Protein AF-0000000078828893 (afdb_homodimer)

Organism: Myxococcus xanthus (strain DK1622) (NCBI:txid246197)

Structure (mmCIF, N/CA/C/O backbone):
data_AF-0000000078828893-model_v1
#
loop_
_entity.id
_entity.type
_entity.pdbx_description
1 polymer 'Oxidoreductase, zinc-binding dehydrogenase family'
#
loop_
_atom_site.group_PDB
_atom_site.id
_atom_site.type_symbol
_atom_site.label_atom_id
_atom_site.label_alt_id
_atom_site.label_comp_id
_atom_site.label_asym_id
_atom_site.label_entity_id
_atom_site.label_seq_id
_atom_site.pdbx_PDB_ins_code
_atom_site.Cartn_x
_atom_site.Cartn_y
_atom_site.Cartn_z
_atom_site.occupancy
_atom_site.B_iso_or_equiv
_atom_site.auth_seq_id
_atom_site.auth_comp_id
_atom_site.auth_asym_id
_atom_site.auth_atom_id
_atom_site.pdbx_PDB_model_num
ATOM 1 N N . MET A 1 1 ? -23.047 34.406 22.422 1 61.34 1 MET A N 1
ATOM 2 C CA . MET A 1 1 ? -21.703 34.875 22.734 1 61.34 1 MET A CA 1
ATOM 3 C C . MET A 1 1 ? -20.938 35.219 21.469 1 61.34 1 MET A C 1
ATOM 5 O O . MET A 1 1 ? -21.203 34.656 20.391 1 61.34 1 MET A O 1
ATOM 9 N N . ARG A 1 2 ? -20.094 36.25 21.438 1 82.31 2 ARG A N 1
ATOM 10 C CA . ARG A 1 2 ? -19.391 36.75 20.234 1 82.31 2 ARG A CA 1
ATOM 11 C C . ARG A 1 2 ? -18.125 35.938 19.984 1 82.31 2 ARG A C 1
ATOM 13 O O . ARG A 1 2 ? -17.359 35.688 20.922 1 82.31 2 ARG A O 1
ATOM 20 N N . ALA A 1 3 ? -18.031 35.25 18.875 1 93.06 3 ALA A N 1
ATOM 21 C CA . ALA A 1 3 ? -16.875 34.5 18.438 1 93.06 3 ALA A CA 1
ATOM 22 C C . ALA A 1 3 ? -16.266 35.094 17.172 1 93.06 3 ALA A C 1
ATOM 24 O O . ALA A 1 3 ? -16.844 36 16.562 1 93.06 3 ALA A O 1
ATOM 25 N N . ARG A 1 4 ? -15.031 34.812 16.938 1 97.12 4 ARG A N 1
ATOM 26 C CA . ARG A 1 4 ? -14.352 35.25 15.719 1 97.12 4 ARG A CA 1
ATOM 27 C C . ARG A 1 4 ? -13.797 34.062 14.953 1 97.12 4 ARG A C 1
ATOM 29 O O . ARG A 1 4 ? -13.453 33.031 15.547 1 97.12 4 ARG A O 1
ATOM 36 N N . LYS A 1 5 ? -13.805 34.188 13.727 1 97.31 5 LYS A N 1
ATOM 37 C CA . LYS A 1 5 ? -13.172 33.188 12.891 1 97.31 5 LYS A CA 1
ATOM 38 C C . LYS A 1 5 ? -12.578 33.812 11.625 1 97.31 5 LYS A C 1
ATOM 40 O O . LYS A 1 5 ? -12.945 34.938 11.25 1 97.31 5 LYS A O 1
ATOM 45 N N . VAL A 1 6 ? -11.633 33.188 11.031 1 98 6 VAL A N 1
ATOM 46 C CA . VAL A 1 6 ? -11.078 33.594 9.734 1 98 6 VAL A CA 1
ATOM 47 C C . VAL A 1 6 ? -11.984 33.094 8.609 1 98 6 VAL A C 1
ATOM 49 O O . VAL A 1 6 ? -12.375 31.922 8.594 1 98 6 VAL A O 1
ATOM 52 N N . VAL A 1 7 ? -12.32 33.906 7.691 1 97.25 7 VAL A N 1
ATOM 53 C CA . VAL A 1 7 ? -13.188 33.562 6.57 1 97.25 7 VAL A CA 1
ATOM 54 C C . VAL A 1 7 ? -12.492 33.906 5.254 1 97.25 7 VAL A C 1
ATOM 56 O O . VAL A 1 7 ? -11.938 35 5.109 1 97.25 7 VAL A O 1
ATOM 59 N N . ILE A 1 8 ? -12.438 32.938 4.434 1 96.56 8 ILE A N 1
ATOM 60 C CA . ILE A 1 8 ? -12 33.156 3.057 1 96.56 8 ILE A CA 1
ATOM 61 C C . ILE A 1 8 ? -13.211 33.156 2.125 1 96.56 8 ILE A C 1
ATOM 63 O O . ILE A 1 8 ? -13.883 32.125 1.959 1 96.56 8 ILE A O 1
ATOM 67 N N . ARG A 1 9 ? -13.43 34.188 1.435 1 95.5 9 ARG A N 1
ATOM 68 C CA . ARG A 1 9 ? -14.648 34.312 0.638 1 95.5 9 ARG A CA 1
ATOM 69 C C . ARG A 1 9 ? -14.414 33.875 -0.802 1 95.5 9 ARG A C 1
ATOM 71 O O . ARG A 1 9 ? -15.352 33.5 -1.506 1 95.5 9 ARG A O 1
ATOM 78 N N . LYS A 1 10 ? -13.242 33.969 -1.252 1 93.81 10 LYS A N 1
ATOM 79 C CA . LYS A 1 10 ? -12.82 33.5 -2.568 1 93.81 10 LYS A CA 1
ATOM 80 C C . LYS A 1 10 ? -11.328 33.188 -2.594 1 93.81 10 LYS A C 1
ATOM 82 O O . LYS A 1 10 ? -10.57 33.719 -1.784 1 93.81 10 LYS A O 1
ATOM 87 N N . ALA A 1 11 ? -11.023 32.406 -3.516 1 92.81 11 ALA A N 1
ATOM 88 C CA . ALA A 1 11 ? -9.609 32.031 -3.635 1 92.81 11 ALA A CA 1
ATOM 89 C C . ALA A 1 11 ? -8.742 33.281 -3.871 1 92.81 11 ALA A C 1
ATOM 91 O O . ALA A 1 11 ? -9.172 34.219 -4.543 1 92.81 11 ALA A O 1
ATOM 92 N N . GLY A 1 12 ? -7.504 33.25 -3.338 1 92.5 12 GLY A N 1
ATOM 93 C CA . GLY A 1 12 ? -6.602 34.375 -3.559 1 92.5 12 GLY A CA 1
ATOM 94 C C . GLY A 1 12 ? -5.398 34.344 -2.635 1 92.5 12 GLY A C 1
ATOM 95 O O . GLY A 1 12 ? -4.977 33.281 -2.172 1 92.5 12 GLY A O 1
ATOM 96 N N . GLY A 1 13 ? -4.758 35.531 -2.521 1 94.44 13 GLY A N 1
ATOM 97 C CA . GLY A 1 13 ? -3.561 35.656 -1.707 1 94.44 13 GLY A CA 1
ATOM 98 C C . GLY A 1 13 ? -3.861 35.875 -0.234 1 94.44 13 GLY A C 1
ATOM 99 O O . GLY A 1 13 ? -4.918 35.469 0.252 1 94.44 13 GLY A O 1
ATOM 100 N N . TYR A 1 14 ? -2.928 36.469 0.456 1 95.94 14 TYR A N 1
ATOM 101 C CA . TYR A 1 14 ? -3.01 36.625 1.903 1 95.94 14 TYR A CA 1
ATOM 102 C C . TYR A 1 14 ? -4.152 37.562 2.283 1 95.94 14 TYR A C 1
ATOM 104 O O . TYR A 1 14 ? -4.691 37.469 3.389 1 95.94 14 TYR A O 1
ATOM 112 N N . GLU A 1 15 ? -4.516 38.406 1.386 1 94.56 15 GLU A N 1
ATOM 113 C CA . GLU A 1 15 ? -5.551 39.406 1.623 1 94.56 15 GLU A CA 1
ATOM 114 C C . GLU A 1 15 ? -6.926 38.781 1.766 1 94.56 15 GLU A C 1
ATOM 116 O O . GLU A 1 15 ? -7.871 39.406 2.236 1 94.56 15 GLU A O 1
ATOM 121 N N . GLN A 1 16 ? -7.043 37.531 1.411 1 95.56 16 GLN A N 1
ATOM 122 C CA . GLN A 1 16 ? -8.328 36.844 1.458 1 95.56 16 GLN A CA 1
ATOM 123 C C . GLN A 1 16 ? -8.617 36.312 2.859 1 95.56 16 GLN A C 1
ATOM 125 O O . GLN A 1 16 ? -9.727 35.875 3.137 1 95.56 16 GLN A O 1
ATOM 130 N N . LEU A 1 17 ? -7.648 36.406 3.725 1 97.5 17 LEU A N 1
ATOM 131 C CA . LEU A 1 17 ? -7.832 35.938 5.102 1 97.5 17 LEU A CA 1
ATOM 132 C C . LEU A 1 17 ? -8.453 37.062 5.953 1 97.5 17 LEU A C 1
ATOM 134 O O . LEU A 1 17 ? -7.75 37.938 6.418 1 97.5 17 LEU A O 1
ATOM 138 N N . HIS A 1 18 ? -9.734 36.906 6.195 1 97.06 18 HIS A N 1
ATOM 139 C CA . HIS A 1 18 ? -10.461 37.938 6.934 1 97.06 18 HIS A CA 1
ATOM 140 C C . HIS A 1 18 ? -10.93 37.406 8.289 1 97.06 18 HIS A C 1
ATOM 142 O O . HIS A 1 18 ? -11.5 36.312 8.375 1 97.06 18 HIS A O 1
ATOM 148 N N . LEU A 1 19 ? -10.648 38.188 9.266 1 96.81 19 LEU A N 1
ATOM 149 C CA . LEU A 1 19 ? -11.219 37.875 10.578 1 96.81 19 LEU A CA 1
ATOM 150 C C . LEU A 1 19 ? -12.602 38.531 10.727 1 96.81 19 LEU A C 1
ATOM 152 O O . LEU A 1 19 ? -12.758 39.719 10.57 1 96.81 19 LEU A O 1
ATOM 156 N N . GLU A 1 20 ? -13.539 37.719 11.055 1 96 20 GLU A N 1
ATOM 157 C CA . GLU A 1 20 ? -14.914 38.188 11.164 1 96 20 GLU A CA 1
ATOM 158 C C . GLU A 1 20 ? -15.547 37.75 12.484 1 96 20 GLU A C 1
ATOM 160 O O . GLU A 1 20 ? -15.203 36.688 13.023 1 96 20 GLU A O 1
ATOM 165 N N . GLU A 1 21 ? -16.469 38.625 12.898 1 95.69 21 GLU A N 1
ATOM 166 C CA . GLU A 1 21 ? -17.281 38.281 14.055 1 95.69 21 GLU A CA 1
ATOM 167 C C . GLU A 1 21 ? -18.484 37.438 13.641 1 95.69 21 GLU A C 1
ATOM 169 O O . GLU A 1 21 ? -19.125 37.719 12.617 1 95.69 21 GLU A O 1
ATOM 174 N N . VAL A 1 22 ? -18.703 36.406 14.492 1 93 22 VAL A N 1
ATOM 175 C CA . VAL A 1 22 ? -19.828 35.531 14.164 1 93 22 VAL A CA 1
ATOM 176 C C . VAL A 1 22 ? -20.594 35.188 15.438 1 93 22 VAL A C 1
ATOM 178 O O . VAL A 1 22 ? -20.047 35.219 16.531 1 93 22 VAL A O 1
ATOM 181 N N . ASN A 1 23 ? -21.875 34.844 15.227 1 89.75 23 ASN A N 1
ATOM 182 C CA . ASN A 1 23 ? -22.688 34.312 16.312 1 89.75 23 ASN A CA 1
ATOM 183 C C . ASN A 1 23 ? -22.438 32.812 16.516 1 89.75 23 ASN A C 1
ATOM 185 O O . ASN A 1 23 ? -22.297 32.094 15.539 1 89.75 23 ASN A O 1
ATOM 189 N N . GLN A 1 24 ? -22.344 32.438 17.703 1 86.88 24 GLN A N 1
ATOM 190 C CA . GLN A 1 24 ? -22.094 31.031 18 1 86.88 24 GLN A CA 1
ATOM 191 C C . GLN A 1 24 ? -23.375 30.312 18.422 1 86.88 24 GLN A C 1
ATOM 193 O O . GLN A 1 24 ? -24.078 30.781 19.312 1 86.88 24 GLN A O 1
ATOM 198 N N . ASP A 1 25 ? -23.547 29.25 17.781 1 85.44 25 ASP A N 1
ATOM 199 C CA . ASP A 1 25 ? -24.688 28.422 18.141 1 85.44 25 ASP A CA 1
ATOM 200 C C . ASP A 1 25 ? -24.281 27.391 19.203 1 85.44 25 ASP A C 1
ATOM 202 O O . ASP A 1 25 ? -23.109 27.125 19.406 1 85.44 25 ASP A O 1
ATOM 206 N N . SER A 1 26 ? -25.359 26.938 19.906 1 92.44 26 SER A N 1
ATOM 207 C CA . SER A 1 26 ? -25.125 25.844 20.844 1 92.44 26 SER A CA 1
ATOM 208 C C . SER A 1 26 ? -24.75 24.562 20.109 1 92.44 26 SER A C 1
ATOM 210 O O . SER A 1 26 ? -25.266 24.297 19.016 1 92.44 26 SER A O 1
ATOM 212 N N . PRO A 1 27 ? -23.859 23.75 20.75 1 96.62 27 PRO A N 1
ATOM 213 C CA . PRO A 1 27 ? -23.516 22.469 20.109 1 96.62 27 PRO A CA 1
ATOM 214 C C . PRO A 1 27 ? -24.719 21.516 20.031 1 96.62 27 PRO A C 1
ATOM 216 O O . PRO A 1 27 ? -25.531 21.469 20.953 1 96.62 27 PRO A O 1
ATOM 219 N N . GLY A 1 28 ? -24.812 20.781 18.953 1 97 28 GLY A N 1
ATOM 220 C CA . GLY A 1 28 ? -25.859 19.797 18.75 1 97 28 GLY A CA 1
ATOM 221 C C . GLY A 1 28 ? -25.578 18.469 19.422 1 97 28 GLY A C 1
ATOM 222 O O . GLY A 1 28 ? -24.641 18.359 20.219 1 97 28 GLY A O 1
ATOM 223 N N . ILE A 1 29 ? -26.469 17.438 19.125 1 97.5 29 ILE A N 1
ATOM 224 C CA . ILE A 1 29 ? -26.359 16.109 19.703 1 97.5 29 ILE A CA 1
ATOM 225 C C . ILE A 1 29 ? -24.984 15.523 19.391 1 97.5 29 ILE A C 1
ATOM 227 O O . ILE A 1 29 ? -24.578 15.492 18.219 1 97.5 29 ILE A O 1
ATOM 231 N N . GLY A 1 30 ? -24.25 15.133 20.438 1 97.38 30 GLY A N 1
ATOM 232 C CA . GLY A 1 30 ? -22.969 14.469 20.281 1 97.38 30 GLY A CA 1
ATOM 233 C C . GLY A 1 30 ? -21.844 15.414 19.938 1 97.38 30 GLY A C 1
ATOM 234 O O . GLY A 1 30 ? -20.734 14.984 19.594 1 97.38 30 GLY A O 1
ATOM 235 N N . GLU A 1 31 ? -22.109 16.703 20.062 1 98 31 GLU A N 1
ATOM 236 C CA . GLU A 1 31 ? -21.094 17.688 19.672 1 98 31 GLU A CA 1
ATOM 237 C C . GLU A 1 31 ? -20.484 18.375 20.891 1 98 31 GLU A C 1
ATOM 239 O O . GLU A 1 31 ? -21.078 18.375 21.969 1 98 31 GLU A O 1
ATOM 244 N N . VAL A 1 32 ? -19.297 18.875 20.766 1 98.12 32 VAL A N 1
ATOM 245 C CA . VAL A 1 32 ? -18.562 19.625 21.766 1 98.12 32 VAL A CA 1
ATOM 246 C C . VAL A 1 32 ? -18.078 20.953 21.188 1 98.12 32 VAL A C 1
ATOM 248 O O . VAL A 1 32 ? -17.547 20.984 20.078 1 98.12 32 VAL A O 1
ATOM 251 N N . ARG A 1 33 ? -18.312 21.969 21.844 1 98.06 33 ARG A N 1
ATOM 252 C CA . ARG A 1 33 ? -17.734 23.25 21.484 1 98.06 33 ARG A CA 1
ATOM 253 C C . ARG A 1 33 ? -16.516 23.578 22.344 1 98.06 33 ARG A C 1
ATOM 255 O O . ARG A 1 33 ? -16.578 23.484 23.578 1 98.06 33 ARG A O 1
ATOM 262 N N . VAL A 1 34 ? -15.5 23.891 21.734 1 98.38 34 VAL A N 1
ATOM 263 C CA . VAL A 1 34 ? -14.242 24.172 22.422 1 98.38 34 VAL A CA 1
ATOM 264 C C . VAL A 1 34 ? -13.859 25.641 22.203 1 98.38 34 VAL A C 1
ATOM 266 O O . VAL A 1 34 ? -13.883 26.125 21.078 1 98.38 34 VAL A O 1
ATOM 269 N N . ALA A 1 35 ? -13.617 26.328 23.266 1 98.25 35 ALA A N 1
ATOM 270 C CA . ALA A 1 35 ? -12.977 27.625 23.188 1 98.25 35 ALA A CA 1
ATOM 271 C C . ALA A 1 35 ? -11.477 27.5 22.938 1 98.25 35 ALA A C 1
ATOM 273 O O . ALA A 1 35 ? -10.727 27.078 23.812 1 98.25 35 ALA A O 1
ATOM 274 N N . THR A 1 36 ? -11.086 27.953 21.766 1 98.31 36 THR A N 1
ATOM 275 C CA . THR A 1 36 ? -9.734 27.641 21.297 1 98.31 36 THR A CA 1
ATOM 276 C C . THR A 1 36 ? -8.719 28.562 21.953 1 98.31 36 THR A C 1
ATOM 278 O O . THR A 1 36 ? -8.969 29.766 22.125 1 98.31 36 THR A O 1
ATOM 281 N N . GLU A 1 37 ? -7.629 28 22.312 1 98.38 37 GLU A N 1
ATOM 282 C CA . GLU A 1 37 ? -6.488 28.75 22.828 1 98.38 37 GLU A CA 1
ATOM 283 C C . GLU A 1 37 ? -5.312 28.703 21.859 1 98.38 37 GLU A C 1
ATOM 285 O O . GLU A 1 37 ? -4.445 29.578 21.891 1 98.38 37 GLU A O 1
ATOM 290 N N . ALA A 1 38 ? -5.25 27.734 21.078 1 98.62 38 ALA A N 1
ATOM 291 C CA . ALA A 1 38 ? -4.246 27.578 20.031 1 98.62 38 ALA A CA 1
ATOM 292 C C . ALA A 1 38 ? -4.816 26.797 18.844 1 98.62 38 ALA A C 1
ATOM 294 O O . ALA A 1 38 ? -5.664 25.922 19.016 1 98.62 38 ALA A O 1
ATOM 295 N N . ILE A 1 39 ? -4.41 27.172 17.641 1 98.75 39 ILE A N 1
ATOM 296 C CA . ILE A 1 39 ? -4.898 26.578 16.391 1 98.75 39 ILE A CA 1
ATOM 297 C C . ILE A 1 39 ? -3.715 26.234 15.492 1 98.75 39 ILE A C 1
ATOM 299 O O . ILE A 1 39 ? -2.859 27.078 15.219 1 98.75 39 ILE A O 1
ATOM 303 N N . GLY A 1 40 ? -3.693 25 15.039 1 98.19 40 GLY A N 1
ATOM 304 C CA . GLY A 1 40 ? -2.598 24.594 14.172 1 98.19 40 GLY A CA 1
ATOM 305 C C . GLY A 1 40 ? -2.715 25.156 12.766 1 98.19 40 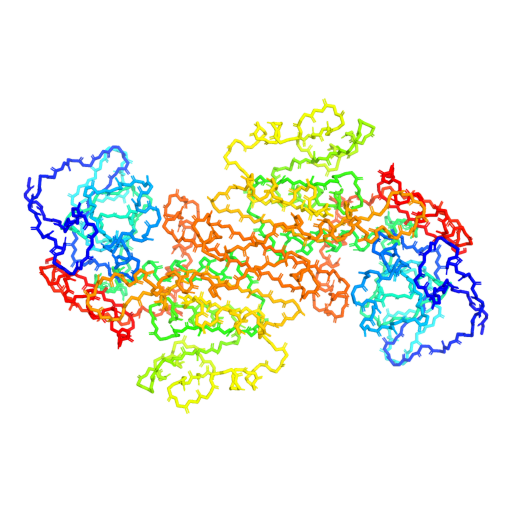GLY A C 1
ATOM 306 O O . GLY A 1 40 ? -3.818 25.266 12.227 1 98.19 40 GLY A O 1
ATOM 307 N N . VAL A 1 41 ? -1.548 25.516 12.172 1 97.94 41 VAL A N 1
ATOM 308 C CA . VAL A 1 41 ? -1.474 25.969 10.789 1 97.94 41 VAL A CA 1
ATOM 309 C C . VAL A 1 41 ? -0.788 24.906 9.93 1 97.94 41 VAL A C 1
ATOM 311 O O . VAL A 1 41 ? 0.293 24.422 10.273 1 97.94 41 VAL A O 1
ATOM 314 N N . ASN A 1 42 ? -1.408 24.5 8.891 1 95.25 42 ASN A N 1
ATOM 315 C CA . ASN A 1 42 ? -0.877 23.5 7.984 1 95.25 42 ASN A CA 1
ATOM 316 C C . ASN A 1 42 ? -0.753 24.031 6.559 1 95.25 42 ASN A C 1
ATOM 318 O O . ASN A 1 42 ? -1.459 24.969 6.18 1 95.25 42 ASN A O 1
ATOM 322 N N . TYR A 1 43 ? 0.127 23.391 5.855 1 92.75 43 TYR A N 1
ATOM 323 C CA . TYR A 1 43 ? 0.252 23.797 4.457 1 92.75 43 TYR A CA 1
ATOM 324 C C . TYR A 1 43 ? -1.075 23.641 3.727 1 92.75 43 TYR A C 1
ATOM 326 O O . TYR A 1 43 ? -1.394 24.422 2.83 1 92.75 43 TYR A O 1
ATOM 334 N N . ALA A 1 44 ? -1.804 22.641 4.07 1 92.94 44 ALA A N 1
ATOM 335 C CA . ALA A 1 44 ? -3.129 22.406 3.502 1 92.94 44 ALA A CA 1
ATOM 336 C C . ALA A 1 44 ? -4.004 23.656 3.629 1 92.94 44 ALA A C 1
ATOM 338 O O . ALA A 1 44 ? -4.832 23.938 2.758 1 92.94 44 ALA A O 1
ATOM 339 N N . ASP A 1 45 ? -3.861 24.422 4.645 1 95.5 45 ASP A N 1
ATOM 340 C CA . ASP A 1 45 ? -4.617 25.656 4.84 1 95.5 45 ASP A CA 1
ATOM 341 C C . ASP A 1 45 ? -4.281 26.688 3.76 1 95.5 45 ASP A C 1
ATOM 343 O O . ASP A 1 45 ? -5.16 27.406 3.293 1 95.5 45 ASP A O 1
ATOM 347 N N . CYS A 1 46 ? -2.986 26.734 3.438 1 94.69 46 CYS A N 1
ATOM 348 C CA . CYS A 1 46 ? -2.562 27.625 2.365 1 94.69 46 CYS A CA 1
ATOM 349 C C . CYS A 1 46 ? -3.174 27.219 1.033 1 94.69 46 CYS A C 1
ATOM 351 O O . CYS A 1 46 ? -3.594 28.062 0.246 1 94.69 46 CYS A O 1
ATOM 353 N N . VAL A 1 47 ? -3.219 25.906 0.85 1 92.69 47 VAL A N 1
ATOM 354 C CA . VAL A 1 47 ? -3.777 25.375 -0.386 1 92.69 47 VAL A CA 1
ATOM 355 C C . VAL A 1 47 ? -5.27 25.688 -0.459 1 92.69 47 VAL A C 1
ATOM 357 O O . VAL A 1 47 ? -5.797 25.984 -1.535 1 92.69 47 VAL A O 1
ATOM 360 N N . ILE A 1 48 ? -5.926 25.594 0.634 1 93.44 48 ILE A N 1
ATOM 361 C CA . ILE A 1 48 ? -7.34 25.953 0.718 1 93.44 48 ILE A CA 1
ATOM 362 C C . ILE A 1 48 ? -7.531 27.422 0.336 1 93.44 48 ILE A C 1
ATOM 364 O O . ILE A 1 48 ? -8.406 27.75 -0.467 1 93.44 48 ILE A O 1
ATOM 368 N N . ARG A 1 49 ? -6.715 28.25 0.867 1 94.62 49 ARG A N 1
ATOM 369 C CA . ARG A 1 49 ? -6.797 29.688 0.566 1 94.62 49 ARG A CA 1
ATOM 370 C C . ARG A 1 49 ? -6.637 29.938 -0.929 1 94.62 49 ARG A C 1
ATOM 372 O O . ARG A 1 49 ? -7.348 30.766 -1.503 1 94.62 49 ARG A O 1
ATOM 379 N N . MET A 1 50 ? -5.805 29.172 -1.509 1 93 50 MET A N 1
ATOM 380 C CA . MET A 1 50 ? -5.484 29.344 -2.922 1 93 50 MET A CA 1
ATOM 381 C C . MET A 1 50 ? -6.555 28.719 -3.807 1 93 50 MET A C 1
ATOM 383 O O . MET A 1 50 ? -6.512 28.844 -5.031 1 93 50 MET A O 1
ATOM 387 N N . GLY A 1 51 ? -7.473 27.984 -3.252 1 89.62 51 GLY A N 1
ATOM 388 C CA . GLY A 1 51 ? -8.562 27.375 -3.992 1 89.62 51 GLY A CA 1
ATOM 389 C C . GLY A 1 51 ? -8.164 26.094 -4.699 1 89.62 51 GLY A C 1
ATOM 390 O O . GLY A 1 51 ? -8.789 25.688 -5.68 1 89.62 51 GLY A O 1
ATOM 391 N N . LEU A 1 52 ? -7.125 25.469 -4.219 1 85.88 52 LEU A N 1
ATOM 392 C CA . LEU A 1 52 ? -6.57 24.328 -4.918 1 85.88 52 LEU A CA 1
ATOM 393 C C . LEU A 1 52 ? -6.828 23.031 -4.145 1 85.88 52 LEU A C 1
ATOM 395 O O . LEU A 1 52 ? -6.453 21.953 -4.59 1 85.88 52 LEU A O 1
ATOM 399 N N . TYR A 1 53 ? -7.426 23.156 -3.041 1 83.25 53 TYR A N 1
ATOM 400 C CA . TYR A 1 53 ? -7.672 22 -2.193 1 83.25 53 TYR A CA 1
ATOM 401 C C . TYR A 1 53 ? -8.992 21.328 -2.564 1 83.25 53 TYR A C 1
ATOM 403 O O . TYR A 1 53 ? -10.062 21.797 -2.18 1 83.25 53 TYR A O 1
ATOM 411 N N . ALA A 1 54 ? -8.992 20.203 -3.174 1 76.56 54 ALA A N 1
ATOM 412 C CA . ALA A 1 54 ? -10.141 19.562 -3.807 1 76.56 54 ALA A CA 1
ATOM 413 C C . ALA A 1 54 ? -11.242 19.297 -2.787 1 76.56 54 ALA A C 1
ATOM 415 O O . ALA A 1 54 ? -12.414 19.594 -3.033 1 76.56 54 ALA A O 1
ATOM 416 N N . SER A 1 55 ? -10.891 18.781 -1.681 1 74 55 SER A N 1
ATOM 417 C CA . SER A 1 55 ? -11.898 18.438 -0.68 1 74 55 SER A CA 1
ATOM 418 C C . SER A 1 55 ? -12.617 19.672 -0.169 1 74 55 SER A C 1
ATOM 420 O O . SER A 1 55 ? -13.812 19.625 0.13 1 74 55 SER A O 1
ATOM 422 N N . ALA A 1 56 ? -11.914 20.75 -0.067 1 79.81 56 ALA A N 1
ATOM 423 C CA . ALA A 1 56 ? -12.516 22.016 0.374 1 79.81 56 ALA A CA 1
ATOM 424 C C . ALA A 1 56 ? -13.555 22.5 -0.629 1 79.81 56 ALA A C 1
ATOM 426 O O . ALA A 1 56 ? -14.625 22.984 -0.241 1 79.81 56 ALA A O 1
ATOM 427 N N . LYS A 1 57 ? -13.242 22.359 -1.834 1 76 57 LYS A N 1
ATOM 428 C CA . LYS A 1 57 ? -14.164 22.766 -2.889 1 76 57 LYS A CA 1
ATOM 429 C C . LYS A 1 57 ? -15.406 21.875 -2.906 1 76 57 LYS A C 1
ATOM 431 O O . LYS A 1 57 ? -16.531 22.375 -3.057 1 76 57 LYS A O 1
ATOM 436 N N . GLU A 1 58 ? -15.172 20.656 -2.66 1 74.56 58 GLU A N 1
ATOM 437 C CA . GLU A 1 58 ? -16.234 19.672 -2.756 1 74.56 58 GLU A CA 1
ATOM 438 C C . GLU A 1 58 ? -17.156 19.734 -1.543 1 74.56 58 GLU A C 1
ATOM 440 O O . GLU A 1 58 ? -18.391 19.703 -1.687 1 74.56 58 GLU A O 1
ATOM 445 N N . TYR A 1 59 ? -16.672 19.938 -0.351 1 72.12 59 TYR A N 1
ATOM 446 C CA . TYR A 1 59 ? -17.453 19.766 0.865 1 72.12 59 TYR A CA 1
ATOM 447 C C . TYR A 1 59 ? -18 21.094 1.368 1 72.12 59 TYR A C 1
ATOM 449 O O . TYR A 1 59 ? -19.016 21.141 2.055 1 72.12 59 TYR A O 1
ATOM 457 N N . VAL A 1 60 ? -17.312 22.203 1.143 1 80.44 60 VAL A N 1
ATOM 458 C CA . VAL A 1 60 ? -17.703 23.453 1.772 1 80.44 60 VAL A CA 1
ATOM 459 C C . VAL A 1 60 ? -17.938 24.516 0.704 1 80.44 60 VAL A C 1
ATOM 461 O O . VAL A 1 60 ? -19.031 25.062 0.584 1 80.44 60 VAL A O 1
ATOM 464 N N . GLY A 1 61 ? -16.969 24.625 -0.161 1 83.19 61 GLY A N 1
ATOM 465 C CA . GLY A 1 61 ? -17 25.75 -1.083 1 83.19 61 GLY A CA 1
ATOM 466 C C . GLY A 1 61 ? -16.688 27.078 -0.418 1 83.19 61 GLY A C 1
ATOM 467 O O . GLY A 1 61 ? -16.109 27.109 0.668 1 83.19 61 GLY A O 1
ATOM 468 N N . TRP A 1 62 ? -16.969 28.188 -1.04 1 89.5 62 TRP A N 1
ATOM 469 C CA . TRP A 1 62 ? -16.766 29.516 -0.479 1 89.5 62 TRP A CA 1
ATOM 470 C C . TRP A 1 62 ? -18.062 30.078 0.095 1 89.5 62 TRP A C 1
ATOM 472 O O . TRP A 1 62 ? -19.141 29.859 -0.467 1 89.5 62 TRP A O 1
ATOM 482 N N . PRO A 1 63 ? -18.031 30.906 1.096 1 94.5 63 PRO A N 1
ATOM 483 C CA . PRO A 1 63 ? -16.859 31.188 1.933 1 94.5 63 PRO A CA 1
ATOM 484 C C . PRO A 1 63 ? -16.438 29.984 2.773 1 94.5 63 PRO A C 1
ATOM 486 O O . PRO A 1 63 ? -17.25 29.094 3.035 1 94.5 63 PRO A O 1
ATOM 489 N N . ILE A 1 64 ? -15.18 29.922 3.199 1 95.56 64 ILE A N 1
ATOM 490 C CA . ILE A 1 64 ? -14.688 28.797 3.992 1 95.56 64 ILE A CA 1
ATOM 491 C C . ILE A 1 64 ? -13.797 29.312 5.121 1 95.56 64 ILE A C 1
ATOM 493 O O . ILE A 1 64 ? -13.148 30.344 4.988 1 95.56 64 ILE A O 1
ATOM 497 N N . THR A 1 65 ? -13.852 28.688 6.234 1 96.81 65 THR A N 1
ATOM 498 C CA . THR A 1 65 ? -12.891 28.844 7.324 1 96.81 65 THR A CA 1
ATOM 499 C C . THR A 1 65 ? -11.914 27.672 7.352 1 96.81 65 THR A C 1
ATOM 501 O O . THR A 1 65 ? -12.312 26.531 7.59 1 96.81 65 THR A O 1
ATOM 504 N N . PRO A 1 66 ? -10.562 27.953 7.141 1 96.81 66 PRO A N 1
ATOM 505 C CA . PRO A 1 66 ? -9.578 26.859 7.172 1 96.81 66 PRO A CA 1
ATOM 506 C C . PRO A 1 66 ? -9.273 26.391 8.594 1 96.81 66 PRO A C 1
ATOM 508 O O . PRO A 1 66 ? -9.875 26.875 9.555 1 96.81 66 PRO A O 1
ATOM 511 N N . GLY A 1 67 ? -8.359 25.422 8.602 1 97.06 67 GLY A N 1
ATOM 512 C CA . GLY A 1 67 ? -7.91 24.891 9.883 1 97.06 67 GLY A CA 1
ATOM 513 C C . GLY A 1 67 ? -8.375 23.469 10.141 1 97.06 67 GLY A C 1
ATOM 514 O O . GLY A 1 67 ? -9.539 23.141 9.93 1 97.06 67 GLY A O 1
ATOM 515 N N . PHE A 1 68 ? -7.441 22.656 10.727 1 97.5 68 PHE A N 1
ATOM 516 C CA . PHE A 1 68 ? -7.734 21.234 10.859 1 97.5 68 PHE A CA 1
ATOM 517 C C . PHE A 1 68 ? -7.566 20.766 12.297 1 97.5 68 PHE A C 1
ATOM 519 O O . PHE A 1 68 ? -7.902 19.641 12.641 1 97.5 68 PHE A O 1
ATOM 526 N N . GLU A 1 69 ? -7.012 21.609 13.141 1 98.12 69 GLU A N 1
ATOM 527 C CA . GLU A 1 69 ? -6.715 21.172 14.5 1 98.12 69 GLU A CA 1
ATOM 528 C C . GLU A 1 69 ? -6.695 22.359 15.469 1 98.12 69 GLU A C 1
ATOM 530 O O . GLU A 1 69 ? -6.48 23.5 15.055 1 98.12 69 GLU A O 1
ATOM 535 N N . PHE A 1 70 ? -6.949 22.047 16.719 1 98.56 70 PHE A N 1
ATOM 536 C CA . PHE A 1 70 ? -7.094 23.078 17.734 1 98.56 70 PHE A CA 1
ATOM 537 C C . PHE A 1 70 ? -6.84 22.516 19.125 1 98.56 70 PHE A C 1
ATOM 539 O O . PHE A 1 70 ? -6.805 21.297 19.312 1 98.56 70 PHE A O 1
ATOM 546 N N . ALA A 1 71 ? -6.586 23.391 20.078 1 98.69 71 ALA A N 1
ATOM 547 C CA . ALA A 1 71 ? -6.523 23.078 21.5 1 98.69 71 ALA A CA 1
ATOM 548 C C . ALA A 1 71 ? -7.152 24.203 22.328 1 98.69 71 ALA A C 1
ATOM 550 O O . ALA A 1 71 ? -7.09 25.375 21.953 1 98.69 71 ALA A O 1
ATOM 551 N N . GLY A 1 72 ? -7.754 23.812 23.391 1 98.56 72 GLY A N 1
ATOM 552 C CA . GLY A 1 72 ? -8.383 24.781 24.266 1 98.56 72 GLY A CA 1
ATOM 553 C C . GLY A 1 72 ? -9.148 24.156 25.406 1 98.56 72 GLY A C 1
ATOM 554 O O . GLY A 1 72 ? -8.703 23.156 25.984 1 98.56 72 GLY A O 1
ATOM 555 N N . HIS A 1 73 ? -10.234 24.828 25.781 1 98.44 73 HIS A N 1
ATOM 556 C CA . HIS A 1 73 ? -11.109 24.359 26.844 1 98.44 73 HIS A CA 1
ATOM 557 C C . HIS A 1 73 ? -12.516 24.094 26.328 1 98.44 73 HIS A C 1
ATOM 559 O O . HIS A 1 73 ? -13.031 24.844 25.5 1 98.44 73 HIS A O 1
ATOM 565 N N . VAL A 1 74 ? -13.109 23.016 26.891 1 98.5 74 VAL A N 1
ATOM 566 C CA . VAL A 1 74 ? -14.508 22.766 26.547 1 98.5 74 VAL A CA 1
ATOM 567 C C . VAL A 1 74 ? -15.359 23.953 27 1 98.5 74 VAL A C 1
ATOM 569 O O . VAL A 1 74 ? -15.336 24.344 28.172 1 98.5 74 VAL A O 1
ATOM 572 N N . ASP A 1 75 ? -16.031 24.516 26.078 1 97.75 75 ASP A N 1
ATOM 573 C CA . ASP A 1 75 ? -16.922 25.625 26.359 1 97.75 75 ASP A CA 1
ATOM 574 C C . ASP A 1 75 ? -18.344 25.125 26.672 1 97.75 75 ASP A C 1
ATOM 576 O O . ASP A 1 75 ? -18.984 25.625 27.594 1 97.75 75 ASP A O 1
ATOM 580 N N . ALA A 1 76 ? -18.812 24.219 25.859 1 97.44 76 ALA A N 1
ATOM 581 C CA . ALA A 1 76 ? -20.141 23.609 26 1 97.44 76 ALA A CA 1
ATOM 582 C C . ALA A 1 76 ? -20.188 22.219 25.375 1 97.44 76 ALA A C 1
ATOM 584 O O . ALA A 1 76 ? -19.375 21.906 24.5 1 97.44 76 ALA A O 1
ATOM 585 N N . VAL A 1 77 ? -21.109 21.406 25.906 1 97.88 77 VAL A N 1
ATOM 586 C CA . VAL A 1 77 ? -21.312 20.078 25.344 1 97.88 77 VAL A CA 1
ATOM 587 C C . VAL A 1 77 ? -22.781 19.906 24.953 1 97.88 77 VAL A C 1
ATOM 589 O O . VAL A 1 77 ? -23.672 20.406 25.625 1 97.88 77 VAL A O 1
ATOM 592 N N . GLY A 1 78 ? -22.953 19.219 23.828 1 97.38 78 GLY A N 1
ATOM 593 C CA . GLY A 1 78 ? -24.312 18.922 23.406 1 97.38 78 GLY A CA 1
ATOM 594 C C . GLY A 1 78 ? -24.891 17.703 24.078 1 97.38 78 GLY A C 1
ATOM 595 O O . GLY A 1 78 ? -24.188 17.016 24.828 1 97.38 78 GLY A O 1
ATOM 596 N N . PRO A 1 79 ? -26.266 17.484 23.812 1 97 79 PRO A N 1
ATOM 597 C CA . PRO A 1 79 ? -26.891 16.281 24.375 1 97 79 PRO A CA 1
ATOM 598 C C . PRO A 1 79 ? -26.156 15 24 1 97 79 PRO A C 1
ATOM 600 O O . PRO A 1 79 ? -25.688 14.859 22.875 1 97 79 PRO A O 1
ATOM 603 N N . GLY A 1 80 ? -25.984 14.125 25 1 96.69 80 GLY A N 1
ATOM 604 C CA . GLY A 1 80 ? -25.391 12.82 24.734 1 96.69 80 GLY A CA 1
ATOM 605 C C . GLY A 1 80 ? -23.922 12.758 25.094 1 96.69 80 GLY A C 1
ATOM 606 O O . GLY A 1 80 ? -23.344 11.672 25.188 1 96.69 80 GLY A O 1
ATOM 607 N N . VAL A 1 81 ? -23.328 13.945 25.188 1 97.44 81 VAL A N 1
ATOM 608 C CA . VAL A 1 81 ? -21.938 13.969 25.609 1 97.44 81 VAL A CA 1
ATOM 609 C C . VAL A 1 81 ? -21.859 14.008 27.141 1 97.44 81 VAL A C 1
ATOM 611 O O . VAL A 1 81 ? -22.234 15.008 27.75 1 97.44 81 VAL A O 1
ATOM 614 N N . GLU A 1 82 ? -21.312 12.922 27.75 1 95.5 82 GLU A N 1
ATOM 615 C CA . GLU A 1 82 ? -21.344 12.82 29.203 1 95.5 82 GLU A CA 1
ATOM 616 C C . GLU A 1 82 ? -19.953 12.695 29.781 1 95.5 82 GLU A C 1
ATOM 618 O O . GLU A 1 82 ? -19.75 12.891 30.984 1 95.5 82 GLU A O 1
ATOM 623 N N . ASP A 1 83 ? -19.047 12.422 28.984 1 95.94 83 ASP A N 1
ATOM 624 C CA . ASP A 1 83 ? -17.719 12.094 29.484 1 95.94 83 ASP A CA 1
ATOM 625 C C . ASP A 1 83 ? -16.781 13.297 29.406 1 95.94 83 ASP A C 1
ATOM 627 O O . ASP A 1 83 ? -15.578 13.18 29.625 1 95.94 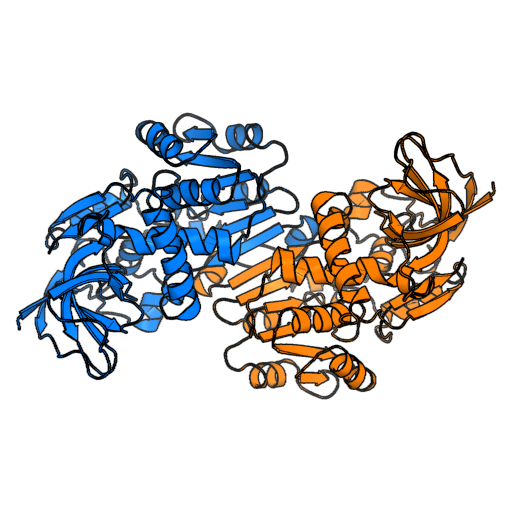83 ASP A O 1
ATOM 631 N N . LEU A 1 84 ? -17.297 14.453 29 1 95.94 84 LEU A N 1
ATOM 632 C CA . LEU A 1 84 ? -16.547 15.703 28.938 1 95.94 84 LEU A CA 1
ATOM 633 C C . LEU A 1 84 ? -17.344 16.844 29.594 1 95.94 84 LEU A C 1
ATOM 635 O O . LEU A 1 84 ? -18.547 16.953 29.391 1 95.94 84 LEU A O 1
ATOM 639 N N . ALA A 1 85 ? -16.641 17.688 30.359 1 96.06 85 ALA A N 1
ATOM 640 C CA . ALA A 1 85 ? -17.297 18.781 31.062 1 96.06 85 ALA A CA 1
ATOM 641 C C . ALA A 1 85 ? -16.734 20.125 30.641 1 96.06 85 ALA A C 1
ATOM 643 O O . ALA A 1 85 ? -15.547 20.234 30.312 1 96.06 85 ALA A O 1
ATOM 644 N N . PRO A 1 86 ? -17.578 21.125 30.734 1 97.12 86 PRO A N 1
ATOM 645 C CA . PRO A 1 86 ? -17.047 22.469 30.484 1 97.12 86 PRO A CA 1
ATOM 646 C C . PRO A 1 86 ? -15.828 22.797 31.344 1 97.12 86 PRO A C 1
ATOM 648 O O . PRO A 1 86 ? -15.797 22.438 32.531 1 97.12 86 PRO A O 1
ATOM 651 N N . GLY A 1 87 ? -14.844 23.375 30.719 1 97.88 87 GLY A N 1
ATOM 652 C CA . GLY A 1 87 ? -13.633 23.719 31.438 1 97.88 87 GLY A CA 1
ATOM 653 C C . GLY A 1 87 ? -12.5 22.734 31.219 1 97.88 87 GLY A C 1
ATOM 654 O O . GLY A 1 87 ? -11.336 23.062 31.453 1 97.88 87 GLY A O 1
ATOM 655 N N . ALA A 1 88 ? -12.852 21.547 30.766 1 98 88 ALA A N 1
ATOM 656 C CA . ALA A 1 88 ? -11.828 20.531 30.516 1 98 88 ALA A CA 1
ATOM 657 C C . ALA A 1 88 ? -10.844 20.984 29.453 1 98 88 ALA A C 1
ATOM 659 O O . ALA A 1 88 ? -11.242 21.594 28.453 1 98 88 ALA A O 1
ATOM 660 N N . ARG A 1 89 ? -9.516 20.75 29.656 1 98.38 89 ARG A N 1
ATOM 661 C CA . ARG A 1 89 ? -8.484 21.031 28.672 1 98.38 89 ARG A CA 1
ATOM 662 C C . ARG A 1 89 ? -8.43 19.938 27.594 1 98.38 89 ARG A C 1
ATOM 664 O O . ARG A 1 89 ? -8.234 18.766 27.922 1 98.38 89 ARG A O 1
ATOM 671 N N . VAL A 1 90 ? -8.633 20.375 26.359 1 98.75 90 VAL A N 1
ATOM 672 C CA . VAL A 1 90 ? -8.766 19.375 25.297 1 98.75 90 VAL A CA 1
ATOM 673 C C . VAL A 1 90 ? -8.039 19.875 24.047 1 98.75 90 VAL A C 1
ATOM 675 O O . VAL A 1 90 ? -7.605 21.016 23.984 1 98.75 90 VAL A O 1
ATOM 678 N N . PHE A 1 91 ? -7.762 19.078 23.172 1 98.38 91 PHE A N 1
ATOM 679 C CA . PHE A 1 91 ? -7.359 19.359 21.797 1 98.38 91 PHE A CA 1
ATOM 680 C C . PHE A 1 91 ? -8.062 18.422 20.828 1 98.38 91 PHE A C 1
ATOM 682 O O . PHE A 1 91 ? -8.727 17.469 21.25 1 98.38 91 PHE A O 1
ATOM 689 N N . GLY A 1 92 ? -8.016 18.688 19.562 1 97.81 92 GLY A N 1
ATOM 690 C CA . GLY A 1 92 ? -8.797 17.891 18.625 1 97.81 92 GLY A CA 1
ATOM 691 C C . GLY A 1 92 ? -8.531 18.25 17.172 1 97.81 92 GLY A C 1
ATOM 692 O O . GLY A 1 92 ? -7.598 19 16.875 1 97.81 92 GLY A O 1
ATOM 693 N N . VAL A 1 93 ? -9.242 17.578 16.328 1 97.88 93 VAL A N 1
ATOM 694 C CA . VAL A 1 93 ? -9.148 17.781 14.891 1 97.88 93 VAL A CA 1
ATOM 695 C C . VAL A 1 93 ? -10.516 18.188 14.336 1 97.88 93 VAL A C 1
ATOM 697 O O . VAL A 1 93 ? -11.539 17.953 14.977 1 97.88 93 VAL A O 1
ATOM 700 N N . THR A 1 94 ? -10.523 18.891 13.242 1 95.75 94 THR A N 1
ATOM 701 C CA . THR A 1 94 ? -11.734 19.297 12.539 1 95.75 94 THR A CA 1
ATOM 702 C C . THR A 1 94 ? -11.508 19.297 11.031 1 95.75 94 THR A C 1
ATOM 704 O O . THR A 1 94 ? -10.383 19.547 10.57 1 95.75 94 THR A O 1
ATOM 707 N N . ARG A 1 95 ? -12.516 18.859 10.297 1 91.44 95 ARG A N 1
ATOM 708 C CA . ARG A 1 95 ? -12.469 19.016 8.852 1 91.44 95 ARG A CA 1
ATOM 709 C C . ARG A 1 95 ? -12.82 20.438 8.445 1 91.44 95 ARG A C 1
ATOM 711 O O . ARG A 1 95 ? -13.977 20.734 8.117 1 91.44 95 ARG A O 1
ATOM 718 N N . PHE A 1 96 ? -11.891 21.281 8.516 1 92.94 96 PHE A N 1
ATOM 719 C CA . PHE A 1 96 ? -12.008 22.719 8.312 1 92.94 96 PHE A CA 1
ATOM 720 C C . PHE A 1 96 ? -12.633 23.391 9.523 1 92.94 96 PHE A C 1
ATOM 722 O O . PHE A 1 96 ? -13.016 22.719 10.484 1 92.94 96 PHE A O 1
ATOM 729 N N . GLY A 1 97 ? -12.586 24.734 9.523 1 95.25 97 GLY A N 1
ATOM 730 C CA . GLY A 1 97 ? -13.258 25.516 10.547 1 95.25 97 GLY A CA 1
ATOM 731 C C . GLY A 1 97 ? -12.414 25.734 11.781 1 95.25 97 GLY A C 1
ATOM 732 O O . GLY A 1 97 ? -12.859 26.375 12.742 1 95.25 97 GLY A O 1
ATOM 733 N N . GLY A 1 98 ? -11.227 25.312 11.742 1 97.06 98 GLY A N 1
ATOM 734 C CA . GLY A 1 98 ? -10.383 25.391 12.922 1 97.06 98 GLY A CA 1
ATOM 735 C C . GLY A 1 98 ? -9.898 26.797 13.227 1 97.06 98 GLY A C 1
ATOM 736 O O . GLY A 1 98 ? -9.594 27.109 14.375 1 97.06 98 GLY A O 1
ATOM 737 N N . TYR A 1 99 ? -9.805 27.641 12.219 1 98.25 99 TYR A N 1
ATOM 738 C CA . TYR A 1 99 ? -9.359 29.031 12.406 1 98.25 99 TYR A CA 1
ATOM 739 C C . TYR A 1 99 ? -10.453 29.859 13.062 1 98.25 99 TYR A C 1
ATOM 741 O O . TYR A 1 99 ? -10.93 30.844 12.477 1 98.25 99 TYR A O 1
ATOM 749 N N . ALA A 1 100 ? -10.781 29.5 14.281 1 97.81 100 ALA A N 1
ATOM 750 C CA . ALA A 1 100 ? -11.883 30.141 14.992 1 97.81 100 ALA A CA 1
ATOM 751 C C . ALA A 1 100 ? -11.633 30.156 16.5 1 97.81 100 ALA A C 1
ATOM 753 O O . ALA A 1 100 ? -10.961 29.266 17.031 1 97.81 100 ALA A O 1
ATOM 754 N N . THR A 1 101 ? -12.242 31.156 17.156 1 98 101 THR A N 1
ATOM 755 C CA . THR A 1 101 ? -12.102 31.266 18.609 1 98 101 THR A CA 1
ATOM 756 C C . THR A 1 101 ? -12.938 30.188 19.297 1 98 101 THR A C 1
ATOM 758 O O . THR A 1 101 ? -12.75 29.922 20.484 1 98 101 THR A O 1
ATOM 761 N N . HIS A 1 102 ? -13.945 29.703 18.594 1 97.62 102 HIS A N 1
ATOM 762 C CA . HIS A 1 102 ? -14.766 28.594 19.047 1 97.62 102 HIS A CA 1
ATOM 763 C C . HIS A 1 102 ? -14.984 27.578 17.922 1 97.62 102 HIS A C 1
ATOM 765 O O . HIS A 1 102 ? -15.367 27.938 16.812 1 97.62 102 HIS A O 1
ATOM 771 N N . VAL A 1 103 ? -14.75 26.312 18.219 1 97.38 103 VAL A N 1
ATOM 772 C CA . VAL A 1 103 ? -14.906 25.234 17.234 1 97.38 103 VAL A CA 1
ATOM 773 C C . VAL A 1 103 ? -15.859 24.172 17.766 1 97.38 103 VAL A C 1
ATOM 775 O O . VAL A 1 103 ? -15.719 23.734 18.906 1 97.38 103 VAL A O 1
ATOM 778 N N . THR A 1 104 ? -16.844 23.844 17 1 97.56 104 THR A N 1
ATOM 779 C CA . THR A 1 104 ? -17.781 22.781 17.359 1 97.56 104 THR A CA 1
ATOM 780 C C . THR A 1 104 ? -17.547 21.531 16.5 1 97.56 104 THR A C 1
ATOM 782 O O . THR A 1 104 ? -17.594 21.609 15.273 1 97.56 104 THR A O 1
ATOM 785 N N . VAL A 1 105 ? -17.266 20.422 17.172 1 97.12 105 VAL A N 1
ATOM 786 C CA . VAL A 1 105 ? -16.969 19.188 16.453 1 97.12 105 VAL A CA 1
ATOM 787 C C . VAL A 1 105 ? -17.641 18 17.156 1 97.12 105 VAL A C 1
ATOM 789 O O . VAL A 1 105 ? -18.062 18.125 18.312 1 97.12 105 VAL A O 1
ATOM 792 N N . PRO A 1 106 ? -17.781 16.875 16.422 1 96.94 106 PRO A N 1
ATOM 793 C CA . PRO A 1 106 ? -18.25 15.664 17.094 1 96.94 106 PRO A CA 1
ATOM 794 C C . PRO A 1 106 ? -17.328 15.25 18.25 1 96.94 106 PRO A C 1
ATOM 796 O O . PRO A 1 106 ? -16.109 15.414 18.172 1 96.94 106 PRO A O 1
ATOM 799 N N . ARG A 1 107 ? -17.875 14.617 19.203 1 97.19 107 ARG A N 1
ATOM 800 C CA . ARG A 1 107 ? -17.172 14.266 20.438 1 97.19 107 ARG A CA 1
ATOM 801 C C . ARG A 1 107 ? -15.945 13.398 20.125 1 97.19 107 ARG A C 1
ATOM 803 O O . ARG A 1 107 ? -14.922 13.516 20.797 1 97.19 107 ARG A O 1
ATOM 810 N N . HIS A 1 108 ? -15.984 12.516 19.094 1 95.5 108 HIS A N 1
ATOM 811 C CA . HIS A 1 108 ? -14.922 11.555 18.844 1 95.5 108 HIS A CA 1
ATOM 812 C C . HIS A 1 108 ? -13.672 12.25 18.297 1 95.5 108 HIS A C 1
ATOM 814 O O . HIS A 1 108 ? -12.602 11.648 18.234 1 95.5 108 HIS A O 1
ATOM 820 N N . GLN A 1 109 ? -13.812 13.539 17.969 1 97.38 109 GLN A N 1
ATOM 821 C CA . GLN A 1 109 ? -12.688 14.289 17.406 1 97.38 109 GLN A CA 1
ATOM 822 C C . GLN A 1 109 ? -11.984 15.117 18.484 1 97.38 109 GLN A C 1
ATOM 824 O O . GLN A 1 109 ? -11.117 15.93 18.172 1 97.38 109 GLN A O 1
ATOM 829 N N . VAL A 1 110 ? -12.367 14.922 19.734 1 98 110 VAL A N 1
ATOM 830 C CA . VAL A 1 110 ? -11.82 15.688 20.844 1 98 110 VAL A CA 1
ATOM 831 C C . VAL A 1 110 ? -11.102 14.75 21.812 1 98 110 VAL A C 1
ATOM 833 O O . VAL A 1 110 ? -11.648 13.719 22.203 1 98 110 VAL A O 1
ATOM 836 N N . PHE A 1 111 ? -9.938 15.117 22.219 1 97.81 111 PHE A N 1
ATOM 837 C CA . PHE A 1 111 ? -9.102 14.32 23.109 1 97.81 111 PHE A CA 1
ATOM 838 C C . PHE A 1 111 ? -8.68 15.133 24.328 1 97.81 111 PHE A C 1
ATOM 840 O O . PHE A 1 111 ? -8.508 16.344 24.25 1 97.81 111 PHE A O 1
ATOM 847 N N . THR A 1 112 ? -8.477 14.414 25.406 1 97.19 112 THR A N 1
ATOM 848 C CA . THR A 1 112 ? -7.992 15.078 26.609 1 97.19 112 THR A CA 1
ATOM 849 C C . THR A 1 112 ? -6.551 15.547 26.438 1 97.19 112 THR A C 1
ATOM 851 O O . THR A 1 112 ? -5.723 14.812 25.891 1 97.19 112 THR A O 1
ATOM 854 N N . LEU A 1 113 ? -6.285 16.75 26.859 1 97 113 LEU A N 1
ATOM 855 C CA . LEU A 1 113 ? -4.938 17.297 26.734 1 97 113 LEU A CA 1
ATOM 856 C C . LEU A 1 113 ? -3.965 16.547 27.641 1 97 113 LEU A C 1
ATOM 858 O O . LEU A 1 113 ? -4.145 16.531 28.859 1 97 113 LEU A O 1
ATOM 862 N N . PRO A 1 114 ? -2.941 15.945 27.062 1 94.56 114 PRO A N 1
ATOM 863 C CA . PRO A 1 114 ? -1.927 15.336 27.922 1 94.56 114 PRO A CA 1
ATOM 864 C C . PRO A 1 114 ? -1.175 16.359 28.781 1 94.56 114 PRO A C 1
ATOM 866 O O . PRO A 1 114 ? -0.906 17.469 28.312 1 94.56 114 PRO A O 1
ATOM 869 N N . ALA A 1 115 ? -0.742 15.938 29.922 1 90.19 115 ALA A N 1
ATOM 870 C CA . ALA A 1 115 ? -0.051 16.828 30.844 1 90.19 115 ALA A CA 1
ATOM 871 C C . ALA A 1 115 ? 1.273 17.312 30.266 1 90.19 115 ALA A C 1
ATOM 873 O O . ALA A 1 115 ? 1.727 18.422 30.562 1 90.19 115 ALA A O 1
ATOM 874 N N . ARG A 1 116 ? 1.818 16.609 29.359 1 90.06 116 ARG A N 1
ATOM 875 C CA . ARG A 1 116 ? 3.156 16.875 28.844 1 90.06 116 ARG A CA 1
ATOM 876 C C . ARG A 1 116 ? 3.107 17.875 27.688 1 90.06 116 ARG A C 1
ATOM 878 O O . ARG A 1 116 ? 4.148 18.344 27.219 1 90.06 116 ARG A O 1
ATOM 885 N N . LEU A 1 117 ? 1.922 18.312 27.312 1 95.44 117 LEU A N 1
ATOM 886 C CA . LEU A 1 117 ? 1.816 19.219 26.172 1 95.44 117 LEU A CA 1
ATOM 887 C C . LEU A 1 117 ? 1.239 20.562 26.594 1 95.44 117 LEU A C 1
ATOM 889 O O . LEU A 1 117 ? 0.277 20.625 27.359 1 95.44 117 LEU A O 1
ATOM 893 N N . SER A 1 118 ? 1.922 21.625 26.109 1 96.56 118 SER A N 1
ATOM 894 C CA . SER A 1 118 ? 1.261 22.922 26.156 1 96.56 118 SER A CA 1
ATOM 895 C C . SER A 1 118 ? 0.097 22.984 25.172 1 96.56 118 SER A C 1
ATOM 897 O O . SER A 1 118 ? -0.034 22.109 24.297 1 96.56 118 SER A O 1
ATOM 899 N N . MET A 1 119 ? -0.76 23.953 25.328 1 97.19 119 MET A N 1
ATOM 900 C CA . MET A 1 119 ? -1.871 24.141 24.391 1 97.19 119 MET A CA 1
ATOM 901 C C . MET A 1 119 ? -1.365 24.328 22.969 1 97.19 119 MET A C 1
ATOM 903 O O . MET A 1 119 ? -1.937 23.766 22.031 1 97.19 119 MET A O 1
ATOM 907 N N . GLU A 1 120 ? -0.269 25.109 22.875 1 97.56 120 GLU A N 1
ATOM 908 C CA . GLU A 1 120 ? 0.3 25.359 21.547 1 97.56 120 GLU A CA 1
ATOM 909 C C . GLU A 1 120 ? 0.842 24.078 20.922 1 97.56 120 GLU A C 1
ATOM 911 O O . GLU A 1 120 ? 0.592 23.812 19.75 1 97.56 120 GLU A O 1
ATOM 916 N N . GLN A 1 121 ? 1.522 23.312 21.719 1 96.62 121 GLN A N 1
ATOM 917 C CA . GLN A 1 121 ? 2.047 22.031 21.234 1 96.62 121 GLN A CA 1
ATOM 918 C C . GLN A 1 121 ? 0.916 21.078 20.844 1 96.62 121 GLN A C 1
ATOM 920 O O . GLN A 1 121 ? 0.989 20.406 19.828 1 96.62 121 GLN A O 1
ATOM 925 N N . ALA A 1 122 ? -0.11 21.078 21.672 1 97.56 122 ALA A N 1
ATOM 926 C CA . ALA A 1 122 ? -1.245 20.188 21.422 1 97.56 122 ALA A CA 1
ATOM 927 C C . ALA A 1 122 ? -1.971 20.562 20.141 1 97.56 122 ALA A C 1
ATOM 929 O O . ALA A 1 122 ? -2.436 19.688 19.406 1 97.56 122 ALA A O 1
ATOM 930 N N . ALA A 1 123 ? -2.041 21.812 19.812 1 97.56 123 ALA A N 1
ATOM 931 C CA . ALA A 1 123 ? -2.73 22.297 18.625 1 97.56 123 ALA A CA 1
ATOM 932 C C . ALA A 1 123 ? -1.952 21.953 17.359 1 97.56 123 ALA A C 1
ATOM 934 O O . ALA A 1 123 ? -2.512 21.938 16.266 1 97.56 123 ALA A O 1
ATOM 935 N N . GLY A 1 124 ? -0.691 21.734 17.531 1 96.19 124 GLY A N 1
ATOM 936 C CA . GLY A 1 124 ? 0.149 21.422 16.391 1 96.19 124 GLY A CA 1
ATOM 937 C C . GLY A 1 124 ? 0.499 19.953 16.281 1 96.19 124 GLY A C 1
ATOM 938 O O . GLY A 1 124 ? 1.275 19.562 15.406 1 96.19 124 GLY A O 1
ATOM 939 N N . PHE A 1 125 ? -0.099 19.109 17.078 1 96.75 125 PHE A N 1
ATOM 940 C CA . PHE A 1 125 ? 0.339 17.719 17.219 1 96.75 125 PHE A CA 1
ATOM 941 C C . PHE A 1 125 ? -0.487 16.797 16.344 1 96.75 125 PHE A C 1
ATOM 943 O O . PHE A 1 125 ? 0.066 16.031 15.547 1 96.75 125 PHE A O 1
ATOM 950 N N . PRO A 1 126 ? -1.821 16.812 16.312 1 96.5 126 PRO A N 1
ATOM 951 C CA . PRO A 1 126 ? -2.623 15.742 15.719 1 96.5 126 PRO A CA 1
ATOM 952 C C . PRO A 1 126 ? -2.406 15.617 14.211 1 96.5 126 PRO A C 1
ATOM 954 O O . PRO A 1 126 ? -2.182 14.516 13.711 1 96.5 126 PRO A O 1
ATOM 957 N N . THR A 1 127 ? -2.438 16.688 13.5 1 96.44 127 THR A N 1
ATOM 958 C CA . THR A 1 127 ? -2.451 16.609 12.039 1 96.44 127 THR A CA 1
ATOM 959 C C . THR A 1 127 ? -1.149 16 11.516 1 96.44 127 THR A C 1
ATOM 961 O O . THR A 1 127 ? -1.168 15.094 10.695 1 96.44 127 THR A O 1
ATOM 964 N N . VAL A 1 128 ? -0.016 16.453 12.07 1 96.69 128 VAL A N 1
ATOM 965 C CA . VAL A 1 128 ? 1.259 16.016 11.516 1 96.69 128 VAL A CA 1
ATOM 966 C C . VAL A 1 128 ? 1.531 14.57 11.953 1 96.69 128 VAL A C 1
ATOM 968 O O . VAL A 1 128 ? 1.994 13.75 11.156 1 96.69 128 VAL A O 1
ATOM 971 N N . PHE A 1 129 ? 1.194 14.219 13.172 1 97.62 129 PHE A N 1
ATOM 972 C CA . PHE A 1 129 ? 1.489 12.875 13.656 1 97.62 129 PHE A CA 1
ATOM 973 C C . PHE A 1 129 ? 0.473 11.875 13.117 1 97.62 129 PHE A C 1
ATOM 975 O O . PHE A 1 129 ? 0.81 10.719 12.859 1 97.62 129 PHE A O 1
ATOM 982 N N . LEU A 1 130 ? -0.787 12.312 12.977 1 97.5 130 LEU A N 1
ATOM 983 C CA . LEU A 1 130 ? -1.764 11.43 12.352 1 97.5 130 LEU A CA 1
ATOM 984 C C . LEU A 1 130 ? -1.403 11.164 10.891 1 97.5 130 LEU A C 1
ATOM 986 O O . LEU A 1 130 ? -1.561 10.047 10.398 1 97.5 130 LEU A O 1
ATOM 990 N N . THR A 1 131 ? -0.956 12.203 10.164 1 97.19 131 THR A N 1
ATOM 991 C CA . THR A 1 131 ? -0.5 12.039 8.789 1 97.19 131 THR A CA 1
ATOM 992 C C . THR A 1 131 ? 0.643 11.031 8.711 1 97.19 131 THR A C 1
ATOM 994 O O . THR A 1 131 ? 0.606 10.102 7.902 1 97.19 131 THR A O 1
ATOM 997 N N . ALA A 1 132 ? 1.605 11.219 9.578 1 98 132 ALA A N 1
ATOM 998 C CA . ALA A 1 132 ? 2.77 10.336 9.609 1 98 132 ALA A CA 1
ATOM 999 C C . ALA A 1 132 ? 2.369 8.914 9.984 1 98 132 ALA A C 1
ATOM 1001 O O . ALA A 1 132 ? 2.828 7.945 9.367 1 98 132 ALA A O 1
ATOM 1002 N N . TYR A 1 133 ? 1.551 8.805 11 1 98.06 133 TYR A N 1
ATOM 1003 C CA . TYR A 1 133 ? 1.101 7.504 11.469 1 98.06 133 TYR A CA 1
ATOM 1004 C C . TYR A 1 133 ? 0.38 6.742 10.359 1 98.06 133 TYR A C 1
ATOM 1006 O O . TYR A 1 133 ? 0.664 5.566 10.125 1 98.06 133 TYR A O 1
ATOM 1014 N N . TYR A 1 134 ? -0.558 7.395 9.75 1 96.88 134 TYR A N 1
ATOM 1015 C CA . TYR A 1 134 ? -1.315 6.742 8.688 1 96.88 134 TYR A CA 1
ATOM 1016 C C . TYR A 1 134 ? -0.397 6.309 7.555 1 96.88 134 TYR A C 1
ATOM 1018 O O . TYR A 1 134 ? -0.509 5.188 7.051 1 96.88 134 TYR A O 1
ATOM 1026 N N . ALA A 1 135 ? 0.504 7.148 7.148 1 97.62 135 ALA A N 1
ATOM 1027 C CA . ALA A 1 135 ? 1.432 6.859 6.059 1 97.62 135 ALA A CA 1
ATOM 1028 C C . ALA A 1 135 ? 2.287 5.637 6.379 1 97.62 135 ALA A C 1
ATOM 1030 O O . ALA A 1 135 ? 2.416 4.73 5.551 1 97.62 135 ALA A O 1
ATOM 1031 N N . LEU A 1 136 ? 2.801 5.582 7.578 1 97.62 136 LEU A N 1
ATOM 1032 C CA . LEU A 1 136 ? 3.801 4.574 7.91 1 97.62 136 LEU A CA 1
ATOM 1033 C C . LEU A 1 136 ? 3.137 3.266 8.328 1 97.62 136 LEU A C 1
ATOM 1035 O O . LEU A 1 136 ? 3.543 2.189 7.891 1 97.62 136 LEU A O 1
ATOM 1039 N N . PHE A 1 137 ? 2.111 3.389 9.141 1 96.12 137 PHE A N 1
ATOM 1040 C CA . PHE A 1 137 ? 1.623 2.184 9.805 1 96.12 137 PHE A CA 1
ATOM 1041 C C . PHE A 1 137 ? 0.371 1.656 9.109 1 96.12 137 PHE A C 1
ATOM 1043 O O . PHE A 1 137 ? 0.082 0.459 9.164 1 96.12 137 PHE A O 1
ATOM 1050 N N . GLU A 1 138 ? -0.401 2.518 8.523 1 94.06 138 GLU A N 1
ATOM 1051 C CA . GLU A 1 138 ? -1.635 2.066 7.887 1 94.06 138 GLU A CA 1
ATOM 1052 C C . GLU A 1 138 ? -1.417 1.769 6.406 1 94.06 138 GLU A C 1
ATOM 1054 O O . GLU A 1 138 ? -2.076 0.894 5.84 1 94.06 138 GLU A O 1
ATOM 1059 N N . LEU A 1 139 ? -0.477 2.527 5.773 1 95.81 139 LEU A N 1
ATOM 1060 C CA . LEU A 1 139 ? -0.294 2.367 4.336 1 95.81 139 LEU A CA 1
ATOM 1061 C C . LEU A 1 139 ? 0.974 1.575 4.035 1 95.81 139 LEU A C 1
ATOM 1063 O O . LEU A 1 139 ? 0.904 0.46 3.514 1 95.81 139 LEU A O 1
ATOM 1067 N N . ALA A 1 140 ? 2.131 2.068 4.488 1 96.88 140 ALA A N 1
ATOM 1068 C CA . ALA A 1 140 ? 3.41 1.491 4.082 1 96.88 140 ALA A CA 1
ATOM 1069 C C . ALA A 1 140 ? 3.689 0.194 4.836 1 96.88 140 ALA A C 1
ATOM 1071 O O . ALA A 1 140 ? 4.211 -0.766 4.262 1 96.88 140 ALA A O 1
ATOM 1072 N N . HIS A 1 141 ? 3.43 0.145 6.129 1 95.44 141 HIS A N 1
ATOM 1073 C CA . HIS A 1 141 ? 3.689 -1.002 6.992 1 95.44 141 HIS A CA 1
ATOM 1074 C C . HIS A 1 141 ? 5.109 -1.526 6.805 1 95.44 141 HIS A C 1
ATOM 1076 O O . HIS A 1 141 ? 5.305 -2.709 6.516 1 95.44 141 HIS A O 1
ATOM 1082 N N . PRO A 1 142 ? 6.059 -0.684 7.074 1 95.31 142 PRO A N 1
ATOM 1083 C CA . PRO A 1 142 ? 7.43 -1.16 6.879 1 95.31 142 PRO A CA 1
ATOM 1084 C C . PRO A 1 142 ? 7.844 -2.207 7.914 1 95.31 142 PRO A C 1
ATOM 1086 O O . PRO A 1 142 ? 7.418 -2.137 9.07 1 95.31 142 PRO A O 1
ATOM 1089 N N . ARG A 1 143 ? 8.641 -3.174 7.531 1 93.5 143 ARG A N 1
ATOM 1090 C CA . ARG A 1 143 ? 9.242 -4.133 8.453 1 93.5 143 ARG A CA 1
ATOM 1091 C C . ARG A 1 143 ? 10.422 -3.52 9.188 1 93.5 143 ARG A C 1
ATOM 1093 O O . ARG A 1 143 ? 11.062 -2.596 8.68 1 93.5 143 ARG A O 1
ATOM 1100 N N . PRO A 1 144 ? 10.68 -4.047 10.453 1 95.31 144 PRO A N 1
ATOM 1101 C CA . PRO A 1 144 ? 11.906 -3.584 11.102 1 95.31 144 PRO A CA 1
ATOM 1102 C C . PRO A 1 144 ? 13.141 -3.754 10.219 1 95.31 144 PRO A C 1
ATOM 1104 O O . PRO A 1 144 ? 13.273 -4.762 9.523 1 95.31 144 PRO A O 1
ATOM 1107 N N . GLY A 1 145 ? 13.977 -2.693 10.195 1 96.31 145 GLY A N 1
ATOM 1108 C CA . GLY A 1 145 ? 15.188 -2.729 9.398 1 96.31 145 GLY A CA 1
ATOM 1109 C C . GLY A 1 145 ? 15.016 -2.1 8.023 1 96.31 145 GLY A C 1
ATOM 1110 O O . GLY A 1 145 ? 15.992 -1.867 7.316 1 96.31 145 GLY A O 1
ATOM 1111 N N . ALA A 1 146 ? 13.766 -1.764 7.621 1 96.88 146 ALA A N 1
ATOM 1112 C CA . ALA A 1 146 ? 13.492 -1.171 6.312 1 96.88 146 ALA A CA 1
ATOM 1113 C C . ALA A 1 146 ? 14.211 0.165 6.156 1 96.88 146 ALA A C 1
ATOM 1115 O O . ALA A 1 146 ? 14.281 0.952 7.102 1 96.88 146 ALA A O 1
ATOM 1116 N N . ASN A 1 147 ? 14.781 0.427 4.984 1 98.56 147 ASN A N 1
ATOM 1117 C CA . ASN A 1 147 ? 15.32 1.732 4.625 1 98.56 147 ASN A CA 1
ATOM 1118 C C . ASN A 1 147 ? 14.227 2.693 4.176 1 98.56 147 ASN A C 1
ATOM 1120 O O . ASN A 1 147 ? 13.516 2.424 3.203 1 98.56 147 ASN A O 1
ATOM 1124 N N . VAL A 1 148 ? 14.102 3.828 4.863 1 98.88 148 VAL A N 1
ATOM 1125 C CA . VAL A 1 148 ? 13.016 4.766 4.59 1 98.88 148 VAL A CA 1
ATOM 1126 C C . VAL A 1 148 ? 13.594 6.148 4.293 1 98.88 148 VAL A C 1
ATOM 1128 O O . VAL A 1 148 ? 14.422 6.66 5.047 1 98.88 148 VAL A O 1
ATOM 1131 N N . LEU A 1 149 ? 13.227 6.727 3.15 1 98.88 149 LEU A N 1
ATOM 1132 C CA . LEU A 1 149 ? 13.609 8.094 2.797 1 98.88 149 LEU A CA 1
ATOM 1133 C C . LEU A 1 149 ? 12.453 9.055 3.039 1 98.88 149 LEU A C 1
ATOM 1135 O O . LEU A 1 149 ? 11.328 8.82 2.578 1 98.88 149 LEU A O 1
ATOM 1139 N N . VAL A 1 150 ? 12.711 10.102 3.764 1 98.69 150 VAL A N 1
ATOM 1140 C CA . VAL A 1 150 ? 11.695 11.094 4.082 1 98.69 150 VAL A CA 1
ATOM 1141 C C . VAL A 1 150 ? 12.109 12.453 3.523 1 98.69 150 VAL A C 1
ATOM 1143 O O . VAL A 1 150 ? 13.133 13.016 3.928 1 98.69 150 VAL A O 1
ATOM 1146 N N . HIS A 1 151 ? 11.32 12.938 2.57 1 97.5 151 HIS A N 1
ATOM 1147 C CA . HIS A 1 151 ? 11.516 14.305 2.119 1 97.5 151 HIS A CA 1
ATOM 1148 C C . HIS A 1 151 ? 11.023 15.305 3.158 1 97.5 151 HIS A C 1
ATOM 1150 O O . HIS A 1 151 ? 10.164 14.977 3.982 1 97.5 151 HIS A O 1
ATOM 1156 N N . SER A 1 152 ? 11.594 16.594 3.096 1 94.88 152 SER A N 1
ATOM 1157 C CA . SER A 1 152 ? 11.195 17.641 4.02 1 94.88 152 SER A CA 1
ATOM 1158 C C . SER A 1 152 ? 11.211 17.156 5.461 1 94.88 152 SER A C 1
ATOM 1160 O O . SER A 1 152 ? 10.234 17.344 6.191 1 94.88 152 SER A O 1
ATOM 1162 N N . ALA A 1 153 ? 12.312 16.609 5.875 1 96.44 153 ALA A N 1
ATOM 1163 C CA . ALA A 1 153 ? 12.422 15.797 7.082 1 96.44 153 ALA A CA 1
ATOM 1164 C C . ALA A 1 153 ? 12.391 16.656 8.336 1 96.44 153 ALA A C 1
ATOM 1166 O O . ALA A 1 153 ? 12.18 16.156 9.445 1 96.44 153 ALA A O 1
ATOM 1167 N N . ALA A 1 154 ? 12.586 17.938 8.227 1 93.5 154 ALA A N 1
ATOM 1168 C CA . ALA A 1 154 ? 12.594 18.812 9.406 1 93.5 154 ALA A CA 1
ATOM 1169 C C . ALA A 1 154 ? 11.273 19.547 9.547 1 93.5 154 ALA A C 1
ATOM 1171 O O . ALA A 1 154 ? 11.109 20.359 10.461 1 93.5 154 ALA A O 1
ATOM 1172 N N . GLY A 1 155 ? 10.375 19.328 8.672 1 93.06 155 GLY A N 1
ATOM 1173 C CA . GLY A 1 155 ? 9.055 19.922 8.789 1 93.06 155 GLY A CA 1
ATOM 1174 C C . GLY A 1 155 ? 8.164 19.188 9.781 1 93.06 155 GLY A C 1
ATOM 1175 O O . GLY A 1 155 ? 8.641 18.344 10.539 1 93.06 155 GLY A O 1
ATOM 1176 N N . GLY A 1 156 ? 6.945 19.609 9.852 1 94 156 GLY A N 1
ATOM 1177 C CA . GLY A 1 156 ? 6.004 19 10.781 1 94 156 GLY A CA 1
ATOM 1178 C C . GLY A 1 156 ? 5.805 17.516 10.547 1 94 156 GLY A C 1
ATOM 1179 O O . GLY A 1 156 ? 6.141 16.688 11.406 1 94 156 GLY A O 1
ATOM 1180 N N . VAL A 1 157 ? 5.371 17.172 9.32 1 96.31 157 VAL A N 1
ATOM 1181 C CA . VAL A 1 157 ? 5.098 15.773 9.016 1 96.31 157 VAL A CA 1
ATOM 1182 C C . VAL A 1 157 ? 6.41 15.008 8.883 1 96.31 157 VAL A C 1
ATOM 1184 O O . VAL A 1 157 ? 6.523 13.875 9.352 1 96.31 157 VAL A O 1
ATOM 1187 N N . GLY A 1 158 ? 7.395 15.641 8.281 1 96.69 158 GLY A N 1
ATOM 1188 C CA . GLY A 1 158 ? 8.688 15 8.141 1 96.69 158 GLY A CA 1
ATOM 1189 C C . GLY A 1 158 ? 9.305 14.602 9.469 1 96.69 158 GLY A C 1
ATOM 1190 O O . GLY A 1 158 ? 9.773 13.477 9.633 1 96.69 158 GLY A O 1
ATOM 1191 N N . GLY A 1 159 ? 9.32 15.555 10.367 1 96.75 159 GLY A N 1
ATOM 1192 C CA . GLY A 1 159 ? 9.828 15.258 11.695 1 96.75 159 GLY A CA 1
ATOM 1193 C C . GLY A 1 159 ? 9.062 14.148 12.398 1 96.75 159 GLY A C 1
ATOM 1194 O O . GLY A 1 159 ? 9.664 13.297 13.055 1 96.75 159 GLY A O 1
ATOM 1195 N N . ALA A 1 160 ? 7.77 14.18 12.273 1 97.81 160 ALA A N 1
ATOM 1196 C CA . ALA A 1 160 ? 6.934 13.125 12.844 1 97.81 160 ALA A CA 1
ATOM 1197 C C . ALA A 1 160 ? 7.262 11.773 12.227 1 97.81 160 ALA A C 1
ATOM 1199 O O . ALA A 1 160 ? 7.34 10.766 12.93 1 97.81 160 ALA A O 1
ATOM 1200 N N . LEU A 1 161 ? 7.484 11.727 10.938 1 98.56 161 LEU A N 1
ATOM 1201 C CA . LEU A 1 161 ? 7.82 10.492 10.227 1 98.56 161 LEU A CA 1
ATOM 1202 C C . LEU A 1 161 ? 9.141 9.922 10.727 1 98.56 161 LEU A C 1
ATOM 1204 O O . LEU A 1 161 ? 9.273 8.711 10.906 1 98.56 161 LEU A O 1
ATOM 1208 N N . LEU A 1 162 ? 10.133 10.789 10.938 1 98.44 162 LEU A N 1
ATOM 1209 C CA . LEU A 1 162 ? 11.422 10.336 11.453 1 98.44 162 LEU A CA 1
ATOM 1210 C C . LEU A 1 162 ? 11.258 9.664 12.805 1 98.44 162 LEU A C 1
ATOM 1212 O O . LEU A 1 162 ? 11.789 8.57 13.031 1 98.44 162 LEU A O 1
ATOM 1216 N N . GLN A 1 163 ? 10.492 10.25 13.656 1 98.5 163 GLN A N 1
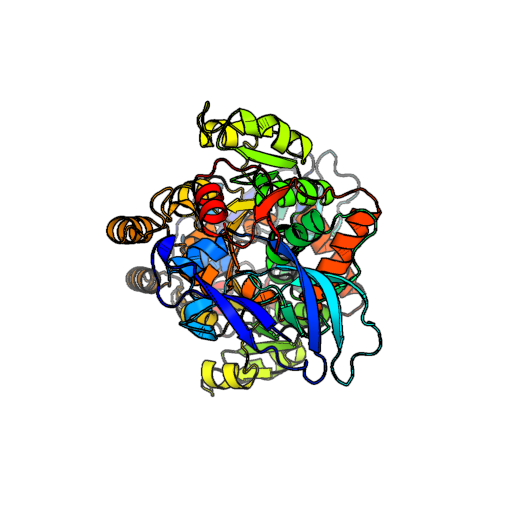ATOM 1217 C CA . GLN A 1 163 ? 10.305 9.688 14.992 1 98.5 163 GLN A CA 1
ATOM 1218 C C . GLN A 1 163 ? 9.547 8.367 14.93 1 98.5 163 GLN A C 1
ATOM 1220 O O . GLN A 1 163 ? 9.953 7.383 15.555 1 98.5 163 GLN A O 1
ATOM 1225 N N . LEU A 1 164 ? 8.469 8.328 14.203 1 98.56 164 LEU A N 1
ATOM 1226 C CA . LEU A 1 164 ? 7.648 7.129 14.117 1 98.56 164 LEU A CA 1
ATOM 1227 C C . LEU A 1 164 ? 8.398 6.008 13.406 1 98.56 164 LEU A C 1
ATOM 1229 O O . LEU A 1 164 ? 8.234 4.832 13.75 1 98.56 164 LEU A O 1
ATOM 1233 N N . GLY A 1 165 ? 9.172 6.379 12.344 1 98.56 165 GLY A N 1
ATOM 1234 C CA . GLY A 1 165 ? 10.008 5.387 11.695 1 98.56 165 GLY A CA 1
ATOM 1235 C C . GLY A 1 165 ? 11 4.73 12.648 1 98.56 165 GLY A C 1
ATOM 1236 O O . GLY A 1 165 ? 11.211 3.518 12.586 1 98.56 165 GLY A O 1
ATOM 1237 N N . ARG A 1 166 ? 11.57 5.535 13.5 1 97.75 166 ARG A N 1
ATOM 1238 C CA . ARG A 1 166 ? 12.477 5 14.516 1 97.75 166 ARG A CA 1
ATOM 1239 C C . ARG A 1 166 ? 11.742 4.043 15.453 1 97.75 166 ARG A C 1
ATOM 1241 O O . ARG A 1 166 ? 12.266 2.98 15.797 1 97.75 166 ARG A O 1
ATOM 1248 N N . ILE A 1 167 ? 10.586 4.434 15.898 1 97.56 167 ILE A N 1
ATOM 1249 C CA . ILE A 1 167 ? 9.773 3.588 16.766 1 97.56 167 ILE A CA 1
ATOM 1250 C C . ILE A 1 167 ? 9.477 2.266 16.062 1 97.56 167 ILE A C 1
ATOM 1252 O O . ILE A 1 167 ? 9.461 1.207 16.703 1 97.56 167 ILE A O 1
ATOM 1256 N N . ALA A 1 168 ? 9.312 2.305 14.742 1 97.44 168 ALA A N 1
ATOM 1257 C CA . ALA A 1 168 ? 9 1.117 13.945 1 97.44 168 ALA A CA 1
ATOM 1258 C C . ALA A 1 168 ? 10.258 0.291 13.68 1 97.44 168 ALA A C 1
ATOM 1260 O O . ALA A 1 168 ? 10.188 -0.785 13.086 1 97.44 168 ALA A O 1
ATOM 1261 N N . GLY A 1 169 ? 11.406 0.774 14.07 1 97.88 169 GLY A N 1
ATOM 1262 C CA . GLY A 1 169 ? 12.656 0.054 13.891 1 97.88 169 GLY A CA 1
ATOM 1263 C C . GLY A 1 169 ? 13.242 0.216 12.5 1 97.88 169 GLY A C 1
ATOM 1264 O O . GLY A 1 169 ? 14.008 -0.632 12.039 1 97.88 169 GLY A O 1
ATOM 1265 N N . CYS A 1 170 ? 12.914 1.26 11.789 1 98.38 170 CYS A N 1
ATOM 1266 C CA . CYS A 1 170 ? 13.391 1.495 10.43 1 98.38 170 CYS A CA 1
ATOM 1267 C C . CYS A 1 170 ? 14.703 2.271 10.438 1 98.38 170 CYS A C 1
ATOM 1269 O O . CYS A 1 170 ? 15.062 2.871 11.453 1 98.38 170 CYS A O 1
ATOM 1271 N N . ARG A 1 171 ? 15.438 2.174 9.391 1 98.5 171 ARG A N 1
ATOM 1272 C CA . ARG A 1 171 ? 16.578 3.045 9.109 1 98.5 171 ARG A CA 1
ATOM 1273 C C . ARG A 1 171 ? 16.141 4.289 8.344 1 98.5 171 ARG A C 1
ATOM 1275 O O . ARG A 1 171 ? 15.797 4.211 7.16 1 98.5 171 ARG A O 1
ATOM 1282 N N . MET A 1 172 ? 16.219 5.414 9.055 1 98.75 172 MET A N 1
ATOM 1283 C CA . MET A 1 172 ? 15.602 6.621 8.516 1 98.75 172 MET A CA 1
ATOM 1284 C C . MET A 1 172 ? 16.641 7.516 7.844 1 98.75 172 MET A C 1
ATOM 1286 O O . MET A 1 172 ? 17.656 7.871 8.453 1 98.75 172 MET A O 1
ATOM 1290 N N . VAL A 1 173 ? 16.422 7.875 6.602 1 98.88 173 VAL A N 1
ATOM 1291 C CA . VAL A 1 173 ? 17.188 8.867 5.859 1 98.88 173 VAL A CA 1
ATOM 1292 C C . VAL A 1 173 ? 16.312 10.102 5.613 1 98.88 173 VAL A C 1
ATOM 1294 O O . VAL A 1 173 ? 15.266 10.016 4.98 1 98.88 173 VAL A O 1
ATOM 1297 N N . GLY A 1 174 ? 16.734 11.227 6.156 1 98.62 174 GLY A N 1
ATOM 1298 C CA . GLY A 1 174 ? 15.969 12.453 6.035 1 98.62 174 GLY A CA 1
ATOM 1299 C C . GLY A 1 174 ? 16.594 13.469 5.102 1 98.62 174 GLY A C 1
ATOM 1300 O O . GLY A 1 174 ? 17.812 13.672 5.125 1 98.62 174 GLY A O 1
ATOM 1301 N N . VAL A 1 175 ? 15.781 14.086 4.234 1 98.31 175 VAL A N 1
ATOM 1302 C CA . VAL A 1 175 ? 16.219 15.148 3.334 1 98.31 175 VAL A CA 1
ATOM 1303 C C . VAL A 1 175 ? 15.797 16.5 3.885 1 98.31 175 VAL A C 1
ATOM 1305 O O . VAL A 1 175 ? 14.633 16.703 4.227 1 98.31 175 VAL A O 1
ATOM 1308 N N . VAL A 1 176 ? 16.719 17.422 3.98 1 96.88 176 VAL A N 1
ATOM 1309 C CA . VAL A 1 176 ? 16.406 18.781 4.445 1 96.88 176 VAL A CA 1
ATOM 1310 C C . VAL A 1 176 ? 16.844 19.797 3.395 1 96.88 176 VAL A C 1
ATOM 1312 O O . VAL A 1 176 ? 17.703 19.516 2.562 1 96.88 176 VAL A O 1
ATOM 1315 N N . GLY A 1 177 ? 16.141 20.938 3.426 1 93.75 177 GLY A N 1
ATOM 1316 C CA . GLY A 1 177 ? 16.391 21.953 2.424 1 93.75 177 GLY A CA 1
ATOM 1317 C C . GLY A 1 177 ? 17.469 22.953 2.83 1 93.75 177 GLY A C 1
ATOM 1318 O O . GLY A 1 177 ? 17.859 23.812 2.039 1 93.75 177 GLY A O 1
ATOM 1319 N N . GLY A 1 178 ? 17.969 22.828 4.086 1 94.38 178 GLY A N 1
ATOM 1320 C CA . GLY A 1 178 ? 18.984 23.75 4.574 1 94.38 178 GLY A CA 1
ATOM 1321 C C . GLY A 1 178 ? 19.766 23.203 5.75 1 94.38 178 GLY A C 1
ATOM 1322 O O . GLY A 1 178 ? 19.266 22.375 6.512 1 94.38 178 GLY A O 1
ATOM 1323 N N . THR A 1 179 ? 21 23.766 5.871 1 96.19 179 THR A N 1
ATOM 1324 C CA . THR A 1 179 ? 21.953 23.266 6.859 1 96.19 179 THR A CA 1
ATOM 1325 C C . THR A 1 179 ? 21.406 23.469 8.273 1 96.19 179 THR A C 1
ATOM 1327 O O . THR A 1 179 ? 21.656 22.641 9.156 1 96.19 179 THR A O 1
ATOM 1330 N N . HIS A 1 180 ? 20.688 24.5 8.453 1 93.69 180 HIS A N 1
ATOM 1331 C CA . HIS A 1 180 ? 20.188 24.844 9.781 1 93.69 180 HIS A CA 1
ATOM 1332 C C . HIS A 1 180 ? 19.141 23.828 10.258 1 93.69 180 HIS A C 1
ATOM 1334 O O . HIS A 1 180 ? 18.766 23.828 11.43 1 93.69 180 HIS A O 1
ATOM 1340 N N . LYS A 1 181 ? 18.734 22.938 9.391 1 94.88 181 LYS A N 1
ATOM 1341 C CA . LYS A 1 181 ? 17.688 21.953 9.719 1 94.88 181 LYS A CA 1
ATOM 1342 C C . LYS A 1 181 ? 18.297 20.578 9.977 1 94.88 181 LYS A C 1
ATOM 1344 O O . LYS A 1 181 ? 17.594 19.656 10.398 1 94.88 181 LYS A O 1
ATOM 1349 N N . VAL A 1 182 ? 19.578 20.406 9.766 1 96.88 182 VAL A N 1
ATOM 1350 C CA . VAL A 1 182 ? 20.25 19.109 9.805 1 96.88 182 VAL A CA 1
ATOM 1351 C C . VAL A 1 182 ? 20.156 18.531 11.219 1 96.88 182 VAL A C 1
ATOM 1353 O O . VAL A 1 182 ? 19.75 17.375 11.406 1 96.88 182 VAL A O 1
ATOM 1356 N N . GLU A 1 183 ? 20.484 19.312 12.164 1 96.25 183 GLU A N 1
ATOM 1357 C CA . GLU A 1 183 ? 20.516 18.812 13.539 1 96.25 183 GLU A CA 1
ATOM 1358 C C . GLU A 1 183 ? 19.109 18.469 14.039 1 96.25 183 GLU A C 1
ATOM 1360 O O . GLU A 1 183 ? 18.938 17.516 14.805 1 96.25 183 GLU A O 1
ATOM 1365 N N . THR A 1 184 ? 18.172 19.25 13.602 1 94.19 184 THR A N 1
ATOM 1366 C CA . THR A 1 184 ? 16.781 18.953 13.969 1 94.19 184 THR A CA 1
ATOM 1367 C C . THR A 1 184 ? 16.375 17.578 13.438 1 94.19 184 THR A C 1
ATOM 1369 O O . THR A 1 184 ? 15.805 16.781 14.172 1 94.19 184 THR A O 1
ATOM 1372 N N . ALA A 1 185 ? 16.688 17.312 12.203 1 96.56 185 ALA A N 1
ATOM 1373 C CA . ALA A 1 185 ? 16.328 16.031 11.594 1 96.56 185 ALA A CA 1
ATOM 1374 C C . ALA A 1 185 ? 17.047 14.883 12.297 1 96.56 185 ALA A C 1
ATOM 1376 O O . ALA A 1 185 ? 16.438 13.836 12.547 1 96.56 185 ALA A O 1
ATOM 1377 N N . ARG A 1 186 ? 18.281 15.062 12.641 1 97.25 186 ARG A N 1
ATOM 1378 C CA . ARG A 1 186 ? 19.047 14.039 13.352 1 97.25 186 ARG A CA 1
ATOM 1379 C C . ARG A 1 186 ? 18.422 13.742 14.711 1 97.25 186 ARG A C 1
ATOM 1381 O O . ARG A 1 186 ? 18.266 12.578 15.094 1 97.25 186 ARG A O 1
ATOM 1388 N N . ALA A 1 187 ? 18.062 14.812 15.367 1 95.38 187 ALA A N 1
ATOM 1389 C CA . ALA A 1 187 ? 17.484 14.672 16.703 1 95.38 187 ALA A CA 1
ATOM 1390 C C . ALA A 1 187 ? 16.156 13.938 16.641 1 95.38 187 ALA A C 1
ATOM 1392 O O . ALA A 1 187 ? 15.781 13.258 17.609 1 95.38 187 ALA A O 1
ATOM 1393 N N . GLN A 1 188 ? 15.539 14.039 15.547 1 95.56 188 GLN A N 1
ATOM 1394 C CA . GLN A 1 188 ? 14.211 13.438 15.422 1 95.56 188 GLN A CA 1
ATOM 1395 C C . GLN A 1 188 ? 14.312 12 14.914 1 95.56 188 GLN A C 1
ATOM 1397 O O . GLN A 1 188 ? 13.297 11.32 14.766 1 95.56 188 GLN A O 1
ATOM 1402 N N . GLY A 1 189 ? 15.5 11.523 14.586 1 96.31 189 GLY A N 1
ATOM 1403 C CA . GLY A 1 189 ? 15.617 10.094 14.359 1 96.31 189 GLY A CA 1
ATOM 1404 C C . GLY A 1 189 ? 16.297 9.75 13.047 1 96.31 189 GLY A C 1
ATOM 1405 O O . GLY A 1 189 ? 16.484 8.578 12.727 1 96.31 189 GLY A O 1
ATOM 1406 N N . ALA A 1 190 ? 16.734 10.742 12.297 1 98.12 190 ALA A N 1
ATOM 1407 C CA . ALA A 1 190 ? 17.406 10.461 11.031 1 98.12 190 ALA A CA 1
ATOM 1408 C C . ALA A 1 190 ? 18.797 9.883 11.266 1 98.12 190 ALA A C 1
ATOM 1410 O O . ALA A 1 190 ? 19.625 10.508 11.938 1 98.12 190 ALA A O 1
ATOM 1411 N N . GLU A 1 191 ? 19.047 8.758 10.742 1 97.94 191 GLU A N 1
ATOM 1412 C CA . GLU A 1 191 ? 20.375 8.172 10.781 1 97.94 191 GLU A CA 1
ATOM 1413 C C . GLU A 1 191 ? 21.312 8.867 9.805 1 97.94 191 GLU A C 1
ATOM 1415 O O . GLU A 1 191 ? 22.5 9.078 10.109 1 97.94 191 GLU A O 1
ATOM 1420 N N . VAL A 1 192 ? 20.812 9.164 8.664 1 98.25 192 VAL A N 1
ATOM 1421 C CA . VAL A 1 192 ? 21.5 9.93 7.629 1 98.25 192 VAL A CA 1
ATOM 1422 C C . VAL A 1 192 ? 20.656 11.148 7.254 1 98.25 192 VAL A C 1
ATOM 1424 O O . VAL A 1 192 ? 19.438 11.039 7.094 1 98.25 192 VAL A O 1
ATOM 1427 N N . VAL A 1 193 ? 21.281 12.289 7.258 1 98.56 193 VAL A N 1
ATOM 1428 C CA . VAL A 1 193 ? 20.594 13.508 6.82 1 98.56 193 VAL A CA 1
ATOM 1429 C C . VAL A 1 193 ? 21.234 14.016 5.535 1 98.56 193 VAL A C 1
ATOM 1431 O O . VAL A 1 193 ? 22.453 14.172 5.457 1 98.56 193 VAL A O 1
ATOM 1434 N N . ILE A 1 194 ? 20.453 14.211 4.539 1 98.62 194 ILE A N 1
ATOM 1435 C CA . ILE A 1 194 ? 20.891 14.773 3.27 1 98.62 194 ILE A CA 1
ATOM 1436 C C . ILE A 1 194 ? 20.516 16.25 3.197 1 98.62 194 ILE A C 1
ATOM 1438 O O . ILE A 1 194 ? 19.344 16.594 3.162 1 98.62 194 ILE A O 1
ATOM 1442 N N . ASP A 1 195 ? 21.469 17.078 3.188 1 98.19 195 ASP A N 1
ATOM 1443 C CA . ASP A 1 195 ? 21.281 18.5 2.992 1 98.19 195 ASP A CA 1
ATOM 1444 C C . ASP A 1 195 ? 21.328 18.859 1.508 1 98.19 195 ASP A C 1
ATOM 1446 O O . ASP A 1 195 ? 22.391 19.125 0.952 1 98.19 195 ASP A O 1
ATOM 1450 N N . LYS A 1 196 ? 20.109 18.938 0.94 1 95.19 196 LYS A N 1
ATOM 1451 C CA . LYS A 1 196 ? 20.062 19.078 -0.513 1 95.19 196 LYS A CA 1
ATOM 1452 C C . LYS A 1 196 ? 20.516 20.469 -0.952 1 95.19 196 LYS A C 1
ATOM 1454 O O . LYS A 1 196 ? 20.625 20.734 -2.148 1 95.19 196 LYS A O 1
ATOM 1459 N N . SER A 1 197 ? 20.75 21.406 -0.017 1 95.38 197 SER A N 1
ATOM 1460 C CA . SER A 1 197 ? 21.312 22.703 -0.342 1 95.38 197 SER A CA 1
ATOM 1461 C C . SER A 1 197 ? 22.812 22.625 -0.561 1 95.38 197 SER A C 1
ATOM 1463 O O . SER A 1 197 ? 23.422 23.531 -1.134 1 95.38 197 SER A O 1
ATOM 1465 N N . ARG A 1 198 ? 23.406 21.562 -0.146 1 96.25 198 ARG A N 1
ATOM 1466 C CA . ARG A 1 198 ? 24.859 21.453 -0.175 1 96.25 198 ARG A CA 1
ATOM 1467 C C . ARG A 1 198 ? 25.312 20.281 -1.039 1 96.25 198 ARG A C 1
ATOM 1469 O O . ARG A 1 198 ? 26.438 20.266 -1.539 1 96.25 198 ARG A O 1
ATOM 1476 N N . GLU A 1 199 ? 24.438 19.344 -1.121 1 95.94 199 GLU A N 1
ATOM 1477 C CA . GLU A 1 199 ? 24.844 18.125 -1.809 1 95.94 199 GLU A CA 1
ATOM 1478 C C . GLU A 1 199 ? 23.781 17.672 -2.791 1 95.94 199 GLU A C 1
ATOM 1480 O O . GLU A 1 199 ? 22.625 18.094 -2.705 1 95.94 199 GLU A O 1
ATOM 1485 N N . ASP A 1 200 ? 24.281 16.844 -3.713 1 97.12 200 ASP A N 1
ATOM 1486 C CA . ASP A 1 200 ? 23.344 16.25 -4.652 1 97.12 200 ASP A CA 1
ATOM 1487 C C . ASP A 1 200 ? 22.453 15.211 -3.961 1 97.12 200 ASP A C 1
ATOM 1489 O O . ASP A 1 200 ? 22.938 14.156 -3.539 1 97.12 200 ASP A O 1
ATOM 1493 N N . LEU A 1 201 ? 21.25 15.484 -3.889 1 97.69 201 LEU A N 1
ATOM 1494 C CA . LEU A 1 201 ? 20.281 14.695 -3.139 1 97.69 201 LEU A CA 1
ATOM 1495 C C . LEU A 1 201 ? 20.359 13.227 -3.541 1 97.69 201 LEU A C 1
ATOM 1497 O O . LEU A 1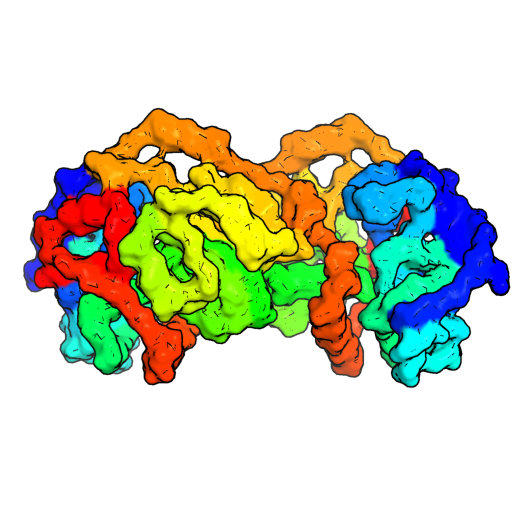 201 ? 20.562 12.352 -2.693 1 97.69 201 LEU A O 1
ATOM 1501 N N . TRP A 1 202 ? 20.266 12.883 -4.754 1 98.06 202 TRP A N 1
ATOM 1502 C CA . TRP A 1 202 ? 20.031 11.516 -5.195 1 98.06 202 TRP A CA 1
ATOM 1503 C C . TRP A 1 202 ? 21.328 10.711 -5.207 1 98.06 202 TRP A C 1
ATOM 1505 O O . TRP A 1 202 ? 21.312 9.508 -4.965 1 98.06 202 TRP A O 1
ATOM 1515 N N . SER A 1 203 ? 22.484 11.367 -5.422 1 97.81 203 SER A N 1
ATOM 1516 C CA . SER A 1 203 ? 23.766 10.68 -5.281 1 97.81 203 SER A CA 1
ATOM 1517 C C . SER A 1 203 ? 23.984 10.234 -3.842 1 97.81 203 SER A C 1
ATOM 1519 O O . SER A 1 203 ? 24.406 9.102 -3.598 1 97.81 203 SER A O 1
ATOM 1521 N N . VAL A 1 204 ? 23.703 11.141 -2.939 1 98.19 204 VAL A N 1
ATOM 1522 C CA . VAL A 1 204 ? 23.891 10.828 -1.526 1 98.19 204 VAL A CA 1
ATOM 1523 C C . VAL A 1 204 ? 22.859 9.789 -1.086 1 98.19 204 VAL A C 1
ATOM 1525 O O . VAL A 1 204 ? 23.188 8.875 -0.314 1 98.19 204 VAL A O 1
ATOM 1528 N N . ALA A 1 205 ? 21.625 9.922 -1.559 1 98.5 205 ALA A N 1
ATOM 1529 C CA . ALA A 1 205 ? 20.562 8.961 -1.232 1 98.5 205 ALA A CA 1
ATOM 1530 C C . ALA A 1 205 ? 20.969 7.551 -1.662 1 98.5 205 ALA A C 1
ATOM 1532 O O . ALA A 1 205 ? 20.766 6.59 -0.918 1 98.5 205 ALA A O 1
ATOM 1533 N N . LYS A 1 206 ? 21.484 7.426 -2.855 1 98.25 206 LYS A N 1
ATOM 1534 C CA . LYS A 1 206 ? 21.906 6.125 -3.371 1 98.25 206 LYS A CA 1
ATOM 1535 C C . LYS A 1 206 ? 23.016 5.527 -2.514 1 98.25 206 LYS A C 1
ATOM 1537 O O . LYS A 1 206 ? 23.031 4.32 -2.262 1 98.25 206 LYS A O 1
ATOM 1542 N N . LYS A 1 207 ? 23.938 6.312 -2.066 1 98 207 LYS A N 1
ATOM 1543 C CA . LYS A 1 207 ? 25.031 5.852 -1.213 1 98 207 LYS A CA 1
ATOM 1544 C C . LYS A 1 207 ? 24.5 5.367 0.135 1 98 207 LYS A C 1
ATOM 1546 O O . LYS A 1 207 ? 25.016 4.398 0.697 1 98 207 LYS A O 1
ATOM 1551 N N . ALA A 1 208 ? 23.5 6.055 0.635 1 98.06 208 ALA A N 1
ATOM 1552 C CA . ALA A 1 208 ? 22.938 5.723 1.942 1 98.06 208 ALA A CA 1
ATOM 1553 C C . ALA A 1 208 ? 22.188 4.395 1.896 1 98.06 208 ALA A C 1
ATOM 1555 O O . ALA A 1 208 ? 22.125 3.674 2.896 1 98.06 208 ALA A O 1
ATOM 1556 N N . ALA A 1 209 ? 21.578 4.07 0.815 1 97.94 209 ALA A N 1
ATOM 1557 C CA . ALA A 1 209 ? 20.875 2.812 0.602 1 97.94 209 ALA A CA 1
ATOM 1558 C C . ALA A 1 209 ? 21.125 2.27 -0.802 1 97.94 209 ALA A C 1
ATOM 1560 O O . ALA A 1 209 ? 20.266 2.377 -1.68 1 97.94 209 ALA A O 1
ATOM 1561 N N . PRO A 1 210 ? 22.188 1.592 -0.988 1 97.31 210 PRO A N 1
ATOM 1562 C CA . PRO A 1 210 ? 22.625 1.168 -2.32 1 97.31 210 PRO A CA 1
ATOM 1563 C C . PRO A 1 210 ? 21.641 0.214 -2.988 1 97.31 210 PRO A C 1
ATOM 1565 O O . PRO A 1 210 ? 21.562 0.157 -4.219 1 97.31 210 PRO A O 1
ATOM 1568 N N . ARG A 1 211 ? 20.875 -0.543 -2.27 1 94.88 211 ARG A N 1
ATOM 1569 C CA . ARG A 1 211 ? 19.922 -1.486 -2.836 1 94.88 211 ARG A CA 1
ATOM 1570 C C . ARG A 1 211 ? 18.547 -0.843 -2.99 1 94.88 211 ARG A C 1
ATOM 1572 O O . ARG A 1 211 ? 17.578 -1.518 -3.342 1 94.88 211 ARG A O 1
ATOM 1579 N N . GLY A 1 212 ? 18.453 0.483 -2.652 1 97.81 212 GLY A N 1
ATOM 1580 C CA . GLY A 1 212 ? 17.203 1.206 -2.77 1 97.81 212 GLY A CA 1
ATOM 1581 C C . GLY A 1 212 ? 16.453 1.324 -1.454 1 97.81 212 GLY A C 1
ATOM 1582 O O . GLY A 1 212 ? 16.906 0.817 -0.427 1 97.81 212 GLY A O 1
ATOM 1583 N N . TYR A 1 213 ? 15.414 2.053 -1.513 1 98.56 213 TYR A N 1
ATOM 1584 C CA . TYR A 1 213 ? 14.609 2.301 -0.326 1 98.56 213 TYR A CA 1
ATOM 1585 C C . TYR A 1 213 ? 13.352 1.438 -0.335 1 98.56 213 TYR A C 1
ATOM 1587 O O . TYR A 1 213 ? 12.672 1.33 -1.357 1 98.56 213 TYR A O 1
ATOM 1595 N N . ASP A 1 214 ? 13.016 0.816 0.833 1 97.62 214 ASP A N 1
ATOM 1596 C CA . ASP A 1 214 ? 11.781 0.06 0.98 1 97.62 214 ASP A CA 1
ATOM 1597 C C . ASP A 1 214 ? 10.562 0.983 0.943 1 97.62 214 ASP A C 1
ATOM 1599 O O . ASP A 1 214 ? 9.492 0.591 0.473 1 97.62 214 ASP A O 1
ATOM 1603 N N . VAL A 1 215 ? 10.719 2.186 1.488 1 98.69 215 VAL A N 1
ATOM 1604 C CA . VAL A 1 215 ? 9.648 3.182 1.513 1 98.69 215 VAL A CA 1
ATOM 1605 C C . VAL A 1 215 ? 10.234 4.566 1.235 1 98.69 215 VAL A C 1
ATOM 1607 O O . VAL A 1 215 ? 11.266 4.934 1.794 1 98.69 215 VAL A O 1
ATOM 1610 N N . VAL A 1 216 ? 9.648 5.289 0.339 1 98.88 216 VAL A N 1
ATOM 1611 C CA . VAL A 1 216 ? 9.938 6.707 0.156 1 98.88 216 VAL A CA 1
ATOM 1612 C C . VAL A 1 216 ? 8.68 7.527 0.448 1 98.88 216 VAL A C 1
ATOM 1614 O O . VAL A 1 216 ? 7.605 7.242 -0.085 1 98.88 216 VAL A O 1
ATOM 1617 N N . LEU A 1 217 ? 8.766 8.422 1.367 1 98.62 217 LEU A N 1
ATOM 1618 C CA . LEU A 1 217 ? 7.684 9.328 1.747 1 98.62 217 LEU A CA 1
ATOM 1619 C C . LEU A 1 217 ? 7.867 10.695 1.095 1 98.62 217 LEU A C 1
ATOM 1621 O O . LEU A 1 217 ? 8.805 11.422 1.432 1 98.62 217 LEU A O 1
ATOM 1625 N N . ASP A 1 218 ? 6.953 11.047 0.174 1 97.25 218 ASP A N 1
ATOM 1626 C CA . ASP A 1 218 ? 7.168 12.195 -0.698 1 97.25 218 ASP A CA 1
ATOM 1627 C C . ASP A 1 218 ? 5.961 13.125 -0.686 1 97.25 218 ASP A C 1
ATOM 1629 O O . ASP A 1 218 ? 4.895 12.773 -1.193 1 97.25 218 ASP A O 1
ATOM 1633 N N . ALA A 1 219 ? 6.137 14.312 -0.156 1 92.75 219 ALA A N 1
ATOM 1634 C CA . ALA A 1 219 ? 5.082 15.32 -0.17 1 92.75 219 ALA A CA 1
ATOM 1635 C C . ALA A 1 219 ? 5.445 16.484 -1.087 1 92.75 219 ALA A C 1
ATOM 1637 O O . ALA A 1 219 ? 4.805 17.531 -1.052 1 92.75 219 ALA A O 1
ATOM 1638 N N . ASN A 1 220 ? 6.535 16.375 -1.871 1 92.5 220 ASN A N 1
ATOM 1639 C CA . ASN A 1 220 ? 7.027 17.469 -2.705 1 92.5 220 ASN A CA 1
ATOM 1640 C C . ASN A 1 220 ? 6.297 17.516 -4.043 1 92.5 220 ASN A C 1
ATOM 1642 O O . ASN A 1 220 ? 5.988 18.594 -4.547 1 92.5 220 ASN A O 1
ATOM 1646 N N . GLY A 1 221 ? 6.035 16.375 -4.633 1 90.25 221 GLY A N 1
ATOM 1647 C CA . GLY A 1 221 ? 5.387 16.344 -5.934 1 90.25 221 GLY A CA 1
ATOM 1648 C C . GLY A 1 221 ? 6.367 16.203 -7.086 1 90.25 221 GLY A C 1
ATOM 1649 O O . GLY A 1 221 ? 7.336 15.445 -6.992 1 90.25 221 GLY A O 1
ATOM 1650 N N . PRO A 1 222 ? 6.086 16.953 -8.156 1 88.06 222 PRO A N 1
ATOM 1651 C CA . PRO A 1 222 ? 6.801 16.719 -9.406 1 88.06 222 PRO A CA 1
ATOM 1652 C C . PRO A 1 222 ? 8.305 16.922 -9.281 1 88.06 222 PRO A C 1
ATOM 1654 O O . PRO A 1 222 ? 9.078 16.328 -10.031 1 88.06 222 PRO A O 1
ATOM 1657 N N . SER A 1 223 ? 8.742 17.719 -8.398 1 91.19 223 SER A N 1
ATOM 1658 C CA . SER A 1 223 ? 10.164 18 -8.258 1 91.19 223 SER A CA 1
ATOM 1659 C C . SER A 1 223 ? 10.938 16.766 -7.809 1 91.19 223 SER A C 1
ATOM 1661 O O . SER A 1 223 ? 12.148 16.672 -8.016 1 91.19 223 SER A O 1
ATOM 1663 N N . THR A 1 224 ? 10.25 15.789 -7.191 1 95.06 224 THR A N 1
ATOM 1664 C CA . THR A 1 224 ? 11.008 14.68 -6.625 1 95.06 224 THR A CA 1
ATOM 1665 C C . THR A 1 224 ? 10.352 13.344 -6.965 1 95.06 224 THR A C 1
ATOM 1667 O O . THR A 1 224 ? 10.977 12.289 -6.836 1 95.06 224 THR A O 1
ATOM 1670 N N . LEU A 1 225 ? 9.164 13.305 -7.395 1 95.06 225 LEU A N 1
ATOM 1671 C CA . LEU A 1 225 ? 8.367 12.078 -7.477 1 95.06 225 LEU A CA 1
ATOM 1672 C C . LEU A 1 225 ? 9.031 11.062 -8.391 1 95.06 225 LEU A C 1
ATOM 1674 O O . LEU A 1 225 ? 9.133 9.883 -8.047 1 95.06 225 LEU A O 1
ATOM 1678 N N . ARG A 1 226 ? 9.453 11.5 -9.562 1 94.62 226 ARG A N 1
ATOM 1679 C CA . ARG A 1 226 ? 10.078 10.602 -10.531 1 94.62 226 ARG A CA 1
ATOM 1680 C C . ARG A 1 226 ? 11.32 9.938 -9.938 1 94.62 226 ARG A C 1
ATOM 1682 O O . ARG A 1 226 ? 11.477 8.719 -10.023 1 94.62 226 ARG A O 1
ATOM 1689 N N . ASP A 1 227 ? 12.18 10.758 -9.383 1 96.81 227 ASP A N 1
ATOM 1690 C CA . ASP A 1 227 ? 13.414 10.234 -8.805 1 96.81 227 ASP A CA 1
ATOM 1691 C C . ASP A 1 227 ? 13.133 9.43 -7.539 1 96.81 227 ASP A C 1
ATOM 1693 O O . ASP A 1 227 ? 13.828 8.453 -7.254 1 96.81 227 ASP A O 1
ATOM 1697 N N . SER A 1 228 ? 12.172 9.867 -6.73 1 97.81 228 SER A N 1
ATOM 1698 C CA . SER A 1 228 ? 11.75 9.07 -5.578 1 97.81 228 SER A CA 1
ATOM 1699 C C . SER A 1 228 ? 11.383 7.652 -5.988 1 97.81 228 SER A C 1
ATOM 1701 O O . SER A 1 228 ? 11.812 6.688 -5.352 1 97.81 228 SER A O 1
ATOM 1703 N N . TYR A 1 229 ? 10.641 7.527 -7.066 1 97.06 229 TYR A N 1
ATOM 1704 C CA . TYR A 1 229 ? 10.227 6.223 -7.57 1 97.06 229 TYR A CA 1
ATOM 1705 C C . TYR A 1 229 ? 11.43 5.414 -8.039 1 97.06 229 TYR A C 1
ATOM 1707 O O . TYR A 1 229 ? 11.539 4.223 -7.734 1 97.06 229 TYR A O 1
ATOM 1715 N N . LYS A 1 230 ? 12.344 6.023 -8.727 1 96.56 230 LYS A N 1
ATOM 1716 C CA . LYS A 1 230 ? 13.508 5.363 -9.305 1 96.56 230 LYS A CA 1
ATOM 1717 C C . LYS A 1 230 ? 14.422 4.809 -8.211 1 96.56 230 LYS A C 1
ATOM 1719 O O . LYS A 1 230 ? 15.211 3.893 -8.461 1 96.56 230 LYS A O 1
ATOM 1724 N N . HIS A 1 231 ? 14.352 5.32 -7.027 1 98 231 HIS A N 1
ATOM 1725 C CA . HIS A 1 231 ? 15.273 4.941 -5.961 1 98 231 HIS A CA 1
ATOM 1726 C C . HIS A 1 231 ? 14.648 3.918 -5.023 1 98 231 HIS A C 1
ATOM 1728 O O . HIS A 1 231 ? 15.219 3.59 -3.982 1 98 231 HIS A O 1
ATOM 1734 N N . LEU A 1 232 ? 13.477 3.422 -5.395 1 97.56 232 LEU A N 1
ATOM 1735 C CA . LEU A 1 232 ? 12.844 2.367 -4.609 1 97.56 232 LEU A CA 1
ATOM 1736 C C . LEU A 1 232 ? 13.594 1.05 -4.762 1 97.56 232 LEU A C 1
ATOM 1738 O O . LEU A 1 232 ? 14.148 0.768 -5.824 1 97.56 232 LEU A O 1
ATOM 1742 N N . ALA A 1 233 ? 13.609 0.325 -3.686 1 95.62 233 ALA A N 1
ATOM 1743 C CA . ALA A 1 233 ? 13.977 -1.086 -3.76 1 95.62 233 ALA A CA 1
ATOM 1744 C C . ALA A 1 233 ? 12.875 -1.908 -4.422 1 95.62 233 ALA A C 1
ATOM 1746 O O . ALA A 1 233 ? 11.789 -1.394 -4.695 1 95.62 233 ALA A O 1
ATOM 1747 N N . SER A 1 234 ? 13.195 -3.203 -4.672 1 91 234 SER A N 1
ATOM 1748 C CA . SER A 1 234 ? 12.227 -4.191 -5.129 1 91 234 SER A CA 1
ATOM 1749 C C . SER A 1 234 ? 12.094 -5.336 -4.133 1 91 234 SER A C 1
ATOM 1751 O O . SER A 1 234 ? 13 -6.156 -3.992 1 91 234 SER A O 1
ATOM 1753 N N . PRO A 1 235 ? 10.961 -5.379 -3.445 1 92.75 235 PRO A N 1
ATOM 1754 C CA . PRO A 1 235 ? 9.789 -4.508 -3.551 1 92.75 235 PRO A CA 1
ATOM 1755 C C . PRO A 1 235 ? 9.977 -3.184 -2.811 1 92.75 235 PRO A C 1
ATOM 1757 O O . PRO A 1 235 ? 10.82 -3.08 -1.921 1 92.75 235 PRO A O 1
ATOM 1760 N N . GLY A 1 236 ? 9.352 -2.172 -3.223 1 96.06 236 GLY A N 1
ATOM 1761 C CA . GLY A 1 236 ? 9.367 -0.86 -2.594 1 96.06 236 GLY A CA 1
ATOM 1762 C C . GLY A 1 236 ? 8.039 -0.133 -2.684 1 96.06 236 GLY A C 1
ATOM 1763 O O . GLY A 1 236 ? 7.203 -0.467 -3.52 1 96.06 236 GLY A O 1
ATOM 1764 N N . LYS A 1 237 ? 7.809 0.863 -1.801 1 98.06 237 LYS A N 1
ATOM 1765 C CA . LYS A 1 237 ? 6.562 1.626 -1.753 1 98.06 237 LYS A CA 1
ATOM 1766 C C . LYS A 1 237 ? 6.84 3.127 -1.771 1 98.06 237 LYS A C 1
ATOM 1768 O O . LYS A 1 237 ? 7.66 3.623 -0.997 1 98.06 237 LYS A O 1
ATOM 1773 N N . LEU A 1 238 ? 6.219 3.852 -2.672 1 98.44 238 LEU A N 1
ATOM 1774 C CA . LEU A 1 238 ? 6.203 5.309 -2.693 1 98.44 238 LEU A CA 1
ATOM 1775 C C . LEU A 1 238 ? 4.914 5.852 -2.09 1 98.44 238 LEU A C 1
ATOM 1777 O O . LEU A 1 238 ? 3.822 5.57 -2.594 1 98.44 238 LEU A O 1
ATOM 1781 N N . VAL A 1 239 ? 5.008 6.574 -1.017 1 98.44 239 VAL A N 1
ATOM 1782 C CA . VAL A 1 239 ? 3.84 7.152 -0.36 1 98.44 239 VAL A CA 1
ATOM 1783 C C . VAL A 1 239 ? 3.768 8.648 -0.657 1 98.44 239 VAL A C 1
ATOM 1785 O O . VAL A 1 239 ? 4.68 9.398 -0.312 1 98.44 239 VAL A O 1
ATOM 1788 N N . ILE A 1 240 ? 2.701 9.039 -1.271 1 97.44 240 ILE A N 1
ATOM 1789 C CA . ILE A 1 240 ? 2.49 10.422 -1.688 1 97.44 240 ILE A CA 1
ATOM 1790 C C . ILE A 1 240 ? 1.392 11.055 -0.839 1 97.44 240 ILE A C 1
ATOM 1792 O O . ILE A 1 240 ? 0.271 10.547 -0.78 1 97.44 240 ILE A O 1
ATOM 1796 N N . TYR A 1 241 ? 1.672 12.227 -0.23 1 94.5 241 TYR A N 1
ATOM 1797 C CA . TYR A 1 241 ? 0.687 12.805 0.679 1 94.5 241 TYR A CA 1
ATOM 1798 C C . TYR A 1 241 ? 0.673 14.328 0.573 1 94.5 241 TYR A C 1
ATOM 1800 O O . TYR A 1 241 ? 0.129 15.008 1.443 1 94.5 241 TYR A O 1
ATOM 1808 N N . GLY A 1 242 ? 1.363 14.82 -0.509 1 91.06 242 GLY A N 1
ATOM 1809 C CA . GLY A 1 242 ? 1.365 16.25 -0.758 1 91.06 242 GLY A CA 1
ATOM 1810 C C . GLY A 1 242 ? 2.084 16.625 -2.039 1 91.06 242 GLY A C 1
ATOM 1811 O O . GLY A 1 242 ? 2.734 15.789 -2.666 1 91.06 242 GLY A O 1
ATOM 1812 N N . PHE A 1 243 ? 1.955 17.938 -2.391 1 90.12 243 PHE A N 1
ATOM 1813 C CA . PHE A 1 243 ? 2.551 18.469 -3.611 1 90.12 243 PHE A CA 1
ATOM 1814 C C . PHE A 1 243 ? 3.053 19.891 -3.396 1 90.12 243 PHE A C 1
ATOM 1816 O O . PHE A 1 243 ? 2.752 20.781 -4.188 1 90.12 243 PHE A O 1
ATOM 1823 N N . HIS A 1 244 ? 3.812 20.016 -2.463 1 84.88 244 HIS A N 1
ATOM 1824 C CA . HIS A 1 244 ? 4.168 21.359 -2.031 1 84.88 244 HIS A CA 1
ATOM 1825 C C . HIS A 1 244 ? 5 22.078 -3.088 1 84.88 244 HIS A C 1
ATOM 1827 O O . HIS A 1 244 ? 4.965 23.312 -3.182 1 84.88 244 HIS A O 1
ATOM 1833 N N . SER A 1 245 ? 5.77 21.375 -3.943 1 83.31 245 SER A N 1
ATOM 1834 C CA . SER A 1 245 ? 6.637 22.016 -4.934 1 83.31 245 SER A CA 1
ATOM 1835 C C . SER A 1 245 ? 5.82 22.672 -6.039 1 83.31 245 SER A C 1
ATOM 1837 O O . SER A 1 245 ? 6.348 23.469 -6.816 1 83.31 245 SER A O 1
ATOM 1839 N N . MET A 1 246 ? 4.574 22.312 -6.059 1 81.88 246 MET A N 1
ATOM 1840 C CA . MET A 1 246 ? 3.705 22.891 -7.082 1 81.88 246 MET A CA 1
ATOM 1841 C C . MET A 1 246 ? 3.18 24.25 -6.641 1 81.88 246 MET A C 1
ATOM 1843 O O . MET A 1 246 ? 2.639 25 -7.453 1 81.88 246 MET A O 1
ATOM 1847 N N . LEU A 1 247 ? 3.367 24.578 -5.41 1 82.62 247 LEU A N 1
ATOM 1848 C CA . LEU A 1 247 ? 2.754 25.766 -4.82 1 82.62 247 LEU A CA 1
ATOM 1849 C C . LEU A 1 247 ? 3.762 26.906 -4.723 1 82.62 247 LEU A C 1
ATOM 1851 O O . LEU A 1 247 ? 4.969 26.672 -4.66 1 82.62 247 LEU A O 1
ATOM 1855 N N . PRO A 1 248 ? 3.211 28.141 -4.727 1 77.31 248 PRO A N 1
ATOM 1856 C CA . PRO A 1 248 ? 4.121 29.297 -4.656 1 77.31 248 PRO A CA 1
ATOM 1857 C C . PRO A 1 248 ? 4.801 29.422 -3.297 1 77.31 248 PRO A C 1
ATOM 1859 O O . PRO A 1 248 ? 4.207 29.094 -2.27 1 77.31 248 PRO A O 1
ATOM 1862 N N . ARG A 1 249 ? 6.012 30.016 -3.4 1 82.56 249 ARG A N 1
ATOM 1863 C CA . ARG A 1 249 ? 6.77 30.266 -2.18 1 82.56 249 ARG A CA 1
ATOM 1864 C C . ARG A 1 249 ? 6.547 31.688 -1.683 1 82.56 249 ARG A C 1
ATOM 1866 O O . ARG A 1 249 ? 6.82 32 -0.521 1 82.56 249 ARG A O 1
ATOM 1873 N N . THR A 1 250 ? 6.062 32.375 -2.631 1 79.38 250 THR A N 1
ATOM 1874 C CA . THR A 1 250 ? 5.816 33.781 -2.301 1 79.38 250 THR A CA 1
ATOM 1875 C C . THR A 1 250 ? 4.543 34.281 -2.98 1 79.38 250 THR A C 1
ATOM 1877 O O . THR A 1 250 ? 4.102 33.688 -3.979 1 79.38 250 THR A O 1
ATOM 1880 N N . GLY A 1 251 ? 3.945 35.406 -2.357 1 79.88 251 GLY A N 1
ATOM 1881 C CA . GLY A 1 251 ? 2.842 36.094 -3.004 1 79.88 251 GLY A CA 1
ATOM 1882 C C . GLY A 1 251 ? 1.489 35.5 -2.699 1 79.88 251 GLY A C 1
ATOM 1883 O O . GLY A 1 251 ? 0.455 36.125 -2.859 1 79.88 251 GLY A O 1
ATOM 1884 N N . GLY A 1 252 ? 1.496 34.156 -2.311 1 81.75 252 GLY A N 1
ATOM 1885 C CA . GLY A 1 252 ? 0.285 33.531 -1.829 1 81.75 252 GLY A CA 1
ATOM 1886 C C . GLY A 1 252 ? -0.706 33.219 -2.936 1 81.75 252 GLY A C 1
ATOM 1887 O O . GLY A 1 252 ? -1.861 32.875 -2.666 1 81.75 252 GLY A O 1
ATOM 1888 N N . ARG A 1 253 ? -0.383 33.5 -4.285 1 83.56 253 ARG A N 1
ATOM 1889 C CA . ARG A 1 253 ? -1.25 33.188 -5.418 1 83.56 253 ARG A CA 1
ATOM 1890 C C . ARG A 1 253 ? -0.644 32.094 -6.293 1 83.56 253 ARG A C 1
ATOM 1892 O O . ARG A 1 253 ? 0.571 32.062 -6.496 1 83.56 253 ARG A O 1
ATOM 1899 N N . PRO A 1 254 ? -1.554 31.25 -6.715 1 84.69 254 PRO A N 1
ATOM 1900 C CA . PRO A 1 254 ? -1.023 30.203 -7.582 1 84.69 254 PRO A CA 1
ATOM 1901 C C . PRO A 1 254 ? -0.557 30.719 -8.938 1 84.69 254 PRO A C 1
ATOM 1903 O O . PRO A 1 254 ? -1.142 31.672 -9.469 1 84.69 254 PRO A O 1
ATOM 1906 N N . ASN A 1 255 ? 0.511 30.219 -9.398 1 86.62 255 ASN A N 1
ATOM 1907 C CA . ASN A 1 255 ? 0.923 30.375 -10.789 1 86.62 255 ASN A CA 1
ATOM 1908 C C . ASN A 1 255 ? 0.355 29.281 -11.68 1 86.62 255 ASN A C 1
ATOM 1910 O O . ASN A 1 255 ? 0.917 28.188 -11.758 1 86.62 255 ASN A O 1
ATOM 1914 N N . TYR A 1 256 ? -0.658 29.641 -12.336 1 86 256 TYR A N 1
ATOM 1915 C CA . TYR A 1 256 ? -1.426 28.625 -13.062 1 86 256 TYR A CA 1
ATOM 1916 C C . TYR A 1 256 ? -0.608 28.031 -14.203 1 86 256 TYR A C 1
ATOM 1918 O O . TYR A 1 256 ? -0.765 26.859 -14.539 1 86 256 TYR A O 1
ATOM 1926 N N . ALA A 1 257 ? 0.22 28.891 -14.812 1 85.69 257 ALA A N 1
ATOM 1927 C CA . ALA A 1 257 ? 1.1 28.375 -15.859 1 85.69 257 ALA A CA 1
ATOM 1928 C C . ALA A 1 257 ? 2.074 27.344 -15.297 1 85.69 257 ALA A C 1
ATOM 1930 O O . ALA A 1 257 ? 2.277 26.281 -15.898 1 85.69 257 ALA A O 1
ATOM 1931 N N . LYS A 1 258 ? 2.568 27.656 -14.125 1 86 258 LYS A N 1
ATOM 1932 C CA . LYS A 1 258 ? 3.471 26.719 -13.461 1 86 258 LYS A CA 1
ATOM 1933 C C . LYS A 1 258 ? 2.73 25.453 -13.039 1 86 258 LYS A C 1
ATOM 1935 O O . LYS A 1 258 ? 3.26 24.344 -13.164 1 86 258 LYS A O 1
ATOM 1940 N N . LEU A 1 259 ? 1.611 25.641 -12.539 1 86.94 259 LEU A N 1
ATOM 1941 C CA . LEU A 1 259 ? 0.799 24.516 -12.109 1 86.94 259 LEU A CA 1
ATOM 1942 C C . LEU A 1 259 ? 0.526 23.562 -13.266 1 86.94 259 LEU A C 1
ATOM 1944 O O . LEU A 1 259 ? 0.639 22.344 -13.117 1 86.94 259 LEU A O 1
ATOM 1948 N N . ALA A 1 260 ? 0.193 24.172 -14.367 1 86.75 260 ALA A N 1
ATOM 1949 C CA . ALA A 1 260 ? -0.062 23.359 -15.562 1 86.75 260 ALA A CA 1
ATOM 1950 C C . ALA A 1 260 ? 1.194 22.625 -16 1 86.75 260 ALA A C 1
ATOM 1952 O O . ALA A 1 260 ? 1.131 21.438 -16.359 1 86.75 260 ALA A O 1
ATOM 1953 N N . TRP A 1 261 ? 2.258 23.297 -15.953 1 87.62 261 TRP A N 1
ATOM 1954 C CA . TRP A 1 261 ? 3.531 22.688 -16.328 1 87.62 261 TRP A CA 1
ATOM 1955 C C . TRP A 1 261 ? 3.893 21.562 -15.375 1 87.62 261 TRP A C 1
ATOM 1957 O O . TRP A 1 261 ? 4.309 20.484 -15.812 1 87.62 261 TRP A O 1
ATOM 1967 N N . ASP A 1 262 ? 3.758 21.812 -14.148 1 87.38 262 ASP A N 1
ATOM 1968 C CA . ASP A 1 262 ? 4.055 20.812 -13.133 1 87.38 262 ASP A CA 1
ATOM 1969 C C . ASP A 1 262 ? 3.135 19.594 -13.273 1 87.38 262 ASP A C 1
ATOM 1971 O O . ASP A 1 262 ? 3.57 18.453 -13.094 1 87.38 262 ASP A O 1
ATOM 1975 N N . TRP A 1 263 ? 1.94 19.859 -13.602 1 85.19 263 TRP A N 1
ATOM 1976 C CA . TRP A 1 263 ? 0.994 18.781 -13.82 1 85.19 263 TRP A CA 1
ATOM 1977 C C . TRP A 1 263 ? 1.438 17.906 -14.992 1 85.19 263 TRP A C 1
ATOM 1979 O O . TRP A 1 263 ? 1.425 16.672 -14.891 1 85.19 263 TRP A O 1
ATOM 1989 N N . LEU A 1 264 ? 1.893 18.547 -16.031 1 83.5 264 LEU A N 1
ATOM 1990 C CA . LEU A 1 264 ? 2.354 17.844 -17.219 1 83.5 264 LEU A CA 1
ATOM 1991 C C . LEU A 1 264 ? 3.596 17.016 -16.906 1 83.5 264 LEU A C 1
ATOM 1993 O O . LEU A 1 264 ? 3.787 15.93 -17.469 1 83.5 264 LEU A O 1
ATOM 1997 N N . ARG A 1 265 ? 4.316 17.484 -15.969 1 86.5 265 ARG A N 1
ATOM 1998 C CA . ARG A 1 265 ? 5.586 16.844 -15.656 1 86.5 265 ARG A CA 1
ATOM 1999 C C . ARG A 1 265 ? 5.41 15.781 -14.578 1 86.5 265 ARG A C 1
ATOM 2001 O O . ARG A 1 265 ? 6.34 15.031 -14.273 1 86.5 265 ARG A O 1
ATOM 2008 N N . THR A 1 266 ? 4.27 15.789 -14.008 1 87.81 266 THR A N 1
ATOM 2009 C CA . THR A 1 266 ? 4.012 14.789 -12.984 1 87.81 266 THR A CA 1
ATOM 2010 C C . THR A 1 266 ? 3.992 13.391 -13.594 1 87.81 266 THR A C 1
ATOM 2012 O O . THR A 1 266 ? 3.287 13.141 -14.57 1 87.81 266 THR A O 1
ATOM 2015 N N . PRO A 1 267 ? 4.871 12.562 -13.055 1 88.69 267 PRO A N 1
ATOM 2016 C CA . PRO A 1 267 ? 4.879 11.211 -13.617 1 88.69 267 PRO A CA 1
ATOM 2017 C C . PRO A 1 267 ? 3.555 10.477 -13.406 1 88.69 267 PRO A C 1
ATOM 2019 O O . PRO A 1 267 ? 2.855 10.719 -12.422 1 88.69 267 PRO A O 1
ATOM 2022 N N . ARG A 1 268 ? 3.223 9.641 -14.328 1 91.94 268 ARG A N 1
ATOM 2023 C CA . ARG A 1 268 ? 2.121 8.688 -14.195 1 91.94 268 ARG A CA 1
ATOM 2024 C C . ARG A 1 268 ? 2.641 7.266 -14.031 1 91.94 268 ARG A C 1
ATOM 2026 O O . ARG A 1 268 ? 3.693 6.918 -14.57 1 91.94 268 ARG A O 1
ATOM 2033 N N . PHE A 1 269 ? 1.909 6.551 -13.305 1 92.56 269 PHE A N 1
ATOM 2034 C CA . PHE A 1 269 ? 2.389 5.211 -12.977 1 92.56 269 PHE A CA 1
ATOM 2035 C C . PHE A 1 269 ? 1.613 4.156 -13.758 1 92.56 269 PHE A C 1
ATOM 2037 O O . PHE A 1 269 ? 0.382 4.117 -13.703 1 92.56 269 PHE A O 1
ATOM 2044 N N . ASP A 1 270 ? 2.359 3.332 -14.43 1 92.12 270 ASP A N 1
ATOM 2045 C CA . ASP A 1 270 ? 1.833 2.264 -15.273 1 92.12 270 ASP A CA 1
ATOM 2046 C C . ASP A 1 270 ? 1.815 0.931 -14.531 1 92.12 270 ASP A C 1
ATOM 2048 O O . ASP A 1 270 ? 2.832 0.513 -13.969 1 92.12 270 ASP A O 1
ATOM 2052 N N . PRO A 1 271 ? 0.637 0.293 -14.562 1 92.56 271 PRO A N 1
ATOM 2053 C CA . PRO A 1 271 ? 0.511 -0.954 -13.805 1 92.56 271 PRO A CA 1
ATOM 2054 C C . PRO A 1 271 ? 1.524 -2.012 -14.234 1 92.56 271 PRO A C 1
ATOM 2056 O O . PRO A 1 271 ? 1.989 -2.801 -13.406 1 92.56 271 PRO A O 1
ATOM 2059 N N . LEU A 1 272 ? 1.847 -2.104 -15.461 1 90.44 272 LEU A N 1
ATOM 2060 C CA . LEU A 1 272 ? 2.809 -3.086 -15.945 1 90.44 272 LEU A CA 1
ATOM 2061 C C . LEU A 1 272 ? 4.195 -2.822 -15.367 1 90.44 272 LEU A C 1
ATOM 2063 O O . LEU A 1 272 ? 4.863 -3.748 -14.898 1 90.44 272 LEU A O 1
ATOM 2067 N N . THR A 1 273 ? 4.562 -1.555 -15.422 1 91.12 273 THR A N 1
ATOM 2068 C CA . THR A 1 273 ? 5.855 -1.172 -14.867 1 91.12 273 THR A CA 1
ATOM 2069 C C . THR A 1 273 ? 5.887 -1.421 -13.359 1 91.12 273 THR A C 1
ATOM 2071 O O . THR A 1 273 ? 6.871 -1.944 -12.836 1 91.12 273 THR A O 1
ATOM 2074 N N . LEU A 1 274 ? 4.805 -1.074 -12.68 1 94.31 274 LEU A N 1
ATOM 2075 C CA . LEU A 1 274 ? 4.723 -1.286 -11.234 1 94.31 274 LEU A CA 1
ATOM 2076 C C . LEU A 1 274 ? 4.898 -2.762 -10.891 1 94.31 274 LEU A C 1
ATOM 2078 O O . LEU A 1 274 ? 5.629 -3.105 -9.961 1 94.31 274 LEU A O 1
ATOM 2082 N N . THR A 1 275 ? 4.254 -3.615 -11.625 1 92.19 275 THR A N 1
ATOM 2083 C CA . THR A 1 275 ? 4.309 -5.051 -11.375 1 92.19 275 THR A CA 1
ATOM 2084 C C . THR A 1 275 ? 5.703 -5.598 -11.664 1 92.19 275 THR A C 1
ATOM 2086 O O . THR A 1 275 ? 6.254 -6.367 -10.875 1 92.19 275 THR A O 1
ATOM 2089 N N . ASN A 1 276 ? 6.293 -5.133 -12.766 1 88.62 276 ASN A N 1
ATOM 2090 C CA . ASN A 1 276 ? 7.617 -5.602 -13.156 1 88.62 276 ASN A CA 1
ATOM 2091 C C . ASN A 1 276 ? 8.688 -5.152 -12.164 1 88.62 276 ASN A C 1
ATOM 2093 O O . ASN A 1 276 ? 9.656 -5.871 -11.93 1 88.62 276 ASN A O 1
ATOM 2097 N N . ASP A 1 277 ? 8.469 -3.963 -11.609 1 88.5 277 ASP A N 1
ATOM 2098 C CA . ASP A 1 277 ? 9.43 -3.404 -10.664 1 88.5 277 ASP A CA 1
ATOM 2099 C C . ASP A 1 277 ? 9.125 -3.865 -9.242 1 88.5 277 ASP A C 1
ATOM 2101 O O . ASP A 1 277 ? 9.922 -3.625 -8.328 1 88.5 277 ASP A O 1
ATOM 2105 N N . ASN A 1 278 ? 8.008 -4.492 -9.086 1 92.44 278 ASN A N 1
ATOM 2106 C CA . ASN A 1 278 ? 7.535 -4.828 -7.742 1 92.44 278 ASN A CA 1
ATOM 2107 C C . ASN A 1 278 ? 7.457 -3.594 -6.852 1 92.44 278 ASN A C 1
ATOM 2109 O O . ASN A 1 278 ? 8.047 -3.566 -5.766 1 92.44 278 ASN A O 1
ATOM 2113 N N . THR A 1 279 ? 6.734 -2.631 -7.332 1 94.69 279 THR A N 1
ATOM 2114 C CA . THR A 1 279 ? 6.629 -1.375 -6.598 1 94.69 279 THR A CA 1
ATOM 2115 C C . THR A 1 279 ? 5.168 -0.962 -6.438 1 94.69 279 THR A C 1
ATOM 2117 O O . THR A 1 279 ? 4.301 -1.417 -7.191 1 94.69 279 THR A O 1
ATOM 2120 N N . SER A 1 280 ? 4.934 -0.179 -5.453 1 97.5 280 SER A N 1
ATOM 2121 C CA . SER A 1 280 ? 3.598 0.315 -5.137 1 97.5 280 SER A CA 1
ATOM 2122 C C . SER A 1 280 ? 3.604 1.825 -4.922 1 97.5 280 SER A C 1
ATOM 2124 O O . SER A 1 280 ? 4.59 2.385 -4.441 1 97.5 280 SER A O 1
ATOM 2126 N N . VAL A 1 281 ? 2.533 2.408 -5.355 1 97.69 281 VAL A N 1
ATOM 2127 C CA . VAL A 1 281 ? 2.318 3.838 -5.148 1 97.69 281 VAL A CA 1
ATOM 2128 C C . VAL A 1 281 ? 1.083 4.055 -4.277 1 97.69 281 VAL A C 1
ATOM 2130 O O . VAL A 1 281 ? -0.029 3.689 -4.664 1 97.69 281 VAL A O 1
ATOM 2133 N N . LEU A 1 282 ? 1.349 4.594 -3.129 1 97.81 282 LEU A N 1
ATOM 2134 C CA . LEU A 1 282 ? 0.304 4.863 -2.145 1 97.81 282 LEU A CA 1
ATOM 2135 C C . LEU A 1 282 ? 0.076 6.363 -1.986 1 97.81 282 LEU A C 1
ATOM 2137 O O . LEU A 1 282 ? 1.024 7.148 -2.043 1 97.81 282 LEU A O 1
ATOM 2141 N N . ALA A 1 283 ? -1.142 6.715 -1.854 1 96.31 283 ALA A N 1
ATOM 2142 C CA . ALA A 1 283 ? -1.455 8.133 -1.693 1 96.31 283 ALA A CA 1
ATOM 2143 C C . ALA A 1 283 ? -2.656 8.328 -0.773 1 96.31 283 ALA A C 1
ATOM 2145 O O . ALA A 1 283 ? -3.512 7.445 -0.664 1 96.31 283 ALA A O 1
ATOM 2146 N N . PHE A 1 284 ? -2.65 9.484 -0.058 1 94 284 PHE A N 1
ATOM 2147 C CA . PHE A 1 284 ? -3.785 9.75 0.817 1 94 284 PHE A CA 1
ATOM 2148 C C . PHE A 1 284 ? -3.859 11.234 1.165 1 94 284 PHE A C 1
ATOM 2150 O O . PHE A 1 284 ? -2.893 11.969 0.968 1 94 284 PHE A O 1
ATOM 2157 N N . ASN A 1 285 ? -5.016 11.609 1.534 1 90.69 285 ASN A N 1
ATOM 2158 C CA . ASN A 1 285 ? -5.332 12.891 2.148 1 90.69 285 ASN A CA 1
ATOM 2159 C C . ASN A 1 285 ? -5.969 12.719 3.523 1 90.69 285 ASN A C 1
ATOM 2161 O O . ASN A 1 285 ? -7.066 12.172 3.639 1 90.69 285 ASN A O 1
ATOM 2165 N N . LEU A 1 286 ? -5.332 13.227 4.492 1 88.25 286 LEU A N 1
ATOM 2166 C CA . LEU A 1 286 ? -5.719 12.992 5.879 1 88.25 286 LEU A CA 1
ATOM 2167 C C . LEU A 1 286 ? -7.113 13.539 6.16 1 88.25 286 LEU A C 1
ATOM 2169 O O . LEU A 1 286 ? -7.832 13.016 7.012 1 88.25 286 LEU A O 1
ATOM 2173 N N . SER A 1 287 ? -7.496 14.586 5.473 1 83.06 287 SER A N 1
ATOM 2174 C CA . SER A 1 287 ? -8.758 15.258 5.781 1 83.06 287 SER A CA 1
ATOM 2175 C C . SER A 1 287 ? -9.938 14.297 5.668 1 83.06 287 SER A C 1
ATOM 2177 O O . SER A 1 287 ? -10.945 14.461 6.355 1 83.06 287 SER A O 1
ATOM 2179 N N . TYR A 1 288 ? -9.766 13.234 4.938 1 80.62 288 TYR A N 1
ATOM 2180 C CA . TYR A 1 288 ? -10.836 12.266 4.73 1 80.62 288 TYR A CA 1
ATOM 2181 C C . TYR A 1 288 ? -10.906 11.273 5.883 1 80.62 288 TYR A C 1
ATOM 2183 O O . TYR A 1 288 ? -11.891 10.539 6.023 1 80.62 288 TYR A O 1
ATOM 2191 N N . LEU A 1 289 ? -9.938 11.359 6.727 1 84.12 289 LEU A N 1
ATOM 2192 C CA . LEU A 1 289 ? -9.82 10.281 7.703 1 84.12 289 LEU A CA 1
ATOM 2193 C C . LEU A 1 289 ? -10.32 10.727 9.07 1 84.12 289 LEU A C 1
ATOM 2195 O O . LEU A 1 289 ? -10.547 9.898 9.953 1 84.12 289 LEU A O 1
ATOM 2199 N N . PHE A 1 290 ? -10.633 11.992 9.219 1 83.88 290 PHE A N 1
ATOM 2200 C CA . PHE A 1 290 ? -11.062 12.492 10.516 1 83.88 290 PHE A CA 1
ATOM 2201 C C . PHE A 1 290 ? -12.445 11.961 10.867 1 83.88 290 PHE A C 1
ATOM 2203 O O . PHE A 1 290 ? -12.812 11.898 12.039 1 83.88 290 PHE A O 1
ATOM 2210 N N . GLU A 1 291 ? -13.156 11.523 9.82 1 82.31 291 GLU A N 1
ATOM 2211 C CA . GLU A 1 291 ? -14.508 11.023 10.047 1 82.31 291 GLU A CA 1
ATOM 2212 C C . GLU A 1 291 ? -14.516 9.516 10.266 1 82.31 291 GLU A C 1
ATOM 2214 O O . GLU A 1 291 ? -15.539 8.945 10.641 1 82.31 291 GLU A O 1
ATOM 2219 N N . GLN A 1 292 ? -13.375 8.945 10.023 1 86.56 292 GLN A N 1
ATOM 2220 C CA . GLN A 1 292 ? -13.25 7.516 10.289 1 86.56 292 GLN A CA 1
ATOM 2221 C C . GLN A 1 292 ? -12.914 7.254 11.758 1 86.56 292 GLN A C 1
ATOM 2223 O O . GLN A 1 292 ? -11.742 7.141 12.117 1 86.56 292 GLN A O 1
ATOM 2228 N N . ARG A 1 293 ? -13.945 7.051 12.555 1 90.31 293 ARG A N 1
ATOM 2229 C CA . ARG A 1 293 ? -13.844 7.035 14.016 1 90.31 293 ARG A CA 1
ATOM 2230 C C . ARG A 1 293 ? -12.836 5.992 14.484 1 90.31 293 ARG A C 1
ATOM 2232 O O . ARG A 1 293 ? -11.961 6.293 15.297 1 90.31 293 ARG A O 1
ATOM 2239 N N . ALA A 1 294 ? -12.914 4.762 13.922 1 89.12 294 ALA A N 1
ATOM 2240 C CA . ALA A 1 294 ? -12.047 3.676 14.367 1 89.12 294 ALA A CA 1
ATOM 2241 C C . ALA A 1 294 ? -10.586 3.994 14.078 1 89.12 294 ALA A C 1
ATOM 2243 O O . ALA A 1 294 ? -9.719 3.785 14.938 1 89.12 294 ALA A O 1
ATOM 2244 N N . VAL A 1 295 ? -10.344 4.535 12.898 1 89.69 295 VAL A N 1
ATOM 2245 C CA . VAL A 1 295 ? -8.984 4.867 12.492 1 89.69 295 VAL A CA 1
ATOM 2246 C C . VAL A 1 295 ? -8.445 5.996 13.367 1 89.69 295 VAL A C 1
ATOM 2248 O O . VAL A 1 295 ? -7.316 5.922 13.852 1 89.69 295 VAL A O 1
ATOM 2251 N N . LEU A 1 296 ? -9.258 7.008 13.578 1 94.69 296 LEU A N 1
ATOM 2252 C CA . LEU A 1 296 ? -8.844 8.164 14.367 1 94.69 296 LEU A CA 1
ATOM 2253 C C . LEU A 1 296 ? -8.57 7.758 15.812 1 94.69 296 LEU A C 1
ATOM 2255 O O . LEU A 1 296 ? -7.527 8.094 16.375 1 94.69 296 LEU A O 1
ATOM 2259 N N . GLU A 1 297 ? -9.461 7.004 16.391 1 94.62 297 GLU A N 1
ATOM 2260 C CA . GLU A 1 297 ? -9.344 6.613 17.797 1 94.62 297 GLU A CA 1
ATOM 2261 C C . GLU A 1 297 ? -8.125 5.715 18.016 1 94.62 297 GLU A C 1
ATOM 2263 O O . GLU A 1 297 ? -7.359 5.922 18.953 1 94.62 297 GLU A O 1
ATOM 2268 N N . GLU A 1 298 ? -7.91 4.766 17.188 1 94.88 298 GLU A N 1
ATOM 2269 C CA . GLU A 1 298 ? -6.789 3.84 17.312 1 94.88 298 GLU A CA 1
ATOM 2270 C C . GLU A 1 298 ? -5.453 4.559 17.125 1 94.88 298 GLU A C 1
ATOM 2272 O O . GLU A 1 298 ? -4.508 4.328 17.891 1 94.88 298 GLU A O 1
ATOM 2277 N N . SER A 1 299 ? -5.391 5.363 16.109 1 96.19 299 SER A N 1
ATOM 2278 C CA . SER A 1 299 ? -4.156 6.094 15.836 1 96.19 299 SER A CA 1
ATOM 2279 C C . SER A 1 299 ? -3.807 7.039 16.984 1 96.19 299 SER A C 1
ATOM 2281 O O . SER A 1 299 ? -2.662 7.078 17.438 1 96.19 299 SER A O 1
ATOM 2283 N N . MET A 1 300 ? -4.809 7.773 17.469 1 97.19 300 MET A N 1
ATOM 2284 C CA . MET A 1 300 ? -4.562 8.734 18.531 1 97.19 300 MET A CA 1
ATOM 2285 C C . MET A 1 300 ? -4.203 8.023 19.828 1 97.19 300 MET A C 1
ATOM 2287 O O . MET A 1 300 ? -3.357 8.5 20.594 1 97.19 300 MET A O 1
ATOM 2291 N N . ALA A 1 301 ? -4.852 6.883 20.094 1 97.25 301 ALA A N 1
ATOM 2292 C CA . ALA A 1 301 ? -4.52 6.113 21.281 1 97.25 301 ALA A CA 1
ATOM 2293 C C . ALA A 1 301 ? -3.051 5.695 21.281 1 97.25 301 ALA A C 1
ATOM 2295 O O . ALA A 1 301 ? -2.355 5.824 22.281 1 97.25 301 ALA A O 1
ATOM 2296 N N . GLN A 1 302 ? -2.578 5.254 20.172 1 97.56 302 GLN A N 1
ATOM 2297 C CA . GLN A 1 302 ? -1.186 4.832 20.047 1 97.56 302 GLN A CA 1
ATOM 2298 C C . GLN A 1 302 ? -0.239 6.023 20.172 1 97.56 302 GLN A C 1
ATOM 2300 O O . GLN A 1 302 ? 0.763 5.961 20.875 1 97.56 302 GLN A O 1
ATOM 2305 N N . LEU A 1 303 ? -0.54 7.051 19.484 1 97.88 303 LEU A N 1
ATOM 2306 C CA . LEU A 1 303 ? 0.303 8.242 19.484 1 97.88 303 LEU A CA 1
ATOM 2307 C C . LEU A 1 303 ? 0.414 8.82 20.891 1 97.88 303 LEU A C 1
ATOM 2309 O O . LEU A 1 303 ? 1.513 9.141 21.359 1 97.88 303 LEU A O 1
ATOM 2313 N N . LEU A 1 304 ? -0.682 8.906 21.562 1 97 304 LEU A N 1
ATOM 2314 C CA . LEU A 1 304 ? -0.691 9.469 22.906 1 97 304 LEU A CA 1
ATOM 2315 C C . LEU A 1 304 ? 0.012 8.531 23.891 1 97 304 LEU A C 1
ATOM 2317 O O . LEU A 1 304 ? 0.654 8.992 24.828 1 97 304 LEU A O 1
ATOM 2321 N N . GLY A 1 305 ? -0.167 7.211 23.656 1 96.94 305 GLY A N 1
ATOM 2322 C CA . GLY A 1 305 ? 0.596 6.258 24.453 1 96.94 305 GLY A CA 1
ATOM 2323 C C . GLY A 1 305 ? 2.096 6.457 24.328 1 96.94 305 GLY A C 1
ATOM 2324 O O . GLY A 1 305 ? 2.797 6.527 25.344 1 96.94 305 GLY A O 1
ATOM 2325 N N . TRP A 1 306 ? 2.59 6.59 23.141 1 97.31 306 TRP A N 1
ATOM 2326 C CA . TRP A 1 306 ? 4.016 6.789 22.922 1 97.31 306 TRP A CA 1
ATOM 2327 C C . TRP A 1 306 ? 4.48 8.125 23.484 1 97.31 306 TRP A C 1
ATOM 2329 O O . TRP A 1 306 ? 5.613 8.25 23.953 1 97.31 306 TRP A O 1
ATOM 2339 N N . LEU A 1 307 ? 3.631 9.102 23.359 1 96 307 LEU A N 1
ATOM 2340 C CA . LEU A 1 307 ? 3.947 10.398 23.953 1 96 307 LEU A CA 1
ATOM 2341 C C . LEU A 1 307 ? 4.109 10.281 25.469 1 96 307 LEU A C 1
ATOM 2343 O O . LEU A 1 307 ? 5.066 10.805 26.047 1 96 307 LEU A O 1
ATOM 2347 N N . GLU A 1 308 ? 3.201 9.617 26.094 1 94.94 308 GLU A N 1
ATOM 2348 C CA . GLU A 1 308 ? 3.24 9.414 27.531 1 94.94 308 GLU A CA 1
ATOM 2349 C C . GLU A 1 308 ? 4.48 8.633 27.953 1 94.94 308 GLU A C 1
ATOM 2351 O O . GLU A 1 308 ? 5.059 8.883 29.016 1 94.94 308 GLU A O 1
ATOM 2356 N N . GLU A 1 309 ? 4.914 7.715 27.141 1 95.69 309 GLU A N 1
ATOM 2357 C CA . GLU A 1 309 ? 6.078 6.883 27.406 1 95.69 309 GLU A CA 1
ATOM 2358 C C . GLU A 1 309 ? 7.375 7.641 27.141 1 95.69 309 GLU A C 1
ATOM 2360 O O . GLU A 1 309 ? 8.461 7.141 27.422 1 95.69 309 GLU A O 1
ATOM 2365 N N . GLY A 1 310 ? 7.246 8.789 26.5 1 93.94 310 GLY A N 1
ATOM 2366 C CA . GLY A 1 310 ? 8.422 9.594 26.203 1 93.94 310 GLY A CA 1
ATOM 2367 C C . GLY A 1 310 ? 9.102 9.188 24.906 1 93.94 310 GLY A C 1
ATOM 2368 O O . GLY A 1 310 ? 10.211 9.648 24.609 1 93.94 310 GLY A O 1
ATOM 2369 N N . LYS A 1 311 ? 8.406 8.43 24.141 1 95.38 311 LYS A N 1
ATOM 2370 C CA . LYS A 1 311 ? 8.984 7.949 22.875 1 95.38 311 LYS A CA 1
ATOM 2371 C C . LYS A 1 311 ? 8.773 8.961 21.75 1 95.38 311 LYS A C 1
ATOM 2373 O O . LYS A 1 311 ? 9.43 8.883 20.719 1 95.38 311 LYS A O 1
ATOM 2378 N N . LEU A 1 312 ? 7.824 9.891 21.953 1 95.56 312 LEU A N 1
ATOM 2379 C CA . LEU A 1 312 ? 7.535 10.953 21 1 95.56 312 LEU A CA 1
ATOM 2380 C C . LEU A 1 312 ? 7.73 12.328 21.641 1 95.56 312 LEU A C 1
ATOM 2382 O O . LEU A 1 312 ? 7.379 12.531 22.797 1 95.56 312 LEU A O 1
ATOM 2386 N N . VAL A 1 313 ? 8.266 13.133 20.844 1 92.69 313 VAL A N 1
ATOM 2387 C CA . VAL A 1 313 ? 8.398 14.523 21.25 1 92.69 313 VAL A CA 1
ATOM 2388 C C . VAL A 1 313 ? 7.578 15.422 20.328 1 92.69 313 VAL A C 1
ATOM 2390 O O . VAL A 1 313 ? 7.621 15.258 19.109 1 92.69 313 VAL A O 1
ATOM 2393 N N . PRO A 1 314 ? 6.805 16.281 20.906 1 92.5 314 PRO A N 1
ATOM 2394 C CA . PRO A 1 314 ? 6.055 17.203 20.062 1 92.5 314 PRO A CA 1
ATOM 2395 C C . PRO A 1 314 ? 6.965 18.125 19.25 1 92.5 314 PRO A C 1
ATOM 2397 O O . PRO A 1 314 ? 8.109 18.375 19.656 1 92.5 314 PRO A O 1
ATOM 2400 N N . PRO A 1 315 ? 6.461 18.562 18.156 1 88.81 315 PRO A N 1
ATOM 2401 C CA . PRO A 1 315 ? 7.27 19.5 17.375 1 88.81 315 PRO A CA 1
ATOM 2402 C C . PRO A 1 315 ? 7.426 20.859 18.062 1 88.81 315 PRO A C 1
ATOM 2404 O O . PRO A 1 315 ? 6.559 21.266 18.844 1 88.81 315 PRO A O 1
ATOM 2407 N N . PRO A 1 316 ? 8.602 21.469 17.75 1 90.88 316 PRO A N 1
ATOM 2408 C CA . PRO A 1 316 ? 8.641 22.875 18.141 1 90.88 316 PRO A CA 1
ATOM 2409 C C . PRO A 1 316 ? 7.555 23.703 17.469 1 90.88 316 PRO A C 1
ATOM 2411 O O . PRO A 1 316 ? 7.195 23.453 16.328 1 90.88 316 PRO A O 1
ATOM 2414 N N . VAL A 1 317 ? 7.078 24.688 18.234 1 95.62 317 VAL A N 1
ATOM 2415 C CA . VAL A 1 317 ? 5.973 25.469 17.703 1 95.62 317 VAL A CA 1
ATOM 2416 C C . VAL A 1 317 ? 6.348 26.953 17.703 1 95.62 317 VAL A C 1
ATOM 2418 O O . VAL A 1 317 ? 7.043 27.422 18.594 1 95.62 317 VAL A O 1
ATOM 2421 N N . LYS A 1 318 ? 6 27.609 16.672 1 95.81 318 LYS A N 1
ATOM 2422 C CA . LYS A 1 318 ? 6.023 29.062 16.594 1 95.81 318 LYS A CA 1
ATOM 2423 C C . LYS A 1 318 ? 4.613 29.641 16.562 1 95.81 318 LYS A C 1
ATOM 2425 O O . LYS A 1 318 ? 3.775 29.188 15.773 1 95.81 318 LYS A O 1
ATOM 2430 N N . SER A 1 319 ? 4.383 30.641 17.391 1 97.75 319 SER A N 1
ATOM 2431 C CA . SER A 1 319 ? 3.025 31.156 17.547 1 97.75 319 SER A CA 1
ATOM 2432 C C . SER A 1 319 ? 2.855 32.5 16.828 1 97.75 319 SER A C 1
ATOM 2434 O O . SER A 1 319 ? 3.795 33.281 16.75 1 97.75 319 SER A O 1
ATOM 2436 N N . PHE A 1 320 ? 1.726 32.719 16.234 1 98.19 320 PHE A N 1
ATOM 2437 C CA . PHE A 1 320 ? 1.237 33.969 15.672 1 98.19 320 PHE A CA 1
ATOM 2438 C C . PHE A 1 320 ? -0.121 34.312 16.25 1 98.19 320 PHE A C 1
ATOM 2440 O O . PHE A 1 320 ? -0.935 33.438 16.547 1 98.19 320 PHE A O 1
ATOM 2447 N N . PRO A 1 321 ? -0.359 35.656 16.453 1 98 321 PRO A N 1
ATOM 2448 C CA . PRO A 1 321 ? -1.736 36.031 16.797 1 98 321 PRO A CA 1
ATOM 2449 C C . PRO A 1 321 ? -2.729 35.656 15.688 1 98 321 PRO A C 1
ATOM 2451 O O . PRO A 1 321 ? -2.391 35.75 14.508 1 98 321 PRO A O 1
ATOM 2454 N N . LEU A 1 322 ? -3.928 35.312 16.078 1 97.75 322 LEU A N 1
ATOM 2455 C CA . LEU A 1 322 ? -4.965 34.938 15.125 1 97.75 322 LEU A CA 1
ATOM 2456 C C . LEU A 1 322 ? -5.145 36.031 14.086 1 97.75 322 LEU A C 1
ATOM 2458 O O . LEU A 1 322 ? -5.348 35.75 12.898 1 97.75 322 LEU A O 1
ATOM 2462 N N . ASP A 1 323 ? -5.02 37.281 14.484 1 96.31 323 ASP A N 1
ATOM 2463 C CA . ASP A 1 323 ? -5.195 38.438 13.586 1 96.31 323 ASP A CA 1
ATOM 2464 C C . ASP A 1 323 ? -4.043 38.531 12.594 1 96.31 323 ASP A C 1
ATOM 2466 O O . ASP A 1 323 ? -4.129 39.281 11.609 1 96.31 323 ASP A O 1
ATOM 2470 N N . ALA A 1 324 ? -2.969 37.812 12.844 1 97.5 324 ALA A N 1
ATOM 2471 C CA . ALA A 1 324 ? -1.812 37.781 11.953 1 97.5 324 ALA A CA 1
ATOM 2472 C C . ALA A 1 324 ? -1.746 36.5 11.148 1 97.5 324 ALA A C 1
ATOM 2474 O O . ALA A 1 324 ? -0.659 36 10.844 1 97.5 324 ALA A O 1
ATOM 2475 N N . VAL A 1 325 ? -2.873 35.938 10.875 1 98 325 VAL A N 1
ATOM 2476 C CA . VAL A 1 325 ? -2.959 34.656 10.164 1 98 325 VAL A CA 1
ATOM 2477 C C . VAL A 1 325 ? -2.242 34.781 8.82 1 98 325 VAL A C 1
ATOM 2479 O O . VAL A 1 325 ? -1.629 33.812 8.359 1 98 325 VAL A O 1
ATOM 2482 N N . ALA A 1 326 ? -2.268 35.875 8.188 1 97.5 326 ALA A N 1
ATOM 2483 C CA . ALA A 1 326 ? -1.574 36.062 6.914 1 97.5 326 ALA A CA 1
ATOM 2484 C C . ALA A 1 326 ? -0.069 35.875 7.078 1 97.5 326 ALA A C 1
ATOM 2486 O O . ALA A 1 326 ? 0.587 35.281 6.211 1 97.5 326 ALA A O 1
ATOM 2487 N N . ASP A 1 327 ? 0.437 36.375 8.148 1 97.12 327 ASP A N 1
ATOM 2488 C CA . ASP A 1 327 ? 1.862 36.25 8.43 1 97.12 327 ASP A CA 1
ATOM 2489 C C . ASP A 1 327 ? 2.236 34.781 8.648 1 97.12 327 ASP A C 1
ATOM 2491 O O . ASP A 1 327 ? 3.316 34.344 8.242 1 97.12 327 ASP A O 1
ATOM 2495 N N . ALA A 1 328 ? 1.37 34.062 9.312 1 97.12 328 ALA A N 1
ATOM 2496 C CA . ALA A 1 328 ? 1.608 32.656 9.516 1 97.12 328 ALA A CA 1
ATOM 2497 C C . ALA A 1 328 ? 1.665 31.906 8.188 1 97.12 328 ALA A C 1
ATOM 2499 O O . ALA A 1 328 ? 2.547 31.062 7.969 1 97.12 328 ALA A O 1
ATOM 2500 N N . HIS A 1 329 ? 0.709 32.188 7.289 1 97 329 HIS A N 1
ATOM 2501 C CA . HIS A 1 329 ? 0.713 31.578 5.969 1 97 329 HIS A CA 1
ATOM 2502 C C . HIS A 1 329 ? 1.988 31.922 5.207 1 97 329 HIS A C 1
ATOM 2504 O O . HIS A 1 329 ? 2.596 31.047 4.586 1 97 329 HIS A O 1
ATOM 2510 N N . ARG A 1 330 ? 2.42 33.188 5.254 1 95.88 330 ARG A N 1
ATOM 2511 C CA . ARG A 1 330 ? 3.646 33.625 4.59 1 95.88 330 ARG A CA 1
ATOM 2512 C C . ARG A 1 330 ? 4.852 32.844 5.109 1 95.88 330 ARG A C 1
ATOM 2514 O O . ARG A 1 330 ? 5.688 32.375 4.328 1 95.88 330 ARG A O 1
ATOM 2521 N N . ALA A 1 331 ? 4.848 32.75 6.375 1 94.25 331 ALA A N 1
ATOM 2522 C CA . ALA A 1 331 ? 5.961 32.062 7 1 94.25 331 ALA A CA 1
ATOM 2523 C C . ALA A 1 331 ? 6 30.594 6.562 1 94.25 331 ALA A C 1
ATOM 2525 O O . ALA A 1 331 ? 7.062 30.062 6.234 1 94.25 331 ALA A O 1
ATOM 2526 N N . LEU A 1 332 ? 4.902 29.953 6.566 1 93.06 332 LEU A N 1
ATOM 2527 C CA . LEU A 1 332 ? 4.82 28.547 6.188 1 93.06 332 LEU A CA 1
ATOM 2528 C C . LEU A 1 332 ? 5.215 28.344 4.727 1 93.06 332 LEU A C 1
ATOM 2530 O O . LEU A 1 332 ? 5.992 27.453 4.406 1 93.06 332 LEU A O 1
ATOM 2534 N N . GLU A 1 333 ? 4.723 29.172 3.863 1 91.69 333 GLU A N 1
ATOM 2535 C CA . GLU A 1 333 ? 4.949 29.062 2.426 1 91.69 333 GLU A CA 1
ATOM 2536 C C . GLU A 1 333 ? 6.414 29.328 2.078 1 91.69 333 GLU A C 1
ATOM 2538 O O . GLU A 1 333 ? 6.918 28.828 1.07 1 91.69 333 GLU A O 1
ATOM 2543 N N . SER A 1 334 ? 7.09 30.078 2.932 1 87.75 334 SER A N 1
ATOM 2544 C CA . SER A 1 334 ? 8.484 30.406 2.664 1 87.75 334 SER A CA 1
ATOM 2545 C C . SER A 1 334 ? 9.375 29.172 2.711 1 87.75 334 SER A C 1
ATOM 2547 O O . SER A 1 334 ? 10.5 29.203 2.211 1 87.75 334 SER A O 1
ATOM 2549 N N . GLY A 1 335 ? 8.914 28.109 3.402 1 83.25 335 GLY A N 1
ATOM 2550 C CA . GLY A 1 335 ? 9.688 26.875 3.537 1 83.25 335 GLY A CA 1
ATOM 2551 C C . GLY A 1 335 ? 10.805 27 4.559 1 83.25 335 GLY A C 1
ATOM 2552 O O . GLY A 1 335 ? 11.578 26.047 4.742 1 83.25 335 GLY A O 1
ATOM 2553 N N . GLY A 1 336 ? 10.883 28.016 5.262 1 81.56 336 GLY A N 1
ATOM 2554 C CA . GLY A 1 336 ? 11.969 28.25 6.203 1 81.56 336 GLY A CA 1
ATOM 2555 C C . GLY A 1 336 ? 11.633 27.812 7.617 1 81.56 336 GLY A C 1
ATOM 2556 O O . GLY A 1 336 ? 12.5 27.812 8.492 1 81.56 336 GLY A O 1
ATOM 2557 N N . THR A 1 337 ? 10.5 27.375 7.828 1 85.62 337 THR A N 1
ATOM 2558 C CA . THR A 1 337 ? 10.055 27.094 9.188 1 85.62 337 THR A CA 1
ATOM 2559 C C . THR A 1 337 ? 10.484 25.688 9.617 1 85.62 337 THR A C 1
ATOM 2561 O O . THR A 1 337 ? 10.734 24.828 8.773 1 85.62 337 THR A O 1
ATOM 2564 N N . VAL A 1 338 ? 10.727 25.547 10.875 1 89.25 338 VAL A N 1
ATOM 2565 C CA . VAL A 1 338 ? 10.977 24.266 11.516 1 89.25 338 VAL A CA 1
ATOM 2566 C C . VAL A 1 338 ? 9.805 23.906 12.422 1 89.25 338 VAL A C 1
ATOM 2568 O O . VAL A 1 338 ? 9.289 24.75 13.156 1 89.25 338 VAL A O 1
ATOM 2571 N N . GLY A 1 339 ? 9.406 22.672 12.32 1 92.75 339 GLY A N 1
ATOM 2572 C CA . GLY A 1 339 ? 8.32 22.203 13.172 1 92.75 339 GLY A CA 1
ATOM 2573 C C . GLY A 1 339 ? 6.961 22.703 12.719 1 92.75 339 GLY A C 1
ATOM 2574 O O . GLY A 1 339 ? 6.598 22.547 11.547 1 92.75 339 GLY A O 1
ATOM 2575 N N . LYS A 1 340 ? 6.188 23.281 13.711 1 95.94 340 LYS A N 1
ATOM 2576 C CA . LYS A 1 340 ? 4.793 23.625 13.453 1 95.94 340 LYS A CA 1
ATOM 2577 C C . LYS A 1 340 ? 4.508 25.094 13.789 1 95.94 340 LYS A C 1
ATOM 2579 O O . LYS A 1 340 ? 5.176 25.672 14.641 1 95.94 340 LYS A O 1
ATOM 2584 N N . LEU A 1 341 ? 3.561 25.672 13.07 1 97.5 341 LEU A N 1
ATOM 2585 C CA . LEU A 1 341 ? 3.053 27 13.383 1 97.5 341 LEU A CA 1
ATOM 2586 C C . LEU A 1 341 ? 1.669 26.922 14.016 1 97.5 341 LEU A C 1
ATOM 2588 O O . LEU A 1 341 ? 0.872 26.047 13.672 1 97.5 341 LEU A O 1
ATOM 2592 N N . VAL A 1 342 ? 1.388 27.812 14.922 1 98.38 342 VAL A N 1
ATOM 2593 C CA . VAL A 1 342 ? 0.078 27.844 15.57 1 98.38 342 VAL A CA 1
ATOM 2594 C C . VAL A 1 342 ? -0.425 29.281 15.648 1 98.38 342 VAL A C 1
ATOM 2596 O O . VAL A 1 342 ? 0.371 30.219 15.672 1 98.38 342 VAL A O 1
ATOM 2599 N N . LEU A 1 343 ? -1.693 29.406 15.555 1 98.62 343 LEU A N 1
ATOM 2600 C CA . LEU A 1 343 ? -2.365 30.688 15.82 1 98.62 343 LEU A CA 1
ATOM 2601 C C . LEU A 1 343 ? -2.896 30.734 17.25 1 98.62 343 LEU A C 1
ATOM 2603 O O . LEU A 1 343 ? -3.426 29.734 17.75 1 98.62 343 LEU A O 1
ATOM 2607 N N . VAL A 1 344 ? -2.758 31.859 17.844 1 98.12 344 VAL A N 1
ATOM 2608 C CA . VAL A 1 344 ? -3.273 32.062 19.188 1 98.12 344 VAL A CA 1
ATOM 2609 C C . VAL A 1 344 ? -4.359 33.156 19.172 1 98.12 344 VAL A C 1
ATOM 2611 O O . VAL A 1 344 ? -4.082 34.312 18.891 1 98.12 344 VAL A O 1
ATOM 2614 N N . PRO A 1 345 ? -5.57 32.719 19.484 1 95.94 345 PRO A N 1
ATOM 2615 C CA . PRO A 1 345 ? -6.668 33.688 19.453 1 95.94 345 PRO A CA 1
ATOM 2616 C C . PRO A 1 345 ? -6.516 34.781 20.5 1 95.94 345 PRO A C 1
ATOM 2618 O O . PRO A 1 345 ? -5.938 34.531 21.562 1 95.94 345 PRO A O 1
ATOM 2621 N N . MET B 1 1 ? 23.422 -39.469 -12.93 1 60.12 1 MET B N 1
ATOM 2622 C CA . MET B 1 1 ? 22.062 -39.969 -13.07 1 60.12 1 MET B CA 1
ATOM 2623 C C . MET B 1 1 ? 21.297 -39.156 -14.125 1 60.12 1 MET B C 1
ATOM 2625 O O . MET B 1 1 ? 21.578 -37.969 -14.344 1 60.12 1 MET B O 1
ATOM 2629 N N . ARG B 1 2 ? 20.453 -39.75 -14.984 1 82.31 2 ARG B N 1
ATOM 2630 C CA . ARG B 1 2 ? 19.766 -39.094 -16.094 1 82.31 2 ARG B CA 1
ATOM 2631 C C . ARG B 1 2 ? 18.484 -38.406 -15.617 1 82.31 2 ARG B C 1
ATOM 2633 O O . ARG B 1 2 ? 17.703 -39 -14.852 1 82.31 2 ARG B O 1
ATOM 2640 N N . ALA B 1 3 ? 18.406 -37.125 -15.727 1 93.06 3 ALA B N 1
ATOM 2641 C CA . ALA B 1 3 ? 17.234 -36.312 -15.398 1 93.06 3 ALA B CA 1
ATOM 2642 C C . ALA B 1 3 ? 16.609 -35.719 -16.656 1 93.06 3 ALA B C 1
ATOM 2644 O O . ALA B 1 3 ? 17.172 -35.812 -17.75 1 93.06 3 ALA B O 1
ATOM 2645 N N . ARG B 1 4 ? 15.375 -35.375 -16.562 1 97.12 4 ARG B N 1
ATOM 2646 C CA . ARG B 1 4 ? 14.672 -34.719 -17.656 1 97.12 4 ARG B CA 1
ATOM 2647 C C . ARG B 1 4 ? 14.109 -33.375 -17.219 1 97.12 4 ARG B C 1
ATOM 2649 O O . ARG B 1 4 ? 13.781 -33.188 -16.047 1 97.12 4 ARG B O 1
ATOM 2656 N N . LYS B 1 5 ? 14.094 -32.5 -18.109 1 97.38 5 LYS B N 1
ATOM 2657 C CA . LYS B 1 5 ? 13.453 -31.219 -17.844 1 97.38 5 LYS B CA 1
ATOM 2658 C C . LYS B 1 5 ? 12.836 -30.641 -19.125 1 97.38 5 LYS B C 1
ATOM 2660 O O . LYS B 1 5 ? 13.195 -31.062 -20.234 1 97.38 5 LYS B O 1
ATOM 2665 N N . VAL B 1 6 ? 11.883 -29.797 -19 1 98.06 6 VAL B N 1
ATOM 2666 C CA . VAL B 1 6 ? 11.312 -29.062 -20.109 1 98.06 6 VAL B CA 1
ATOM 2667 C C . VAL B 1 6 ? 12.203 -27.859 -20.453 1 98.06 6 VAL B C 1
ATOM 2669 O O . VAL B 1 6 ? 12.594 -27.109 -19.562 1 98.06 6 VAL B O 1
ATOM 2672 N N . VAL B 1 7 ? 12.523 -27.672 -21.688 1 97.38 7 VAL B N 1
ATOM 2673 C CA . VAL B 1 7 ? 13.375 -26.578 -22.141 1 97.38 7 VAL B CA 1
ATOM 2674 C C . VAL B 1 7 ? 12.656 -25.781 -23.234 1 97.38 7 VAL B C 1
ATOM 2676 O O . VAL B 1 7 ? 12.094 -26.359 -24.156 1 97.38 7 VAL B O 1
ATOM 2679 N N . ILE B 1 8 ? 12.594 -24.547 -23.016 1 96.75 8 ILE B N 1
ATOM 2680 C CA . ILE B 1 8 ? 12.133 -23.594 -24.016 1 96.75 8 ILE B CA 1
ATOM 2681 C C . ILE B 1 8 ? 13.328 -22.875 -24.641 1 96.75 8 ILE B C 1
ATOM 2683 O O . ILE B 1 8 ? 14.008 -22.094 -23.953 1 96.75 8 ILE B O 1
ATOM 2687 N N . ARG B 1 9 ? 13.547 -22.984 -25.875 1 95.75 9 ARG B N 1
ATOM 2688 C CA . ARG B 1 9 ? 14.75 -22.438 -26.484 1 95.75 9 ARG B CA 1
ATOM 2689 C C . ARG B 1 9 ? 14.492 -21.047 -27.062 1 95.75 9 ARG B C 1
ATOM 2691 O O . ARG B 1 9 ? 15.422 -20.266 -27.234 1 95.75 9 ARG B O 1
ATOM 2698 N N . LYS B 1 10 ? 13.312 -20.766 -27.406 1 94.12 10 LYS B N 1
ATOM 2699 C CA . LYS B 1 10 ? 12.875 -19.453 -27.875 1 94.12 10 LYS B CA 1
ATOM 2700 C C . LYS B 1 10 ? 11.383 -19.25 -27.641 1 94.12 10 LYS B C 1
ATOM 2702 O O . LYS B 1 10 ? 10.633 -20.234 -27.531 1 94.12 10 LYS B O 1
ATOM 2707 N N . ALA B 1 11 ? 11.055 -18.047 -27.594 1 93.31 11 ALA B N 1
ATOM 2708 C CA . ALA B 1 11 ? 9.641 -17.75 -27.375 1 93.31 11 ALA B CA 1
ATOM 2709 C C . ALA B 1 11 ? 8.773 -18.359 -28.484 1 93.31 11 ALA B C 1
ATOM 2711 O O . ALA B 1 11 ? 9.188 -18.422 -29.641 1 93.31 11 ALA B O 1
ATOM 2712 N N . GLY B 1 12 ? 7.551 -18.766 -28.109 1 92.81 12 GLY B N 1
ATOM 2713 C CA . GLY B 1 12 ? 6.641 -19.312 -29.109 1 92.81 12 GLY B CA 1
ATOM 2714 C C . GLY B 1 12 ? 5.449 -20.016 -28.5 1 92.81 12 GLY B C 1
ATOM 2715 O O . GLY B 1 12 ? 5.039 -19.719 -27.375 1 92.81 12 GLY B O 1
ATOM 2716 N N . GLY B 1 13 ? 4.805 -20.875 -29.328 1 94.69 13 GLY B N 1
ATOM 2717 C CA . GLY B 1 13 ? 3.619 -21.594 -28.906 1 94.69 13 GLY B CA 1
ATOM 2718 C C . GLY B 1 13 ? 3.938 -22.859 -28.141 1 94.69 13 GLY B C 1
ATOM 2719 O O . GLY B 1 13 ? 5 -22.969 -27.516 1 94.69 13 GLY B O 1
ATOM 2720 N N . TYR B 1 14 ? 3.014 -23.781 -28.156 1 96.12 14 TYR B N 1
ATOM 2721 C CA . TYR B 1 14 ? 3.117 -25 -27.359 1 96.12 14 TYR B CA 1
ATOM 2722 C C . TYR B 1 14 ? 4.262 -25.875 -27.859 1 96.12 14 TYR B C 1
ATOM 2724 O O . TYR B 1 14 ? 4.82 -26.672 -27.094 1 96.12 14 TYR B O 1
ATOM 2732 N N . GLU B 1 15 ? 4.609 -25.719 -29.078 1 94.75 15 GLU B N 1
ATOM 2733 C CA . GLU B 1 15 ? 5.645 -26.531 -29.719 1 94.75 15 GLU B CA 1
ATOM 2734 C C . GLU B 1 15 ? 7.023 -26.219 -29.141 1 94.75 15 GLU B C 1
ATOM 2736 O O . GLU B 1 15 ? 7.977 -26.969 -29.359 1 94.75 15 GLU B O 1
ATOM 2741 N N . GLN B 1 16 ? 7.145 -25.156 -28.422 1 95.81 16 GLN B N 1
ATOM 2742 C CA . GLN B 1 16 ? 8.438 -24.75 -27.875 1 95.81 16 GLN B CA 1
ATOM 2743 C C . GLN B 1 16 ? 8.75 -25.5 -26.578 1 95.81 16 GLN B C 1
ATOM 2745 O O . GLN B 1 16 ? 9.859 -25.406 -26.062 1 95.81 16 GLN B O 1
ATOM 2750 N N . LEU B 1 17 ? 7.781 -26.219 -26.078 1 97.56 17 LEU B N 1
ATOM 2751 C CA . LEU B 1 17 ? 7.988 -27 -24.859 1 97.56 17 LEU B CA 1
ATOM 2752 C C . LEU B 1 17 ? 8.625 -28.344 -25.188 1 97.56 17 LEU B C 1
ATOM 2754 O O . LEU B 1 17 ? 7.926 -29.281 -25.578 1 97.56 17 LEU B O 1
ATOM 2758 N N . HIS B 1 18 ? 9.914 -28.438 -24.938 1 97.06 18 HIS B N 1
ATOM 2759 C CA . HIS B 1 18 ? 10.648 -29.641 -25.266 1 97.06 18 HIS B CA 1
ATOM 2760 C C . HIS B 1 18 ? 11.141 -30.359 -24.016 1 97.06 18 HIS B C 1
ATOM 2762 O O . HIS B 1 18 ? 11.711 -29.734 -23.125 1 97.06 18 HIS B O 1
ATOM 2768 N N . LEU B 1 19 ? 10.867 -31.609 -23.984 1 96.88 19 LEU B N 1
ATOM 2769 C CA . LEU B 1 19 ? 11.461 -32.438 -22.938 1 96.88 19 LEU B CA 1
ATOM 2770 C C . LEU B 1 19 ? 12.836 -32.938 -23.344 1 96.88 19 LEU B C 1
ATOM 2772 O O . LEU B 1 19 ? 12.984 -33.562 -24.391 1 96.88 19 LEU B O 1
ATOM 2776 N N . GLU B 1 20 ? 13.781 -32.656 -22.516 1 96 20 GLU B N 1
ATOM 2777 C CA . GLU B 1 20 ? 15.148 -33.031 -22.828 1 96 20 GLU B CA 1
ATOM 2778 C C . GLU B 1 20 ? 15.805 -33.781 -21.672 1 96 20 GLU B C 1
ATOM 2780 O O . GLU B 1 20 ? 15.477 -33.531 -20.5 1 96 20 GLU B O 1
ATOM 2785 N N . GLU B 1 21 ? 16.734 -34.625 -22.094 1 95.69 21 GLU B N 1
ATOM 2786 C CA . GLU B 1 21 ? 17.562 -35.312 -21.078 1 95.69 21 GLU B CA 1
ATOM 2787 C C . GLU B 1 21 ? 18.766 -34.438 -20.719 1 95.69 21 GLU B C 1
ATOM 2789 O O . GLU B 1 21 ? 19.391 -33.812 -21.578 1 95.69 21 GLU B O 1
ATOM 2794 N N . VAL B 1 22 ? 18.984 -34.438 -19.375 1 93 22 VAL B N 1
ATOM 2795 C CA . VAL B 1 22 ? 20.125 -33.625 -18.938 1 93 22 VAL B CA 1
ATOM 2796 C C . VAL B 1 22 ? 20.906 -34.375 -17.859 1 93 22 VAL B C 1
ATOM 2798 O O . VAL B 1 22 ? 20.375 -35.25 -17.203 1 93 22 VAL B O 1
ATOM 2801 N N . ASN B 1 23 ? 22.188 -34 -17.75 1 89.69 23 ASN B N 1
ATOM 2802 C CA . ASN B 1 23 ? 23.016 -34.5 -16.656 1 89.69 23 ASN B CA 1
ATOM 2803 C C . ASN B 1 23 ? 22.781 -33.719 -15.367 1 89.69 23 ASN B C 1
ATOM 2805 O O . ASN B 1 23 ? 22.594 -32.5 -15.398 1 89.69 23 ASN B O 1
ATOM 2809 N N . GLN B 1 24 ? 22.734 -34.406 -14.336 1 86.81 24 GLN B N 1
ATOM 2810 C CA . GLN B 1 24 ? 22.484 -33.75 -13.047 1 86.81 24 GLN B CA 1
ATOM 2811 C C . GLN B 1 24 ? 23.766 -33.594 -12.258 1 86.81 24 GLN B C 1
ATOM 2813 O O . GLN B 1 24 ? 24.516 -34.562 -12.062 1 86.81 24 GLN B O 1
ATOM 2818 N N . ASP B 1 25 ? 23.922 -32.406 -11.828 1 85.44 25 ASP B N 1
ATOM 2819 C CA . ASP B 1 25 ? 25.062 -32.156 -10.961 1 85.44 25 ASP B CA 1
ATOM 2820 C C . ASP B 1 25 ? 24.688 -32.344 -9.492 1 85.44 25 ASP B C 1
ATOM 2822 O O . ASP B 1 25 ? 23.516 -32.312 -9.141 1 85.44 25 ASP B O 1
ATOM 2826 N N . SER B 1 26 ? 25.766 -32.562 -8.703 1 92.44 26 SER B N 1
ATOM 2827 C CA . SER B 1 26 ? 25.547 -32.625 -7.266 1 92.44 26 SER B CA 1
ATOM 2828 C C . SER B 1 26 ? 25.188 -31.234 -6.73 1 92.44 26 SER B C 1
ATOM 2830 O O . SER B 1 26 ? 25.672 -30.219 -7.223 1 92.44 26 SER B O 1
ATOM 2832 N N . PRO B 1 27 ? 24.297 -31.219 -5.684 1 96.69 27 PRO B N 1
ATOM 2833 C CA . PRO B 1 27 ? 23.953 -29.922 -5.098 1 96.69 27 PRO B CA 1
ATOM 2834 C C . PRO B 1 27 ? 25.141 -29.25 -4.43 1 96.69 27 PRO B C 1
ATOM 2836 O O . PRO B 1 27 ? 25.984 -29.922 -3.82 1 96.69 27 PRO B O 1
ATOM 2839 N N . GLY B 1 28 ? 25.234 -27.938 -4.543 1 97 28 GLY B N 1
ATOM 2840 C CA . GLY B 1 28 ? 26.281 -27.156 -3.924 1 97 28 GLY B CA 1
ATOM 2841 C C . GLY B 1 28 ? 26.016 -26.828 -2.465 1 97 28 GLY B C 1
ATOM 2842 O O . GLY B 1 28 ? 25.078 -27.375 -1.87 1 97 28 GLY B O 1
ATOM 2843 N N . ILE B 1 29 ? 26.906 -25.953 -1.877 1 97.5 29 ILE B N 1
ATOM 2844 C CA . ILE B 1 29 ? 26.797 -25.547 -0.477 1 97.5 29 ILE B CA 1
ATOM 2845 C C . ILE B 1 29 ? 25.422 -24.953 -0.21 1 97.5 29 ILE B C 1
ATOM 2847 O O . ILE B 1 29 ? 24.984 -24.047 -0.923 1 97.5 29 ILE B O 1
ATOM 2851 N N . GLY B 1 30 ? 24.719 -25.531 0.77 1 97.44 30 GLY B N 1
ATOM 2852 C CA . GLY B 1 30 ? 23.438 -24.984 1.199 1 97.44 30 GLY B CA 1
ATOM 2853 C C . GLY B 1 30 ? 22.297 -25.344 0.264 1 97.44 30 GLY B C 1
ATOM 2854 O O . GLY B 1 30 ? 21.188 -24.797 0.393 1 97.44 30 GLY B O 1
ATOM 2855 N N . GLU B 1 31 ? 22.547 -26.25 -0.667 1 98 31 GLU B N 1
ATOM 2856 C CA . GLU B 1 31 ? 21.531 -26.578 -1.659 1 98 31 GLU B CA 1
ATOM 2857 C C . GLU B 1 31 ? 20.938 -27.969 -1.407 1 98 31 GLU B C 1
ATOM 2859 O O . GLU B 1 31 ? 21.562 -28.797 -0.741 1 98 31 GLU B O 1
ATOM 2864 N N . VAL B 1 32 ? 19.75 -28.203 -1.872 1 98.12 32 VAL B N 1
ATOM 2865 C CA . VAL B 1 32 ? 19.031 -29.453 -1.803 1 98.12 32 VAL B CA 1
ATOM 2866 C C . VAL B 1 32 ? 18.531 -29.844 -3.193 1 98.12 32 VAL B C 1
ATOM 2868 O O . VAL B 1 32 ? 17.984 -29.016 -3.916 1 98.12 32 VAL B O 1
ATOM 2871 N N . ARG B 1 33 ? 18.781 -31 -3.561 1 98.06 33 ARG B N 1
ATOM 2872 C CA . ARG B 1 33 ? 18.188 -31.531 -4.781 1 98.06 33 ARG B CA 1
ATOM 2873 C C . ARG B 1 33 ? 16.984 -32.406 -4.461 1 98.06 33 ARG B C 1
ATOM 2875 O O . ARG B 1 33 ? 17.062 -33.312 -3.617 1 98.06 33 ARG B O 1
ATOM 2882 N N . VAL B 1 34 ? 15.953 -32.156 -5.078 1 98.31 34 VAL B N 1
ATOM 2883 C CA . VAL B 1 34 ? 14.711 -32.875 -4.848 1 98.31 34 VAL B CA 1
ATOM 2884 C C . VAL B 1 34 ? 14.32 -33.656 -6.109 1 98.31 34 VAL B C 1
ATOM 2886 O O . VAL B 1 34 ? 14.32 -33.094 -7.207 1 98.31 34 VAL B O 1
ATOM 2889 N N . ALA B 1 35 ? 14.086 -34.906 -5.973 1 98.19 35 ALA B N 1
ATOM 2890 C CA . ALA B 1 35 ? 13.438 -35.688 -7.027 1 98.19 35 ALA B CA 1
ATOM 2891 C C . ALA B 1 35 ? 11.938 -35.406 -7.066 1 98.19 35 ALA B C 1
ATOM 2893 O O . ALA B 1 35 ? 11.203 -35.812 -6.168 1 98.19 35 ALA B O 1
ATOM 2894 N N . THR B 1 36 ? 11.523 -34.781 -8.156 1 98.31 36 THR B N 1
ATOM 2895 C CA . THR B 1 36 ? 10.164 -34.25 -8.188 1 98.31 36 THR B CA 1
ATOM 2896 C C . THR B 1 36 ? 9.148 -35.375 -8.477 1 98.31 36 THR B C 1
ATOM 2898 O O . THR B 1 36 ? 9.406 -36.25 -9.297 1 98.31 36 THR B O 1
ATOM 2901 N N . GLU B 1 37 ? 8.07 -35.281 -7.793 1 98.44 37 GLU B N 1
ATOM 2902 C CA . GLU B 1 37 ? 6.938 -36.156 -8.031 1 98.44 37 GLU B CA 1
ATOM 2903 C C . GLU B 1 37 ? 5.75 -35.406 -8.602 1 98.44 37 GLU B C 1
ATOM 2905 O O . GLU B 1 37 ? 4.875 -36 -9.242 1 98.44 37 GLU B O 1
ATOM 2910 N N . ALA B 1 38 ? 5.672 -34.188 -8.344 1 98.62 38 ALA B N 1
ATOM 2911 C CA . ALA B 1 38 ? 4.656 -33.281 -8.875 1 98.62 38 ALA B CA 1
ATOM 2912 C C . ALA B 1 38 ? 5.211 -31.875 -9.039 1 98.62 38 ALA B C 1
ATOM 2914 O O . ALA B 1 38 ? 6.066 -31.438 -8.258 1 98.62 38 ALA B O 1
ATOM 2915 N N . ILE B 1 39 ? 4.781 -31.172 -10.078 1 98.75 39 ILE B N 1
ATOM 2916 C CA . ILE B 1 39 ? 5.25 -29.828 -10.414 1 98.75 39 ILE B CA 1
ATOM 2917 C C . ILE B 1 39 ? 4.055 -28.922 -10.695 1 98.75 39 ILE B C 1
ATOM 2919 O O . ILE B 1 39 ? 3.191 -29.25 -11.508 1 98.75 39 ILE B O 1
ATOM 2923 N N . GLY B 1 40 ? 4.031 -27.797 -10.031 1 98.19 40 GLY B N 1
ATOM 2924 C CA . GLY B 1 40 ? 2.926 -26.875 -10.258 1 98.19 40 GLY B CA 1
ATOM 2925 C C . GLY B 1 40 ? 3.02 -26.141 -11.578 1 98.19 40 GLY B C 1
ATOM 2926 O O . GLY B 1 40 ? 4.113 -25.797 -12.023 1 98.19 40 GLY B O 1
ATOM 2927 N N . VAL B 1 41 ? 1.845 -25.922 -12.219 1 97.94 41 VAL B N 1
ATOM 2928 C CA . VAL B 1 41 ? 1.748 -25.141 -13.453 1 97.94 41 VAL B CA 1
ATOM 2929 C C . VAL B 1 41 ? 1.05 -23.812 -13.164 1 97.94 41 VAL B C 1
ATOM 2931 O O . VAL B 1 41 ? -0.024 -23.797 -12.562 1 97.94 41 VAL B O 1
ATOM 2934 N N . ASN B 1 42 ? 1.65 -22.766 -13.516 1 95.31 42 ASN B N 1
ATOM 2935 C CA . ASN B 1 42 ? 1.106 -21.422 -13.305 1 95.31 42 ASN B CA 1
ATOM 2936 C C . ASN B 1 42 ? 0.956 -20.656 -14.625 1 95.31 42 ASN B C 1
ATOM 2938 O O . ASN B 1 42 ? 1.653 -20.953 -15.594 1 95.31 42 ASN B O 1
ATOM 2942 N N . TYR B 1 43 ? 0.065 -19.734 -14.57 1 92.75 43 TYR B N 1
ATOM 2943 C CA . TYR B 1 43 ? -0.083 -18.906 -15.766 1 92.75 43 TYR B CA 1
ATOM 2944 C C . TYR B 1 43 ? 1.231 -18.219 -16.125 1 92.75 43 TYR B C 1
ATOM 2946 O O . TYR B 1 43 ? 1.537 -18.031 -17.297 1 92.75 43 TYR B O 1
ATOM 2954 N N . ALA B 1 44 ? 1.969 -17.844 -15.141 1 93.12 44 ALA B N 1
ATOM 2955 C CA . ALA B 1 44 ? 3.285 -17.25 -15.336 1 93.12 44 ALA B CA 1
ATOM 2956 C C . ALA B 1 44 ? 4.16 -18.125 -16.234 1 93.12 44 ALA B C 1
ATOM 2958 O O . ALA B 1 44 ? 4.973 -17.609 -17 1 93.12 44 ALA B O 1
ATOM 2959 N N . ASP B 1 45 ? 4.027 -19.391 -16.188 1 95.75 45 ASP B N 1
ATOM 2960 C CA . ASP B 1 45 ? 4.785 -20.312 -17.031 1 95.75 45 ASP B CA 1
ATOM 2961 C C . ASP B 1 45 ? 4.43 -20.141 -18.5 1 95.75 45 ASP B C 1
ATOM 2963 O O . ASP B 1 45 ? 5.301 -20.219 -19.375 1 95.75 45 ASP B O 1
ATOM 2967 N N . CYS B 1 46 ? 3.131 -19.938 -18.734 1 94.88 46 CYS B N 1
ATOM 2968 C CA . CYS B 1 46 ? 2.689 -19.672 -20.094 1 94.88 46 CYS B CA 1
ATOM 2969 C C . CYS B 1 46 ? 3.281 -18.375 -20.625 1 94.88 46 CYS B C 1
ATOM 2971 O O . CYS B 1 46 ? 3.695 -18.297 -21.781 1 94.88 46 CYS B O 1
ATOM 2973 N N . VAL B 1 47 ? 3.32 -17.406 -19.734 1 92.94 47 VAL B N 1
ATOM 2974 C CA . VAL B 1 47 ? 3.863 -16.109 -20.109 1 92.94 47 VAL B CA 1
ATOM 2975 C C . VAL B 1 47 ? 5.352 -16.234 -20.406 1 92.94 47 VAL B C 1
ATOM 2977 O O . VAL B 1 47 ? 5.863 -15.586 -21.328 1 92.94 47 VAL B O 1
ATOM 2980 N N . ILE B 1 48 ? 6.031 -17.016 -19.656 1 93.75 48 ILE B N 1
ATOM 2981 C CA . ILE B 1 48 ? 7.445 -17.297 -19.891 1 93.75 48 ILE B CA 1
ATOM 2982 C C . ILE B 1 48 ? 7.629 -17.922 -21.266 1 93.75 48 ILE B C 1
ATOM 2984 O O . ILE B 1 48 ? 8.492 -17.5 -22.031 1 93.75 48 ILE B O 1
ATOM 2988 N N . ARG B 1 49 ? 6.82 -18.875 -21.578 1 94.94 49 ARG B N 1
ATOM 2989 C CA . ARG B 1 49 ? 6.895 -19.531 -22.875 1 94.94 49 ARG B CA 1
ATOM 2990 C C . ARG B 1 49 ? 6.715 -18.547 -24.016 1 94.94 49 ARG B C 1
ATOM 2992 O O . ARG B 1 49 ? 7.414 -18.609 -25.031 1 94.94 49 ARG B O 1
ATOM 2999 N N . MET B 1 50 ? 5.875 -17.625 -23.781 1 93.38 50 MET B N 1
ATOM 3000 C CA . MET B 1 50 ? 5.531 -16.641 -24.812 1 93.38 50 MET B CA 1
ATOM 3001 C C . MET B 1 50 ? 6.59 -15.547 -24.891 1 93.38 50 MET B C 1
ATOM 3003 O O . MET B 1 50 ? 6.527 -14.68 -25.766 1 93.38 50 MET B O 1
ATOM 3007 N N . GLY B 1 51 ? 7.527 -15.5 -23.984 1 90.19 51 GLY B N 1
ATOM 3008 C CA . GLY B 1 51 ? 8.609 -14.531 -23.984 1 90.19 51 GLY B CA 1
ATOM 3009 C C . GLY B 1 51 ? 8.195 -13.18 -23.438 1 90.19 51 GLY B C 1
ATOM 3010 O O . GLY B 1 51 ? 8.812 -12.164 -23.75 1 90.19 51 GLY B O 1
ATOM 3011 N N . LEU B 1 52 ? 7.172 -13.172 -22.641 1 86.81 52 LEU B N 1
ATOM 3012 C CA . LEU B 1 52 ? 6.605 -11.906 -22.188 1 86.81 52 LEU B CA 1
ATOM 3013 C C . LEU B 1 52 ? 6.875 -11.688 -20.688 1 86.81 52 LEU B C 1
ATOM 3015 O O . LEU B 1 52 ? 6.488 -10.664 -20.125 1 86.81 52 LEU B O 1
ATOM 3019 N N . TYR B 1 53 ? 7.484 -12.617 -20.094 1 84.56 53 TYR B N 1
ATOM 3020 C CA . TYR B 1 53 ? 7.738 -12.539 -18.656 1 84.56 53 TYR B CA 1
ATOM 3021 C C . TYR B 1 53 ? 9.047 -11.812 -18.375 1 84.56 53 TYR B C 1
ATOM 3023 O O . TYR B 1 53 ? 10.133 -12.391 -18.516 1 84.56 53 TYR B O 1
ATOM 3031 N N . ALA B 1 54 ? 9.047 -10.633 -17.859 1 77.88 54 ALA B N 1
ATOM 3032 C CA . ALA B 1 54 ? 10.188 -9.719 -17.781 1 77.88 54 ALA B CA 1
ATOM 3033 C C . ALA B 1 54 ? 11.305 -10.328 -16.922 1 77.88 54 ALA B C 1
ATOM 3035 O O . ALA B 1 54 ? 12.469 -10.305 -17.328 1 77.88 54 ALA B O 1
ATOM 3036 N N . SER B 1 55 ? 10.969 -10.859 -15.828 1 76.25 55 SER B N 1
ATOM 3037 C CA . SER B 1 55 ? 11.984 -11.398 -14.938 1 76.25 55 SER B CA 1
ATOM 3038 C C . SER B 1 55 ? 12.719 -12.57 -15.586 1 76.25 55 SER B C 1
ATOM 3040 O O . SER B 1 55 ? 13.914 -12.766 -15.359 1 76.25 55 SER B O 1
ATOM 3042 N N . ALA B 1 56 ? 12.016 -13.344 -16.359 1 80.12 56 ALA B N 1
ATOM 3043 C CA . ALA B 1 56 ? 12.633 -14.461 -17.078 1 80.12 56 ALA B CA 1
ATOM 3044 C C . ALA B 1 56 ? 13.664 -13.977 -18.078 1 80.12 56 ALA B C 1
ATOM 3046 O O . ALA B 1 56 ? 14.742 -14.555 -18.219 1 80.12 56 ALA B O 1
ATOM 3047 N N . LYS B 1 57 ? 13.352 -12.945 -18.719 1 78.56 57 LYS B N 1
ATOM 3048 C CA . LYS B 1 57 ? 14.266 -12.359 -19.703 1 78.56 57 LYS B CA 1
ATOM 3049 C C . LYS B 1 57 ? 15.508 -11.781 -19.016 1 78.56 57 LYS B C 1
ATOM 3051 O O . LYS B 1 57 ? 16.625 -11.953 -19.516 1 78.56 57 LYS B O 1
ATOM 3056 N N . GLU B 1 58 ? 15.266 -11.219 -17.922 1 76.06 58 GLU B N 1
ATOM 3057 C CA . GLU B 1 58 ? 16.328 -10.516 -17.203 1 76.06 58 GLU B CA 1
ATOM 3058 C C . GLU B 1 58 ? 17.281 -11.492 -16.516 1 76.06 58 GLU B C 1
ATOM 3060 O O . GLU B 1 58 ? 18.5 -11.336 -16.594 1 76.06 58 GLU B O 1
ATOM 3065 N N . TYR B 1 59 ? 16.797 -12.555 -15.945 1 74.62 59 TYR B N 1
ATOM 3066 C CA . TYR B 1 59 ? 17.609 -13.375 -15.062 1 74.62 59 TYR B CA 1
ATOM 3067 C C . TYR B 1 59 ? 18.156 -14.602 -15.789 1 74.62 59 TYR B C 1
ATOM 3069 O O . TYR B 1 59 ? 19.172 -15.164 -15.398 1 74.62 59 TYR B O 1
ATOM 3077 N N . VAL B 1 60 ? 17.469 -15.117 -16.797 1 82.31 60 VAL B N 1
ATOM 3078 C CA . VAL B 1 60 ? 17.875 -16.391 -17.391 1 82.31 60 VAL B CA 1
ATOM 3079 C C . VAL B 1 60 ? 18.062 -16.234 -18.891 1 82.31 60 VAL B C 1
ATOM 3081 O O . VAL B 1 60 ? 19.172 -16.453 -19.406 1 82.31 60 VAL B O 1
ATOM 3084 N N . GLY B 1 61 ? 17.078 -15.656 -19.5 1 83.94 61 GLY B N 1
ATOM 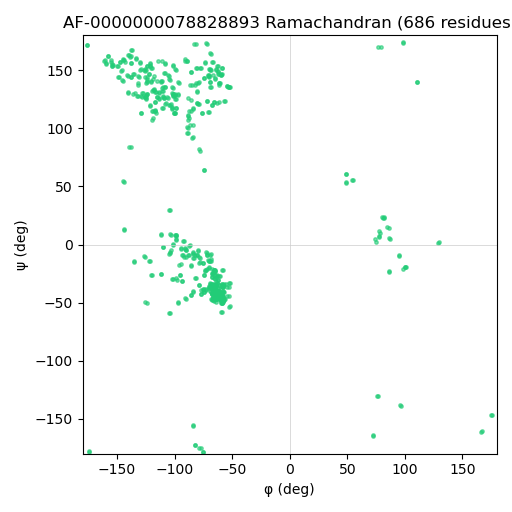3085 C CA . GLY B 1 61 ? 17.078 -15.656 -20.953 1 83.94 61 GLY B CA 1
ATOM 3086 C C . GLY B 1 61 ? 16.766 -17.016 -21.562 1 83.94 61 GLY B C 1
ATOM 3087 O O . GLY B 1 61 ? 16.203 -17.875 -20.891 1 83.94 61 GLY B O 1
ATOM 3088 N N . TRP B 1 62 ? 17.047 -17.219 -22.812 1 90.38 62 TRP B N 1
ATOM 3089 C CA . TRP B 1 62 ? 16.844 -18.5 -23.484 1 90.38 62 TRP B CA 1
ATOM 3090 C C . TRP B 1 62 ? 18.141 -19.281 -23.578 1 90.38 62 TRP B C 1
ATOM 3092 O O . TRP B 1 62 ? 19.219 -18.703 -23.781 1 90.38 62 TRP B O 1
ATOM 3102 N N . PRO B 1 63 ? 18.141 -20.578 -23.594 1 94.88 63 PRO B N 1
ATOM 3103 C CA . PRO B 1 63 ? 16.984 -21.406 -23.266 1 94.88 63 PRO B CA 1
ATOM 3104 C C . PRO B 1 63 ? 16.578 -21.312 -21.797 1 94.88 63 PRO B C 1
ATOM 3106 O O . PRO B 1 63 ? 17.406 -20.938 -20.953 1 94.88 63 PRO B O 1
ATOM 3109 N N . ILE B 1 64 ? 15.328 -21.625 -21.469 1 95.81 64 ILE B N 1
ATOM 3110 C CA . ILE B 1 64 ? 14.852 -21.531 -20.094 1 95.81 64 ILE B CA 1
ATOM 3111 C C . ILE B 1 64 ? 13.984 -22.75 -19.766 1 95.81 64 ILE B C 1
ATOM 3113 O O . ILE B 1 64 ? 13.328 -23.297 -20.641 1 95.81 64 ILE B O 1
ATOM 3117 N N . THR B 1 65 ? 14.055 -23.219 -18.578 1 97 65 THR B N 1
ATOM 3118 C CA . THR B 1 65 ? 13.109 -24.172 -18 1 97 65 THR B CA 1
ATOM 3119 C C . THR B 1 65 ? 12.133 -23.469 -17.062 1 97 65 THR B C 1
ATOM 3121 O O . THR B 1 65 ? 12.539 -22.922 -16.031 1 97 65 THR B O 1
ATOM 3124 N N . PRO B 1 66 ? 10.766 -23.484 -17.406 1 96.94 66 PRO B N 1
ATOM 3125 C CA . PRO B 1 66 ? 9.789 -22.828 -16.531 1 96.94 66 PRO B CA 1
ATOM 3126 C C . PRO B 1 66 ? 9.508 -23.641 -15.258 1 96.94 66 PRO B C 1
ATOM 3128 O O . PRO B 1 66 ? 10.125 -24.672 -15.031 1 96.94 66 PRO B O 1
ATOM 3131 N N . GLY B 1 67 ? 8.594 -23.047 -14.484 1 97.12 67 GLY B N 1
ATOM 3132 C CA . GLY B 1 67 ? 8.164 -23.703 -13.266 1 97.12 67 GLY B CA 1
ATOM 3133 C C . GLY B 1 67 ? 8.633 -23 -12.008 1 97.12 67 GLY B C 1
ATOM 3134 O O . GLY B 1 67 ? 9.805 -22.641 -11.891 1 97.12 67 GLY B O 1
ATOM 3135 N N . PHE B 1 68 ? 7.715 -22.938 -11 1 97.56 68 PHE B N 1
ATOM 3136 C CA . PHE B 1 68 ? 8.016 -22.125 -9.82 1 97.56 68 PHE B CA 1
ATOM 3137 C C . PHE B 1 68 ? 7.879 -22.953 -8.547 1 97.56 68 PHE B C 1
ATOM 3139 O O . PHE B 1 68 ? 8.227 -22.5 -7.457 1 97.56 68 PHE B O 1
ATOM 3146 N N . GLU B 1 69 ? 7.332 -24.141 -8.648 1 98.19 69 GLU B N 1
ATOM 3147 C CA . GLU B 1 69 ? 7.062 -24.922 -7.441 1 98.19 69 GLU B CA 1
ATOM 3148 C C . GLU B 1 69 ? 7.055 -26.422 -7.742 1 98.19 69 GLU B C 1
ATOM 3150 O O . GLU B 1 69 ? 6.82 -26.828 -8.883 1 98.19 69 GLU B O 1
ATOM 3155 N N . PHE B 1 70 ? 7.336 -27.188 -6.719 1 98.56 70 PHE B N 1
ATOM 3156 C CA . PHE B 1 70 ? 7.488 -28.625 -6.883 1 98.56 70 PHE B CA 1
ATOM 3157 C C . PHE B 1 70 ? 7.262 -29.359 -5.562 1 98.56 70 PHE B C 1
ATOM 3159 O O . PHE B 1 70 ? 7.242 -28.734 -4.5 1 98.56 70 PHE B O 1
ATOM 3166 N N . ALA B 1 71 ? 7.016 -30.641 -5.633 1 98.69 71 ALA B N 1
ATOM 3167 C CA . ALA B 1 71 ? 6.973 -31.547 -4.492 1 98.69 71 ALA B CA 1
ATOM 3168 C C . ALA B 1 71 ? 7.613 -32.906 -4.836 1 98.69 71 ALA B C 1
ATOM 3170 O O . ALA B 1 71 ? 7.539 -33.344 -5.98 1 98.69 71 ALA B O 1
ATOM 3171 N N . GLY B 1 72 ? 8.227 -33.438 -3.879 1 98.5 72 GLY B N 1
ATOM 3172 C CA . GLY B 1 72 ? 8.867 -34.75 -4.09 1 98.5 72 GLY B CA 1
ATOM 3173 C C . GLY B 1 72 ? 9.656 -35.219 -2.883 1 98.5 72 GLY B C 1
ATOM 3174 O O . GLY B 1 72 ? 9.219 -35.031 -1.742 1 98.5 72 GLY B O 1
ATOM 3175 N N . HIS B 1 73 ? 10.742 -35.938 -3.188 1 98.44 73 HIS B N 1
ATOM 3176 C CA . HIS B 1 73 ? 11.633 -36.438 -2.148 1 98.44 73 HIS B CA 1
ATOM 3177 C C . HIS B 1 73 ? 13.039 -35.844 -2.289 1 98.44 73 HIS B C 1
ATOM 3179 O O . HIS B 1 73 ? 13.539 -35.688 -3.404 1 98.44 73 HIS B O 1
ATOM 3185 N N . VAL B 1 74 ? 13.641 -35.625 -1.109 1 98.44 74 VAL B N 1
ATOM 3186 C CA . VAL B 1 74 ? 15.039 -35.188 -1.147 1 98.44 74 VAL B CA 1
ATOM 3187 C C . VAL B 1 74 ? 15.898 -36.281 -1.785 1 98.44 74 VAL B C 1
ATOM 3189 O O . VAL B 1 74 ? 15.891 -37.438 -1.338 1 98.44 74 VAL B O 1
ATOM 3192 N N . ASP B 1 75 ? 16.547 -35.906 -2.822 1 97.75 75 ASP B N 1
ATOM 3193 C CA . ASP B 1 75 ? 17.453 -36.812 -3.512 1 97.75 75 ASP B CA 1
ATOM 3194 C C . ASP B 1 75 ? 18.859 -36.719 -2.941 1 97.75 75 ASP B C 1
ATOM 3196 O O . ASP B 1 75 ? 19.516 -37.75 -2.725 1 97.75 75 ASP B O 1
ATOM 3200 N N . ALA B 1 76 ? 19.328 -35.531 -2.758 1 97.44 76 ALA B N 1
ATOM 3201 C CA . ALA B 1 76 ? 20.656 -35.25 -2.221 1 97.44 76 ALA B CA 1
ATOM 3202 C C . ALA B 1 76 ? 20.703 -33.875 -1.544 1 97.44 76 ALA B C 1
ATOM 3204 O O . ALA B 1 76 ? 19.891 -33 -1.85 1 97.44 76 ALA B O 1
ATOM 3205 N N . VAL B 1 77 ? 21.625 -33.75 -0.586 1 97.88 77 VAL B N 1
ATOM 3206 C CA . VAL B 1 77 ? 21.828 -32.469 0.09 1 97.88 77 VAL B CA 1
ATOM 3207 C C . VAL B 1 77 ? 23.281 -32.031 -0.041 1 97.88 77 VAL B C 1
ATOM 3209 O O . VAL B 1 77 ? 24.188 -32.875 -0.016 1 97.88 77 VAL B O 1
ATOM 3212 N N . GLY B 1 78 ? 23.453 -30.734 -0.245 1 97.38 78 GLY B N 1
ATOM 3213 C CA . GLY B 1 78 ? 24.812 -30.203 -0.298 1 97.38 78 GLY B CA 1
ATOM 3214 C C . GLY B 1 78 ? 25.406 -29.953 1.073 1 97.38 78 GLY B C 1
ATOM 3215 O O . GLY B 1 78 ? 24.719 -30.094 2.09 1 97.38 78 GLY B O 1
ATOM 3216 N N . PRO B 1 79 ? 26.766 -29.594 1.059 1 97 79 PRO B N 1
ATOM 3217 C CA . PRO B 1 79 ? 27.406 -29.266 2.334 1 97 79 PRO B CA 1
ATOM 3218 C C . PRO B 1 79 ? 26.672 -28.172 3.102 1 97 79 PRO B C 1
ATOM 3220 O O . PRO B 1 79 ? 26.188 -27.219 2.5 1 97 79 PRO B O 1
ATOM 3223 N N . GLY B 1 80 ? 26.531 -28.391 4.422 1 96.69 80 GLY B N 1
ATOM 3224 C CA . GLY B 1 80 ? 25.922 -27.375 5.266 1 96.69 80 GLY B CA 1
ATOM 3225 C C . GLY B 1 80 ? 24.469 -27.625 5.562 1 96.69 80 GLY B C 1
ATOM 3226 O O . GLY B 1 80 ? 23.891 -27.016 6.469 1 96.69 80 GLY B O 1
ATOM 3227 N N . VAL B 1 81 ? 23.875 -28.438 4.695 1 97.44 81 VAL B N 1
ATOM 3228 C CA . VAL B 1 81 ? 22.484 -28.812 4.973 1 97.44 81 VAL B CA 1
ATOM 3229 C C . VAL B 1 81 ? 22.438 -30.016 5.91 1 97.44 81 VAL B C 1
ATOM 3231 O O . VAL B 1 81 ? 22.828 -31.125 5.527 1 97.44 81 VAL B O 1
ATOM 3234 N N . GLU B 1 82 ? 21.906 -29.812 7.148 1 95.44 82 GLU B N 1
ATOM 3235 C CA . GLU B 1 82 ? 21.969 -30.875 8.148 1 95.44 82 GLU B CA 1
ATOM 3236 C C . GLU B 1 82 ? 20.562 -31.25 8.633 1 95.44 82 GLU B C 1
ATOM 3238 O O . GLU B 1 82 ? 20.391 -32.312 9.242 1 95.44 82 GLU B O 1
ATOM 3243 N N . ASP B 1 83 ? 19.656 -30.469 8.344 1 95.94 83 ASP B N 1
ATOM 3244 C CA . ASP B 1 83 ? 18.328 -30.656 8.938 1 95.94 83 ASP B CA 1
ATOM 3245 C C . ASP B 1 83 ? 17.391 -31.375 7.969 1 95.94 83 ASP B C 1
ATOM 3247 O O . ASP B 1 83 ? 16.188 -31.469 8.219 1 95.94 83 ASP B O 1
ATOM 3251 N N . LEU B 1 84 ? 17.891 -31.781 6.816 1 95.88 84 LEU B N 1
ATOM 3252 C CA . LEU B 1 84 ? 17.125 -32.531 5.816 1 95.88 84 LEU B CA 1
ATOM 3253 C C . LEU B 1 84 ? 17.906 -33.75 5.324 1 95.88 84 LEU B C 1
ATOM 3255 O O . LEU B 1 84 ? 19.109 -33.656 5.051 1 95.88 84 LEU B O 1
ATOM 3259 N N . ALA B 1 85 ? 17.234 -34.875 5.188 1 96 85 ALA B N 1
ATOM 3260 C CA . ALA B 1 85 ? 17.906 -36.094 4.777 1 96 85 ALA B CA 1
ATOM 3261 C C . ALA B 1 85 ? 17.328 -36.625 3.469 1 96 85 ALA B C 1
ATOM 3263 O O . ALA B 1 85 ? 16.141 -36.469 3.189 1 96 85 ALA B O 1
ATOM 3264 N N . PRO B 1 86 ? 18.172 -37.312 2.742 1 97.06 86 PRO B N 1
ATOM 3265 C CA . PRO B 1 86 ? 17.641 -38 1.553 1 97.06 86 PRO B CA 1
ATOM 3266 C C . PRO B 1 86 ? 16.438 -38.875 1.864 1 97.06 86 PRO B C 1
ATOM 3268 O O . PRO B 1 86 ? 16.422 -39.562 2.893 1 97.06 86 PRO B O 1
ATOM 3271 N N . GLY B 1 87 ? 15.445 -38.781 1.037 1 97.81 87 GLY B N 1
ATOM 3272 C CA . GLY B 1 87 ? 14.242 -39.562 1.239 1 97.81 87 GLY B CA 1
ATOM 3273 C C . GLY B 1 87 ? 13.109 -38.781 1.868 1 97.81 87 GLY B C 1
ATOM 3274 O O . GLY B 1 87 ? 11.945 -39.188 1.777 1 97.81 87 GLY B O 1
ATOM 3275 N N . ALA B 1 88 ? 13.453 -37.688 2.5 1 97.94 88 ALA B N 1
ATOM 3276 C CA . ALA B 1 88 ? 12.43 -36.875 3.143 1 97.94 88 ALA B CA 1
ATOM 3277 C C . ALA B 1 88 ? 11.43 -36.344 2.121 1 97.94 88 ALA B C 1
ATOM 3279 O O . ALA B 1 88 ? 11.812 -35.938 1.015 1 97.94 88 ALA B O 1
ATOM 3280 N N . ARG B 1 89 ? 10.109 -36.344 2.443 1 98.38 89 ARG B N 1
ATOM 3281 C CA . ARG B 1 89 ? 9.055 -35.781 1.607 1 98.38 89 ARG B CA 1
ATOM 3282 C C . ARG B 1 89 ? 8.992 -34.25 1.776 1 98.38 89 ARG B C 1
ATOM 3284 O O . ARG B 1 89 ? 8.797 -33.75 2.887 1 98.38 89 ARG B O 1
ATOM 3291 N N . VAL B 1 90 ? 9.172 -33.562 0.663 1 98.75 90 VAL B N 1
ATOM 3292 C CA . VAL B 1 90 ? 9.281 -32.125 0.751 1 98.75 90 VAL B CA 1
ATOM 3293 C C . VAL B 1 90 ? 8.531 -31.469 -0.412 1 98.75 90 VAL B C 1
ATOM 3295 O O . VAL B 1 90 ? 8.094 -32.156 -1.334 1 98.75 90 VAL B O 1
ATOM 3298 N N . PHE B 1 91 ? 8.25 -30.297 -0.345 1 98.38 91 PHE B N 1
ATOM 3299 C CA . PHE B 1 91 ? 7.82 -29.422 -1.426 1 98.38 91 PHE B CA 1
ATOM 3300 C C . PHE B 1 91 ? 8.516 -28.062 -1.321 1 98.38 91 PHE B C 1
ATOM 3302 O O . PHE B 1 91 ? 9.188 -27.781 -0.33 1 98.38 91 PHE B O 1
ATOM 3309 N N . GLY B 1 92 ? 8.445 -27.25 -2.338 1 97.81 92 GLY B N 1
ATOM 3310 C CA . GLY B 1 92 ? 9.211 -26.016 -2.324 1 97.81 92 GLY B CA 1
ATOM 3311 C C . GLY B 1 92 ? 8.922 -25.125 -3.518 1 97.81 92 GLY B C 1
ATOM 3312 O O . GLY B 1 92 ? 7.988 -25.375 -4.281 1 97.81 92 GLY B O 1
ATOM 3313 N N . VAL B 1 93 ? 9.625 -24.047 -3.537 1 97.94 93 VAL B N 1
ATOM 3314 C CA . VAL B 1 93 ? 9.516 -23.062 -4.605 1 97.94 93 VAL B CA 1
ATOM 3315 C C . VAL B 1 93 ? 10.867 -22.875 -5.281 1 97.94 93 VAL B C 1
ATOM 3317 O O . VAL B 1 93 ? 11.906 -23.203 -4.711 1 97.94 93 VAL B O 1
ATOM 3320 N N . THR B 1 94 ? 10.867 -22.469 -6.527 1 95.88 94 THR B N 1
ATOM 3321 C CA . THR B 1 94 ? 12.062 -22.156 -7.293 1 95.88 94 THR B CA 1
ATOM 3322 C C . THR B 1 94 ? 11.805 -21 -8.258 1 95.88 94 THR B C 1
ATOM 3324 O O . THR B 1 94 ? 10.68 -20.812 -8.727 1 95.88 94 THR B O 1
ATOM 3327 N N . ARG B 1 95 ? 12.828 -20.141 -8.375 1 91.44 95 ARG B N 1
ATOM 3328 C CA . ARG B 1 95 ? 12.75 -19.125 -9.414 1 91.44 95 ARG B CA 1
ATOM 3329 C C . ARG B 1 95 ? 13.07 -19.703 -10.781 1 91.44 95 ARG B C 1
ATOM 3331 O O . ARG B 1 95 ? 14.211 -19.641 -11.242 1 91.44 95 ARG B O 1
ATOM 3338 N N . PHE B 1 96 ? 12.156 -20.328 -11.367 1 93.25 96 PHE B N 1
ATOM 3339 C CA . PHE B 1 96 ? 12.25 -21.062 -12.617 1 93.25 96 PHE B CA 1
ATOM 3340 C C . PHE B 1 96 ? 12.891 -22.422 -12.391 1 93.25 96 PHE B C 1
ATOM 3342 O O . PHE B 1 96 ? 13.281 -22.75 -11.273 1 93.25 96 PHE B O 1
ATOM 3349 N N . GLY B 1 97 ? 12.844 -23.266 -13.43 1 95.44 97 GLY B N 1
ATOM 3350 C CA . GLY B 1 97 ? 13.531 -24.547 -13.406 1 95.44 97 GLY B CA 1
ATOM 3351 C C . GLY B 1 97 ? 12.703 -25.656 -12.781 1 95.44 97 GLY B C 1
ATOM 3352 O O . GLY B 1 97 ? 13.156 -26.781 -12.68 1 95.44 97 GLY B O 1
ATOM 3353 N N . GLY B 1 98 ? 11.516 -25.375 -12.469 1 97.19 98 GLY B N 1
ATOM 3354 C CA . GLY B 1 98 ? 10.695 -26.344 -11.766 1 97.19 98 GLY B CA 1
ATOM 3355 C C . GLY B 1 98 ? 10.211 -27.469 -12.648 1 97.19 98 GLY B C 1
ATOM 3356 O O . GLY B 1 98 ? 9.922 -28.562 -12.164 1 97.19 98 GLY B O 1
ATOM 3357 N N . TYR B 1 99 ? 10.094 -27.219 -13.945 1 98.25 99 TYR B N 1
ATOM 3358 C CA . TYR B 1 99 ? 9.656 -28.25 -14.883 1 98.25 99 TYR B CA 1
ATOM 3359 C C . TYR B 1 99 ? 10.75 -29.266 -15.133 1 98.25 99 TYR B C 1
ATOM 3361 O O . TYR B 1 99 ? 11.219 -29.438 -16.266 1 98.25 99 TYR B O 1
ATOM 3369 N N . ALA B 1 100 ? 11.102 -29.984 -14.078 1 97.81 100 ALA B N 1
ATOM 3370 C CA . ALA B 1 100 ? 12.211 -30.938 -14.148 1 97.81 100 ALA B CA 1
ATOM 3371 C C . ALA B 1 100 ? 11.992 -32.094 -13.195 1 97.81 100 ALA B C 1
ATOM 3373 O O . ALA B 1 100 ? 11.336 -31.953 -12.164 1 97.81 100 ALA B O 1
ATOM 3374 N N . THR B 1 101 ? 12.602 -33.25 -13.562 1 98 101 THR B N 1
ATOM 3375 C CA . THR B 1 101 ? 12.484 -34.438 -12.727 1 98 101 THR B CA 1
ATOM 3376 C C . THR B 1 101 ? 13.336 -34.281 -11.469 1 98 101 THR B C 1
ATOM 3378 O O . THR B 1 101 ? 13.172 -35.031 -10.508 1 98 101 THR B O 1
ATOM 3381 N N . HIS B 1 102 ? 14.32 -33.406 -11.547 1 97.62 102 HIS B N 1
ATOM 3382 C CA . HIS B 1 102 ? 15.164 -33.062 -10.406 1 97.62 102 HIS B CA 1
ATOM 3383 C C . HIS B 1 102 ? 15.367 -31.547 -10.336 1 97.62 102 HIS B C 1
ATOM 3385 O O . HIS B 1 102 ? 15.727 -30.922 -11.328 1 97.62 102 HIS B O 1
ATOM 3391 N N . VAL B 1 103 ? 15.141 -30.969 -9.172 1 97.44 103 VAL B N 1
ATOM 3392 C CA . VAL B 1 103 ? 15.289 -29.531 -8.969 1 97.44 103 VAL B CA 1
ATOM 3393 C C . VAL B 1 103 ? 16.25 -29.266 -7.816 1 97.44 103 VAL B C 1
ATOM 3395 O O . VAL B 1 103 ? 16.141 -29.859 -6.746 1 97.44 103 VAL B O 1
ATOM 3398 N N . THR B 1 104 ? 17.219 -28.438 -8.047 1 97.62 104 THR B N 1
ATOM 3399 C CA . THR B 1 104 ? 18.172 -28.047 -7.016 1 97.62 104 THR B CA 1
ATOM 3400 C C . THR B 1 104 ? 17.938 -26.594 -6.59 1 97.62 104 THR B C 1
ATOM 3402 O O . THR B 1 104 ? 17.953 -25.688 -7.422 1 97.62 104 THR B O 1
ATOM 3405 N N . VAL B 1 105 ? 17.656 -26.406 -5.301 1 97.12 105 VAL B N 1
ATOM 3406 C CA . VAL B 1 105 ? 17.359 -25.078 -4.789 1 97.12 105 VAL B CA 1
ATOM 3407 C C . VAL B 1 105 ? 18.047 -24.875 -3.441 1 97.12 105 VAL B C 1
ATOM 3409 O O . VAL B 1 105 ? 18.469 -25.844 -2.805 1 97.12 105 VAL B O 1
ATOM 3412 N N . PRO B 1 106 ? 18.172 -23.562 -3.033 1 96.94 106 PRO B N 1
ATOM 3413 C CA . PRO B 1 106 ? 18.656 -23.328 -1.672 1 96.94 106 PRO B CA 1
ATOM 3414 C C . PRO B 1 106 ? 17.766 -23.969 -0.609 1 96.94 106 PRO B C 1
ATOM 3416 O O . PRO B 1 106 ? 16.547 -24.031 -0.777 1 96.94 106 PRO B O 1
ATOM 3419 N N . ARG B 1 107 ? 18.312 -24.312 0.467 1 97.12 107 ARG B N 1
ATOM 3420 C CA . ARG B 1 107 ? 17.625 -25.047 1.525 1 97.12 107 ARG B CA 1
ATOM 3421 C C . ARG B 1 107 ? 16.406 -24.266 2.018 1 97.12 107 ARG B C 1
ATOM 3423 O O . ARG B 1 107 ? 15.383 -24.859 2.361 1 97.12 107 ARG B O 1
ATOM 3430 N N . HIS B 1 108 ? 16.438 -22.906 2.043 1 95.31 108 HIS B N 1
ATOM 3431 C CA . HIS B 1 108 ? 15.367 -22.109 2.641 1 95.31 108 HIS B CA 1
ATOM 3432 C C . HIS B 1 108 ? 14.109 -22.141 1.777 1 95.31 108 HIS B C 1
ATOM 3434 O O . HIS B 1 108 ? 13.039 -21.719 2.221 1 95.31 108 HIS B O 1
ATOM 3440 N N . GLN B 1 109 ? 14.242 -22.703 0.569 1 97.38 109 GLN B N 1
ATOM 3441 C CA . GLN B 1 109 ? 13.109 -22.75 -0.347 1 97.38 109 GLN B CA 1
ATOM 3442 C C . GLN B 1 109 ? 12.422 -24.109 -0.301 1 97.38 109 GLN B C 1
ATOM 3444 O O . GLN B 1 109 ? 11.539 -24.391 -1.116 1 97.38 109 GLN B O 1
ATOM 3449 N N . VAL B 1 110 ? 12.82 -24.938 0.632 1 97.94 110 VAL B N 1
ATOM 3450 C CA . VAL B 1 110 ? 12.289 -26.297 0.75 1 97.94 110 VAL B CA 1
ATOM 3451 C C . VAL B 1 110 ? 11.594 -26.469 2.098 1 97.94 110 VAL B C 1
ATOM 3453 O O . VAL B 1 110 ? 12.148 -26.094 3.139 1 97.94 110 VAL B O 1
ATOM 3456 N N . PHE B 1 111 ? 10.43 -27.016 2.082 1 97.75 111 PHE B N 1
ATOM 3457 C CA . PHE B 1 111 ? 9.609 -27.219 3.271 1 97.75 111 PHE B CA 1
ATOM 3458 C C . PHE B 1 111 ? 9.203 -28.672 3.424 1 97.75 111 PHE B C 1
ATOM 3460 O O . PHE B 1 111 ? 9.031 -29.375 2.43 1 97.75 111 PHE B O 1
ATOM 3467 N N . THR B 1 112 ? 9.023 -29.062 4.668 1 97.19 112 THR B N 1
ATOM 3468 C CA . THR B 1 112 ? 8.547 -30.422 4.922 1 97.19 112 THR B CA 1
ATOM 3469 C C . THR B 1 112 ? 7.105 -30.594 4.461 1 97.19 112 THR B C 1
ATOM 3471 O O . THR B 1 112 ? 6.27 -29.703 4.691 1 97.19 112 THR B O 1
ATOM 3474 N N . LEU B 1 113 ? 6.84 -31.672 3.799 1 97 113 LEU B N 1
ATOM 3475 C CA . LEU B 1 113 ? 5.488 -31.938 3.312 1 97 113 LEU B CA 1
ATOM 3476 C C . LEU B 1 113 ? 4.531 -32.188 4.473 1 97 113 LEU B C 1
ATOM 3478 O O . LEU B 1 113 ? 4.73 -33.125 5.258 1 97 113 LEU B O 1
ATOM 3482 N N . PRO B 1 114 ? 3.5 -31.359 4.594 1 94.5 114 PRO B N 1
ATOM 3483 C CA . PRO B 1 114 ? 2.502 -31.641 5.629 1 94.5 114 PRO B CA 1
ATOM 3484 C C . PRO B 1 114 ? 1.754 -32.969 5.387 1 94.5 114 PRO B C 1
ATOM 3486 O O . PRO B 1 114 ? 1.479 -33.312 4.234 1 94.5 114 PRO B O 1
ATOM 3489 N N . ALA B 1 115 ? 1.339 -33.562 6.434 1 90.06 115 ALA B N 1
ATOM 3490 C CA . ALA B 1 115 ? 0.65 -34.875 6.344 1 90.06 115 ALA B CA 1
ATOM 3491 C C . ALA B 1 115 ? -0.683 -34.719 5.617 1 90.06 115 ALA B C 1
ATOM 3493 O O . ALA B 1 115 ? -1.139 -35.656 4.957 1 90.06 115 ALA B O 1
ATOM 3494 N N . ARG B 1 116 ? -1.235 -33.562 5.602 1 89.94 116 ARG B N 1
ATOM 3495 C CA . ARG B 1 116 ? -2.58 -33.344 5.082 1 89.94 116 ARG B CA 1
ATOM 3496 C C . ARG B 1 116 ? -2.553 -33.094 3.578 1 89.94 116 ARG B C 1
ATOM 3498 O O . ARG B 1 116 ? -3.602 -33.031 2.936 1 89.94 116 ARG B O 1
ATOM 3505 N N . LEU B 1 117 ? -1.369 -33.094 2.975 1 95.44 117 LEU B N 1
ATOM 3506 C CA . LEU B 1 117 ? -1.283 -32.781 1.552 1 95.44 117 LEU B CA 1
ATOM 3507 C C . LEU B 1 117 ? -0.706 -33.938 0.768 1 95.44 117 LEU B C 1
ATOM 3509 O O . LEU B 1 117 ? 0.269 -34.562 1.198 1 95.44 117 LEU B O 1
ATOM 3513 N N . SER B 1 118 ? -1.406 -34.25 -0.337 1 96.5 118 SER B N 1
ATOM 3514 C CA . SER B 1 118 ? -0.752 -35.094 -1.325 1 96.5 118 SER B CA 1
ATOM 3515 C C . SER B 1 118 ? 0.398 -34.375 -2.01 1 96.5 118 SER B C 1
ATOM 3517 O O . SER B 1 118 ? 0.523 -33.156 -1.892 1 96.5 118 SER B O 1
ATOM 3519 N N . MET B 1 119 ? 1.255 -35.125 -2.666 1 97.12 119 MET B N 1
ATOM 3520 C CA . MET B 1 119 ? 2.354 -34.5 -3.42 1 97.12 119 MET B CA 1
ATOM 3521 C C . MET B 1 119 ? 1.827 -33.531 -4.457 1 97.12 119 MET B C 1
ATOM 3523 O O . MET B 1 119 ? 2.389 -32.438 -4.633 1 97.12 119 MET B O 1
ATOM 3527 N N . GLU B 1 120 ? 0.725 -33.938 -5.109 1 97.56 120 GLU B N 1
ATOM 3528 C CA . GLU B 1 120 ? 0.139 -33.094 -6.137 1 97.56 120 GLU B CA 1
ATOM 3529 C C . GLU B 1 120 ? -0.407 -31.797 -5.539 1 97.56 120 GLU B C 1
ATOM 3531 O O . GLU B 1 120 ? -0.176 -30.719 -6.07 1 97.56 120 GLU B O 1
ATOM 3536 N N . GLN B 1 121 ? -1.078 -31.938 -4.43 1 96.69 121 GLN B N 1
ATOM 3537 C CA . GLN B 1 121 ? -1.605 -30.75 -3.746 1 96.69 121 GLN B CA 1
ATOM 3538 C C . GLN B 1 121 ? -0.477 -29.844 -3.268 1 96.69 121 GLN B C 1
ATOM 3540 O O . GLN B 1 121 ? -0.562 -28.625 -3.393 1 96.69 121 GLN B O 1
ATOM 3545 N N . ALA B 1 122 ? 0.56 -30.453 -2.746 1 97.56 122 ALA B N 1
ATOM 3546 C CA . ALA B 1 122 ? 1.695 -29.703 -2.227 1 97.56 122 ALA B CA 1
ATOM 3547 C C . ALA B 1 122 ? 2.4 -28.938 -3.342 1 97.56 122 ALA B C 1
ATOM 3549 O O . ALA B 1 122 ? 2.855 -27.812 -3.139 1 97.56 122 ALA B O 1
ATOM 3550 N N . ALA B 1 123 ? 2.463 -29.484 -4.523 1 97.56 123 ALA B N 1
ATOM 3551 C CA . ALA B 1 123 ? 3.135 -28.859 -5.664 1 97.56 123 ALA B CA 1
ATOM 3552 C C . ALA B 1 123 ? 2.338 -27.672 -6.188 1 97.56 123 ALA B C 1
ATOM 3554 O O . ALA B 1 123 ? 2.879 -26.812 -6.891 1 97.56 123 ALA B O 1
ATOM 3555 N N . GLY B 1 124 ? 1.078 -27.672 -5.875 1 96.19 124 GLY B N 1
ATOM 3556 C CA . GLY B 1 124 ? 0.224 -26.594 -6.355 1 96.19 124 GLY B CA 1
ATOM 3557 C C . GLY B 1 124 ? -0.119 -25.578 -5.281 1 96.19 124 GLY B C 1
ATOM 3558 O O . GLY B 1 124 ? -0.905 -24.656 -5.52 1 96.19 124 GLY B O 1
ATOM 3559 N N . PHE B 1 125 ? 0.496 -25.656 -4.137 1 96.75 125 PHE B N 1
ATOM 3560 C CA . PHE B 1 125 ? 0.071 -24.906 -2.967 1 96.75 125 PHE B CA 1
ATOM 3561 C C . PHE B 1 125 ? 0.887 -23.625 -2.826 1 96.75 125 PHE B C 1
ATOM 3563 O O . PHE B 1 125 ? 0.326 -22.531 -2.734 1 96.75 125 PHE B O 1
ATOM 3570 N N . PRO B 1 126 ? 2.223 -23.609 -2.865 1 96.5 126 PRO B N 1
ATOM 3571 C CA . PRO B 1 126 ? 3.021 -22.453 -2.428 1 96.5 126 PRO B CA 1
ATOM 3572 C C . PRO B 1 126 ? 2.783 -21.219 -3.281 1 96.5 126 PRO B C 1
ATOM 3574 O O . PRO B 1 126 ? 2.559 -20.125 -2.744 1 96.5 126 PRO B O 1
ATOM 3577 N N . THR B 1 127 ? 2.791 -21.344 -4.562 1 96.5 127 THR B N 1
ATOM 3578 C CA . THR B 1 127 ? 2.781 -20.172 -5.426 1 96.5 127 THR B CA 1
ATOM 3579 C C . THR B 1 127 ? 1.475 -19.391 -5.273 1 96.5 127 THR B C 1
ATOM 3581 O O . THR B 1 127 ? 1.485 -18.172 -5.086 1 96.5 127 THR B O 1
ATOM 3584 N N . VAL B 1 128 ? 0.347 -20.125 -5.258 1 96.69 128 VAL B N 1
ATOM 3585 C CA . VAL B 1 128 ? -0.933 -19.422 -5.238 1 96.69 128 VAL B CA 1
ATOM 3586 C C . VAL B 1 128 ? -1.187 -18.844 -3.848 1 96.69 128 VAL B C 1
ATOM 3588 O O . VAL B 1 128 ? -1.652 -17.703 -3.713 1 96.69 128 VAL B O 1
ATOM 3591 N N . PHE B 1 129 ? -0.826 -19.562 -2.805 1 97.62 129 PHE B N 1
ATOM 3592 C CA . PHE B 1 129 ? -1.103 -19.078 -1.456 1 97.62 129 PHE B CA 1
ATOM 3593 C C . PHE B 1 129 ? -0.086 -18.016 -1.04 1 97.62 129 PHE B C 1
ATOM 3595 O O . PHE B 1 129 ? -0.417 -17.094 -0.302 1 97.62 129 PHE B O 1
ATOM 3602 N N . LEU B 1 130 ? 1.17 -18.172 -1.482 1 97.5 130 LEU B N 1
ATOM 3603 C CA . LEU B 1 130 ? 2.145 -17.125 -1.213 1 97.5 130 LEU B CA 1
ATOM 3604 C C . LEU B 1 130 ? 1.764 -15.836 -1.929 1 97.5 130 LEU B C 1
ATOM 3606 O O . LEU B 1 130 ? 1.922 -14.742 -1.377 1 97.5 130 LEU B O 1
ATOM 3610 N N . THR B 1 131 ? 1.295 -15.938 -3.189 1 97.19 131 THR B N 1
ATOM 3611 C CA . THR B 1 131 ? 0.818 -14.773 -3.926 1 97.19 131 THR B CA 1
ATOM 3612 C C . THR B 1 131 ? -0.321 -14.086 -3.176 1 97.19 131 THR B C 1
ATOM 3614 O O . THR B 1 131 ? -0.292 -12.867 -2.969 1 97.19 131 THR B O 1
ATOM 3617 N N . ALA B 1 132 ? -1.262 -14.875 -2.758 1 98 132 ALA B N 1
ATOM 3618 C CA . ALA B 1 132 ? -2.42 -14.352 -2.037 1 98 132 ALA B CA 1
ATOM 3619 C C . ALA B 1 132 ? -2.004 -13.734 -0.704 1 98 132 ALA B C 1
ATOM 3621 O O . ALA B 1 132 ? -2.467 -12.656 -0.343 1 98 132 ALA B O 1
ATOM 3622 N N . TYR B 1 133 ? -1.174 -14.445 0.008 1 98 133 TYR B N 1
ATOM 3623 C CA . TYR B 1 133 ? -0.707 -13.984 1.311 1 98 133 TYR B CA 1
ATOM 3624 C C . TYR B 1 133 ? 0.001 -12.641 1.189 1 98 133 TYR B C 1
ATOM 3626 O O . TYR B 1 133 ? -0.282 -11.711 1.95 1 98 133 TYR B O 1
ATOM 3634 N N . TYR B 1 134 ? 0.925 -12.578 0.28 1 96.81 134 TYR B N 1
ATOM 3635 C CA . TYR B 1 134 ? 1.667 -11.336 0.099 1 96.81 134 TYR B CA 1
ATOM 3636 C C . TYR B 1 134 ? 0.732 -10.188 -0.269 1 96.81 134 TYR B C 1
ATOM 3638 O O . TYR B 1 134 ? 0.841 -9.086 0.278 1 96.81 134 TYR B O 1
ATOM 3646 N N . ALA B 1 135 ? -0.179 -10.414 -1.164 1 97.62 135 ALA B N 1
ATOM 3647 C CA . ALA B 1 135 ? -1.123 -9.398 -1.617 1 97.62 135 ALA B CA 1
ATOM 3648 C C . ALA B 1 135 ? -1.967 -8.875 -0.456 1 97.62 135 ALA B C 1
ATOM 3650 O O . ALA B 1 135 ? -2.105 -7.664 -0.275 1 97.62 135 ALA B O 1
ATOM 3651 N N . LEU B 1 136 ? -2.457 -9.766 0.359 1 97.62 136 LEU B N 1
ATOM 3652 C CA . LEU B 1 136 ? -3.447 -9.398 1.366 1 97.62 136 LEU B CA 1
ATOM 3653 C C . LEU B 1 136 ? -2.768 -8.891 2.633 1 97.62 136 LEU B C 1
ATOM 3655 O O . LEU B 1 136 ? -3.18 -7.871 3.197 1 97.62 136 LEU B O 1
ATOM 3659 N N . PHE B 1 137 ? -1.728 -9.586 3.031 1 96.06 137 PHE B N 1
ATOM 3660 C CA . PHE B 1 137 ? -1.223 -9.328 4.375 1 96.06 137 PHE B CA 1
ATOM 3661 C C . PHE B 1 137 ? 0.025 -8.453 4.328 1 96.06 137 PHE B C 1
ATOM 3663 O O . PHE B 1 137 ? 0.328 -7.746 5.289 1 96.06 137 PHE B O 1
ATOM 3670 N N . GLU B 1 138 ? 0.783 -8.539 3.275 1 94 138 GLU B N 1
ATOM 3671 C CA . GLU B 1 138 ? 2.012 -7.754 3.203 1 94 138 GLU B CA 1
ATOM 3672 C C . GLU B 1 138 ? 1.774 -6.422 2.498 1 94 138 GLU B C 1
ATOM 3674 O O . GLU B 1 138 ? 2.434 -5.426 2.807 1 94 138 GLU B O 1
ATOM 3679 N N . LEU B 1 139 ? 0.815 -6.418 1.536 1 95.81 139 LEU B N 1
ATOM 3680 C CA . LEU B 1 139 ? 0.611 -5.207 0.751 1 95.81 139 LEU B CA 1
ATOM 3681 C C . LEU B 1 139 ? -0.655 -4.48 1.192 1 95.81 139 LEU B C 1
ATOM 3683 O O . LEU B 1 139 ? -0.586 -3.371 1.725 1 95.81 139 LEU B O 1
ATOM 3687 N N . ALA B 1 140 ? -1.803 -5.145 1.106 1 96.81 140 ALA B N 1
ATOM 3688 C CA . ALA B 1 140 ? -3.084 -4.473 1.313 1 96.81 140 ALA B CA 1
ATOM 3689 C C . ALA B 1 140 ? -3.346 -4.238 2.799 1 96.81 140 ALA B C 1
ATOM 3691 O O . ALA B 1 140 ? -3.857 -3.188 3.188 1 96.81 140 ALA B O 1
ATOM 3692 N N . HIS B 1 141 ? -3.068 -5.215 3.654 1 95.5 141 HIS B N 1
ATOM 3693 C CA . HIS B 1 141 ? -3.307 -5.16 5.094 1 95.5 141 HIS B CA 1
ATOM 3694 C C . HIS B 1 141 ? -4.727 -4.691 5.398 1 95.5 141 HIS B C 1
ATOM 3696 O O . HIS B 1 141 ? -4.918 -3.725 6.141 1 95.5 141 HIS B O 1
ATOM 3702 N N . PRO B 1 142 ? -5.68 -5.441 4.934 1 95.38 142 PRO B N 1
ATOM 3703 C CA . PRO B 1 142 ? -7.051 -5.004 5.203 1 95.38 142 PRO B CA 1
ATOM 3704 C C . PRO B 1 142 ? -7.438 -5.145 6.672 1 95.38 142 PRO B C 1
ATOM 3706 O O . PRO B 1 142 ? -6.996 -6.082 7.34 1 95.38 142 PRO B O 1
ATOM 3709 N N . ARG B 1 143 ? -8.227 -4.23 7.184 1 93.62 143 ARG B N 1
ATOM 3710 C CA . ARG B 1 143 ? -8.805 -4.344 8.516 1 93.62 143 ARG B CA 1
ATOM 3711 C C . ARG B 1 143 ? -9.984 -5.312 8.531 1 93.62 143 ARG B C 1
ATOM 3713 O O . ARG B 1 143 ? -10.641 -5.516 7.504 1 93.62 143 ARG B O 1
ATOM 3720 N N . PRO B 1 144 ? -10.219 -5.965 9.742 1 95.38 144 PRO B N 1
ATOM 3721 C CA . PRO B 1 144 ? -11.438 -6.773 9.82 1 95.38 144 PRO B CA 1
ATOM 3722 C C . PRO B 1 144 ? -12.688 -5.996 9.414 1 95.38 144 PRO B C 1
ATOM 3724 O O . PRO B 1 144 ? -12.82 -4.816 9.75 1 95.38 144 PRO B O 1
ATOM 3727 N N . GLY B 1 145 ? -13.531 -6.664 8.594 1 96.31 145 GLY B N 1
ATOM 3728 C CA . GLY B 1 145 ? -14.758 -6.035 8.133 1 96.31 145 GLY B CA 1
ATOM 3729 C C . GLY B 1 145 ? -14.617 -5.371 6.781 1 96.31 145 GLY B C 1
ATOM 3730 O O . GLY B 1 145 ? -15.609 -4.977 6.164 1 96.31 145 GLY B O 1
ATOM 3731 N N . ALA B 1 146 ? -13.367 -5.246 6.238 1 96.94 146 ALA B N 1
ATOM 3732 C CA . ALA B 1 146 ? -13.125 -4.605 4.949 1 96.94 146 ALA B CA 1
ATOM 3733 C C . ALA B 1 146 ? -13.852 -5.34 3.826 1 96.94 146 ALA B C 1
ATOM 3735 O O . ALA B 1 146 ? -13.914 -6.57 3.814 1 96.94 146 ALA B O 1
ATOM 3736 N N . ASN B 1 147 ? -14.438 -4.605 2.893 1 98.56 147 ASN B N 1
ATOM 3737 C CA . ASN B 1 147 ? -15 -5.156 1.661 1 98.56 147 ASN B CA 1
ATOM 3738 C C . ASN B 1 147 ? -13.914 -5.41 0.619 1 98.56 147 ASN B C 1
ATOM 3740 O O . ASN B 1 147 ? -13.211 -4.484 0.206 1 98.56 147 ASN B O 1
ATOM 3744 N N . VAL B 1 148 ? -13.789 -6.66 0.169 1 98.88 148 VAL B N 1
ATOM 3745 C CA . VAL B 1 148 ? -12.719 -7.035 -0.745 1 98.88 148 VAL B CA 1
ATOM 3746 C C . VAL B 1 148 ? -13.305 -7.68 -1.996 1 98.88 148 VAL B C 1
ATOM 3748 O O . VAL B 1 148 ? -14.125 -8.602 -1.902 1 98.88 148 VAL B O 1
ATOM 3751 N N . LEU B 1 149 ? -12.969 -7.156 -3.18 1 98.88 149 LEU B N 1
ATOM 3752 C CA . LEU B 1 149 ? -13.359 -7.746 -4.453 1 98.88 149 LEU B CA 1
ATOM 3753 C C . LEU B 1 149 ? -12.203 -8.539 -5.062 1 98.88 149 LEU B C 1
ATOM 3755 O O . LEU B 1 149 ? -11.094 -8.023 -5.191 1 98.88 149 LEU B O 1
ATOM 3759 N N . VAL B 1 150 ? -12.469 -9.766 -5.406 1 98.69 150 VAL B N 1
ATOM 3760 C CA . VAL B 1 150 ? -11.445 -10.633 -5.988 1 98.69 150 VAL B CA 1
ATOM 3761 C C . VAL B 1 150 ? -11.883 -11.07 -7.387 1 98.69 150 VAL B C 1
ATOM 3763 O O . VAL B 1 150 ? -12.898 -11.75 -7.547 1 98.69 150 VAL B O 1
ATOM 3766 N N . HIS B 1 151 ? -11.109 -10.625 -8.375 1 97.5 151 HIS B N 1
ATOM 3767 C CA . HIS B 1 151 ? -11.328 -11.148 -9.727 1 97.5 151 HIS B CA 1
ATOM 3768 C C . HIS B 1 151 ? -10.82 -12.578 -9.844 1 97.5 151 HIS B C 1
ATOM 3770 O O . HIS B 1 151 ? -9.953 -13.008 -9.078 1 97.5 151 HIS B O 1
ATOM 3776 N N . SER B 1 152 ? -11.398 -13.344 -10.867 1 94.88 152 SER B N 1
ATOM 3777 C CA . SER B 1 152 ? -11 -14.727 -11.109 1 94.88 152 SER B CA 1
ATOM 3778 C C . SER B 1 152 ? -10.984 -15.531 -9.82 1 94.88 152 SER B C 1
ATOM 3780 O O . SER B 1 152 ? -10 -16.219 -9.516 1 94.88 152 SER B O 1
ATOM 3782 N N . ALA B 1 153 ? -12.07 -15.523 -9.109 1 96.44 153 ALA B N 1
ATOM 3783 C CA . ALA B 1 153 ? -12.156 -15.938 -7.715 1 96.44 153 ALA B CA 1
ATOM 3784 C C . ALA B 1 153 ? -12.102 -17.453 -7.594 1 96.44 153 ALA B C 1
ATOM 3786 O O . ALA B 1 153 ? -11.875 -18 -6.508 1 96.44 153 ALA B O 1
ATOM 3787 N N . ALA B 1 154 ? -12.312 -18.188 -8.656 1 93.56 154 ALA B N 1
ATOM 3788 C CA . ALA B 1 154 ? -12.305 -19.641 -8.578 1 93.56 154 ALA B CA 1
ATOM 3789 C C . ALA B 1 154 ? -10.984 -20.219 -9.086 1 93.56 154 ALA B C 1
ATOM 3791 O O . ALA B 1 154 ? -10.812 -21.438 -9.133 1 93.56 154 ALA B O 1
ATOM 3792 N N . GLY B 1 155 ? -10.117 -19.391 -9.484 1 93.12 155 GLY B N 1
ATOM 3793 C CA . GLY B 1 155 ? -8.789 -19.828 -9.883 1 93.12 155 GLY B CA 1
ATOM 3794 C C . GLY B 1 155 ? -7.883 -20.141 -8.711 1 93.12 155 GLY B C 1
ATOM 3795 O O . GLY B 1 155 ? -8.344 -20.203 -7.566 1 93.12 155 GLY B O 1
ATOM 3796 N N . GLY B 1 156 ? -6.652 -20.438 -9.008 1 94 156 GLY B N 1
ATOM 3797 C CA . GLY B 1 156 ? -5.691 -20.766 -7.965 1 94 156 GLY B CA 1
ATOM 3798 C C . GLY B 1 156 ? -5.488 -19.641 -6.965 1 94 156 GLY B C 1
ATOM 3799 O O . GLY B 1 156 ? -5.809 -19.797 -5.781 1 94 156 GLY B O 1
ATOM 3800 N N . VAL B 1 157 ? -5.07 -18.484 -7.477 1 96.31 157 VAL B N 1
ATOM 3801 C CA . VAL B 1 157 ? -4.793 -17.359 -6.59 1 96.31 157 VAL B CA 1
ATOM 3802 C C . VAL B 1 157 ? -6.105 -16.781 -6.062 1 96.31 157 VAL B C 1
ATOM 3804 O O . VAL B 1 157 ? -6.203 -16.422 -4.887 1 96.31 157 VAL B O 1
ATOM 3807 N N . GLY B 1 158 ? -7.105 -16.734 -6.91 1 96.75 158 GLY B N 1
ATOM 3808 C CA . GLY B 1 158 ? -8.398 -16.219 -6.48 1 96.75 158 GLY B CA 1
ATOM 3809 C C . GLY B 1 158 ? -8.992 -17.016 -5.328 1 96.75 158 GLY B C 1
ATOM 3810 O O . GLY B 1 158 ? -9.453 -16.422 -4.344 1 96.75 158 GLY B O 1
ATOM 3811 N N . GLY B 1 159 ? -9 -18.312 -5.5 1 96.75 159 GLY B N 1
ATOM 3812 C CA . GLY B 1 159 ? -9.484 -19.141 -4.418 1 96.75 159 GLY B CA 1
ATOM 3813 C C . GLY B 1 159 ? -8.703 -18.984 -3.131 1 96.75 159 GLY B C 1
ATOM 3814 O O . GLY B 1 159 ? -9.281 -18.953 -2.045 1 96.75 159 GLY B O 1
ATOM 3815 N N . ALA B 1 160 ? -7.406 -18.891 -3.25 1 97.75 160 ALA B N 1
ATOM 3816 C CA . ALA B 1 160 ? -6.555 -18.656 -2.088 1 97.75 160 ALA B CA 1
ATOM 3817 C C . ALA B 1 160 ? -6.883 -17.328 -1.424 1 97.75 160 ALA B C 1
ATOM 3819 O O . ALA B 1 160 ? -6.945 -17.234 -0.196 1 97.75 160 ALA B O 1
ATOM 3820 N N . LEU B 1 161 ? -7.129 -16.297 -2.209 1 98.56 161 LEU B N 1
ATOM 3821 C CA . LEU B 1 161 ? -7.473 -14.977 -1.703 1 98.56 161 LEU B CA 1
ATOM 3822 C C . LEU B 1 161 ? -8.781 -15.008 -0.923 1 98.56 161 LEU B C 1
ATOM 3824 O O . LEU B 1 161 ? -8.898 -14.383 0.131 1 98.56 161 LEU B O 1
ATOM 3828 N N . LEU B 1 162 ? -9.766 -15.734 -1.441 1 98.5 162 LEU B N 1
ATOM 3829 C CA . LEU B 1 162 ? -11.047 -15.852 -0.745 1 98.5 162 LEU B CA 1
ATOM 3830 C C . LEU B 1 162 ? -10.852 -16.469 0.634 1 98.5 162 LEU B C 1
ATOM 3832 O O . LEU B 1 162 ? -11.375 -15.961 1.629 1 98.5 162 LEU B O 1
ATOM 3836 N N . GLN B 1 163 ? -10.094 -17.5 0.705 1 98.5 163 GLN B N 1
ATOM 3837 C CA . GLN B 1 163 ? -9.875 -18.172 1.978 1 98.5 163 GLN B CA 1
ATOM 3838 C C . GLN B 1 163 ? -9.109 -17.281 2.953 1 98.5 163 GLN B C 1
ATOM 3840 O O . GLN B 1 163 ? -9.5 -17.141 4.117 1 98.5 163 GLN B O 1
ATOM 3845 N N . LEU B 1 164 ? -8.039 -16.688 2.504 1 98.56 164 LEU B N 1
ATOM 3846 C CA . LEU B 1 164 ? -7.215 -15.859 3.367 1 98.56 164 LEU B CA 1
ATOM 3847 C C . LEU B 1 164 ? -7.969 -14.602 3.799 1 98.56 164 LEU B C 1
ATOM 3849 O O . LEU B 1 164 ? -7.797 -14.125 4.922 1 98.56 164 LEU B O 1
ATOM 3853 N N . GLY B 1 165 ? -8.758 -14.016 2.848 1 98.56 165 GLY B N 1
ATOM 3854 C CA . GLY B 1 165 ? -9.602 -12.898 3.221 1 98.56 165 GLY B CA 1
ATOM 3855 C C . GLY B 1 165 ? -10.57 -13.219 4.344 1 98.56 165 GLY B C 1
ATOM 3856 O O . GLY B 1 165 ? -10.773 -12.406 5.246 1 98.56 165 GLY B O 1
ATOM 3857 N N . ARG B 1 166 ? -11.133 -14.398 4.273 1 97.75 166 ARG B N 1
ATOM 3858 C CA . ARG B 1 166 ? -12.016 -14.844 5.344 1 97.75 166 ARG B CA 1
ATOM 3859 C C . ARG B 1 166 ? -11.266 -14.961 6.664 1 97.75 166 ARG B C 1
ATOM 3861 O O . ARG B 1 166 ? -11.773 -14.555 7.711 1 97.75 166 ARG B O 1
ATOM 3868 N N . ILE B 1 167 ? -10.117 -15.539 6.625 1 97.56 167 ILE B N 1
ATOM 3869 C CA . ILE B 1 167 ? -9.281 -15.672 7.816 1 97.56 167 ILE B CA 1
ATOM 3870 C C . ILE B 1 167 ? -8.984 -14.289 8.391 1 97.56 167 ILE B C 1
ATOM 3872 O O . ILE B 1 167 ? -8.953 -14.109 9.609 1 97.56 167 ILE B O 1
ATOM 3876 N N . ALA B 1 168 ? -8.836 -13.305 7.52 1 97.44 168 ALA B N 1
ATOM 3877 C CA . ALA B 1 168 ? -8.523 -11.938 7.93 1 97.44 168 ALA B CA 1
ATOM 3878 C C . ALA B 1 168 ? -9.781 -11.211 8.422 1 97.44 168 ALA B C 1
ATOM 3880 O O . ALA B 1 168 ? -9.711 -10.07 8.875 1 97.44 168 ALA B O 1
ATOM 3881 N N . GLY B 1 169 ? -10.93 -11.836 8.32 1 97.88 169 GLY B N 1
ATOM 3882 C CA . GLY B 1 169 ? -12.18 -11.242 8.781 1 97.88 169 GLY B CA 1
ATOM 3883 C C . GLY B 1 169 ? -12.789 -10.281 7.781 1 97.88 169 GLY B C 1
ATOM 3884 O O . GLY B 1 169 ? -13.555 -9.391 8.156 1 97.88 169 GLY B O 1
ATOM 3885 N N . CYS B 1 170 ? -12.477 -10.391 6.52 1 98.38 170 CYS B N 1
ATOM 3886 C CA . CYS B 1 170 ? -12.977 -9.492 5.484 1 98.38 170 CYS B CA 1
ATOM 3887 C C . CYS B 1 170 ? -14.289 -10 4.906 1 98.38 170 CYS B C 1
ATOM 3889 O O . CYS B 1 170 ? -14.641 -11.164 5.086 1 98.38 170 CYS B O 1
ATOM 3891 N N . ARG B 1 171 ? -15.039 -9.125 4.328 1 98.56 171 ARG B N 1
ATOM 3892 C CA . ARG B 1 171 ? -16.188 -9.469 3.49 1 98.56 171 ARG B CA 1
ATOM 3893 C C . ARG B 1 171 ? -15.766 -9.664 2.039 1 98.56 171 ARG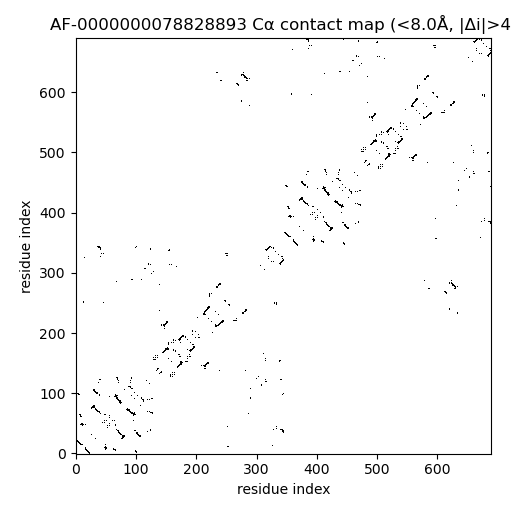 B C 1
ATOM 3895 O O . ARG B 1 171 ? -15.445 -8.695 1.345 1 98.56 171 ARG B O 1
ATOM 3902 N N . MET B 1 172 ? -15.852 -10.922 1.624 1 98.75 172 MET B N 1
ATOM 3903 C CA . MET B 1 172 ? -15.25 -11.266 0.342 1 98.75 172 MET B CA 1
ATOM 3904 C C . MET B 1 172 ? -16.297 -11.32 -0.76 1 98.75 172 MET B C 1
ATOM 3906 O O . MET B 1 172 ? -17.297 -12.031 -0.637 1 98.75 172 MET B O 1
ATOM 3910 N N . VAL B 1 173 ? -16.109 -10.578 -1.827 1 98.88 173 VAL B N 1
ATOM 3911 C CA . VAL B 1 173 ? -16.891 -10.641 -3.059 1 98.88 173 VAL B CA 1
ATOM 3912 C C . VAL B 1 173 ? -16.031 -11.227 -4.184 1 98.88 173 VAL B C 1
ATOM 3914 O O . VAL B 1 173 ? -14.992 -10.672 -4.531 1 98.88 173 VAL B O 1
ATOM 3917 N N . GLY B 1 174 ? -16.453 -12.367 -4.699 1 98.62 174 GLY B N 1
ATOM 3918 C CA . GLY B 1 174 ? -15.695 -13.039 -5.734 1 98.62 174 GLY B CA 1
ATOM 3919 C C . GLY B 1 174 ? -16.344 -12.969 -7.102 1 98.62 174 GLY B C 1
ATOM 3920 O O . GLY B 1 174 ? -17.562 -13.133 -7.223 1 98.62 174 GLY B O 1
ATOM 3921 N N . VAL B 1 175 ? -15.555 -12.688 -8.148 1 98.31 175 VAL B N 1
ATOM 3922 C CA . VAL B 1 175 ? -16.016 -12.664 -9.531 1 98.31 175 VAL B CA 1
ATOM 3923 C C . VAL B 1 175 ? -15.594 -13.945 -10.234 1 98.31 175 VAL B C 1
ATOM 3925 O O . VAL B 1 175 ? -14.422 -14.328 -10.188 1 98.31 175 VAL B O 1
ATOM 3928 N N . VAL B 1 176 ? -16.516 -14.617 -10.883 1 96.88 176 VAL B N 1
ATOM 3929 C CA . VAL B 1 176 ? -16.203 -15.828 -11.633 1 96.88 176 VAL B CA 1
ATOM 3930 C C . VAL B 1 176 ? -16.672 -15.664 -13.086 1 96.88 176 VAL B C 1
ATOM 3932 O O . VAL B 1 176 ? -17.547 -14.852 -13.375 1 96.88 176 VAL B O 1
ATOM 3935 N N . GLY B 1 177 ? -15.977 -16.406 -13.961 1 93.75 177 GLY B N 1
ATOM 3936 C CA . GLY B 1 177 ? -16.25 -16.281 -15.383 1 93.75 177 GLY B CA 1
ATOM 3937 C C . GLY B 1 177 ? -17.312 -17.234 -15.875 1 93.75 177 GLY B C 1
ATOM 3938 O O . GLY B 1 177 ? -17.719 -17.172 -17.047 1 93.75 177 GLY B O 1
ATOM 3939 N N . GLY B 1 178 ? -17.797 -18.125 -14.984 1 94.38 178 GLY B N 1
ATOM 3940 C CA . GLY B 1 178 ? -18.812 -19.094 -15.375 1 94.38 178 GLY B CA 1
ATOM 3941 C C . GLY B 1 178 ? -19.578 -19.672 -14.195 1 94.38 178 GLY B C 1
ATOM 3942 O O . GLY B 1 178 ? -19.062 -19.734 -13.078 1 94.38 178 GLY B O 1
ATOM 3943 N N . THR B 1 179 ? -20.812 -20.141 -14.531 1 96.19 179 THR B N 1
ATOM 3944 C CA . THR B 1 179 ? -21.734 -20.594 -13.5 1 96.19 179 THR B CA 1
ATOM 3945 C C . THR B 1 179 ? -21.188 -21.812 -12.773 1 96.19 179 THR B C 1
ATOM 3947 O O . THR B 1 179 ? -21.391 -21.969 -11.57 1 96.19 179 THR B O 1
ATOM 3950 N N . HIS B 1 180 ? -20.453 -22.594 -13.477 1 93.69 180 HIS B N 1
ATOM 3951 C CA . HIS B 1 180 ? -19.938 -23.828 -12.906 1 93.69 180 HIS B CA 1
ATOM 3952 C C . HIS B 1 180 ? -18.891 -23.547 -11.836 1 93.69 180 HIS B C 1
ATOM 3954 O O . HIS B 1 180 ? -18.5 -24.453 -11.094 1 93.69 180 HIS B O 1
ATOM 3960 N N . LYS B 1 181 ? -18.469 -22.312 -11.695 1 94.88 181 LYS B N 1
ATOM 3961 C CA . LYS B 1 181 ? -17.422 -21.938 -10.75 1 94.88 181 LYS B CA 1
ATOM 3962 C C . LYS B 1 181 ? -18 -21.266 -9.508 1 94.88 181 LYS B C 1
ATOM 3964 O O . LYS B 1 181 ? -17.297 -21 -8.539 1 94.88 181 LYS B O 1
ATOM 3969 N N . VAL B 1 182 ? -19.297 -21.016 -9.477 1 96.88 182 VAL B N 1
ATOM 3970 C CA . VAL B 1 182 ? -19.953 -20.219 -8.43 1 96.88 182 VAL B CA 1
ATOM 3971 C C . VAL B 1 182 ? -19.844 -20.953 -7.094 1 96.88 182 VAL B C 1
ATOM 3973 O O . VAL B 1 182 ? -19.422 -20.359 -6.094 1 96.88 182 VAL B O 1
ATOM 3976 N N . GLU B 1 183 ? -20.156 -22.172 -7.09 1 96.31 183 GLU B N 1
ATOM 3977 C CA . GLU B 1 183 ? -20.156 -22.922 -5.84 1 96.31 183 GLU B CA 1
ATOM 3978 C C . GLU B 1 183 ? -18.75 -23.078 -5.277 1 96.31 183 GLU B C 1
ATOM 3980 O O . GLU B 1 183 ? -18.562 -23.078 -4.059 1 96.31 183 GLU B O 1
ATOM 3985 N N . THR B 1 184 ? -17.812 -23.234 -6.176 1 94.25 184 THR B N 1
ATOM 3986 C CA . THR B 1 184 ? -16.438 -23.312 -5.734 1 94.25 184 THR B CA 1
ATOM 3987 C C . THR B 1 184 ? -16.016 -22.031 -5.016 1 94.25 184 THR B C 1
ATOM 3989 O O . THR B 1 184 ? -15.43 -22.094 -3.936 1 94.25 184 THR B O 1
ATOM 3992 N N . ALA B 1 185 ? -16.344 -20.906 -5.594 1 96.56 185 ALA B N 1
ATOM 3993 C CA . ALA B 1 185 ? -16 -19.625 -4.996 1 96.56 185 ALA B CA 1
ATOM 3994 C C . ALA B 1 185 ? -16.688 -19.438 -3.646 1 96.56 185 ALA B C 1
ATOM 3996 O O . ALA B 1 185 ? -16.078 -18.969 -2.689 1 96.56 185 ALA B O 1
ATOM 3997 N N . ARG B 1 186 ? -17.922 -19.828 -3.541 1 97.31 186 ARG B N 1
ATOM 3998 C CA . ARG B 1 186 ? -18.656 -19.75 -2.287 1 97.31 186 ARG B CA 1
ATOM 3999 C C . ARG B 1 186 ? -18.016 -20.594 -1.204 1 97.31 186 ARG B C 1
ATOM 4001 O O . ARG B 1 186 ? -17.844 -20.156 -0.07 1 97.31 186 ARG B O 1
ATOM 4008 N N . ALA B 1 187 ? -17.672 -21.781 -1.626 1 95.44 187 ALA B N 1
ATOM 4009 C CA . ALA B 1 187 ? -17.062 -22.719 -0.687 1 95.44 187 ALA B CA 1
ATOM 4010 C C . ALA B 1 187 ? -15.727 -22.203 -0.168 1 95.44 187 ALA B C 1
ATOM 4012 O O . ALA B 1 187 ? -15.336 -22.5 0.96 1 95.44 187 ALA B O 1
ATOM 4013 N N . GLN B 1 188 ? -15.125 -21.406 -0.954 1 95.62 188 GLN B N 1
ATOM 4014 C CA . GLN B 1 188 ? -13.805 -20.922 -0.591 1 95.62 188 GLN B CA 1
ATOM 4015 C C . GLN B 1 188 ? -13.898 -19.609 0.204 1 95.62 188 GLN B C 1
ATOM 4017 O O . GLN B 1 188 ? -12.883 -19.062 0.631 1 95.62 188 GLN B O 1
ATOM 4022 N N . GLY B 1 189 ? -15.094 -19.078 0.391 1 96.38 189 GLY B N 1
ATOM 4023 C CA . GLY B 1 189 ? -15.211 -17.984 1.356 1 96.38 189 GLY B CA 1
ATOM 4024 C C . GLY B 1 189 ? -15.906 -16.766 0.799 1 96.38 189 GLY B C 1
ATOM 4025 O O . GLY B 1 189 ? -16.109 -15.781 1.512 1 96.38 189 GLY B O 1
ATOM 4026 N N . ALA B 1 190 ? -16.359 -16.812 -0.448 1 98.12 190 ALA B N 1
ATOM 4027 C CA . ALA B 1 190 ? -17.047 -15.664 -1.015 1 98.12 190 ALA B CA 1
ATOM 4028 C C . ALA B 1 190 ? -18.438 -15.492 -0.398 1 98.12 190 ALA B C 1
ATOM 4030 O O . ALA B 1 190 ? -19.25 -16.406 -0.445 1 98.12 190 ALA B O 1
ATOM 4031 N N . GLU B 1 191 ? -18.672 -14.367 0.149 1 97.94 191 GLU B N 1
ATOM 4032 C CA . GLU B 1 191 ? -20 -14.039 0.65 1 97.94 191 GLU B CA 1
ATOM 4033 C C . GLU B 1 191 ? -20.969 -13.734 -0.496 1 97.94 191 GLU B C 1
ATOM 4035 O O . GLU B 1 191 ? -22.141 -14.109 -0.447 1 97.94 191 GLU B O 1
ATOM 4040 N N . VAL B 1 192 ? -20.484 -13.039 -1.45 1 98.25 192 VAL B N 1
ATOM 4041 C CA . VAL B 1 192 ? -21.188 -12.727 -2.691 1 98.25 192 VAL B CA 1
ATOM 4042 C C . VAL B 1 192 ? -20.359 -13.203 -3.885 1 98.25 192 VAL B C 1
ATOM 4044 O O . VAL B 1 192 ? -19.141 -13 -3.924 1 98.25 192 VAL B O 1
ATOM 4047 N N . VAL B 1 193 ? -20.984 -13.93 -4.758 1 98.56 193 VAL B N 1
ATOM 4048 C CA . VAL B 1 193 ? -20.328 -14.359 -5.984 1 98.56 193 VAL B CA 1
ATOM 4049 C C . VAL B 1 193 ? -20.984 -13.695 -7.188 1 98.56 193 VAL B C 1
ATOM 4051 O O . VAL B 1 193 ? -22.219 -13.742 -7.336 1 98.56 193 VAL B O 1
ATOM 4054 N N . ILE B 1 194 ? -20.219 -13.031 -7.98 1 98.62 194 ILE B N 1
ATOM 4055 C CA . ILE B 1 194 ? -20.688 -12.406 -9.211 1 98.62 194 ILE B CA 1
ATOM 4056 C C . ILE B 1 194 ? -20.328 -13.281 -10.406 1 98.62 194 ILE B C 1
ATOM 4058 O O . ILE B 1 194 ? -19.156 -13.461 -10.719 1 98.62 194 ILE B O 1
ATOM 4062 N N . ASP B 1 195 ? -21.281 -13.812 -11.031 1 98.19 195 ASP B N 1
ATOM 4063 C CA . ASP B 1 195 ? -21.109 -14.57 -12.273 1 98.19 195 ASP B CA 1
ATOM 4064 C C . ASP B 1 195 ? -21.172 -13.648 -13.484 1 98.19 195 ASP B C 1
ATOM 4066 O O . ASP B 1 195 ? -22.25 -13.383 -14.016 1 98.19 195 ASP B O 1
ATOM 4070 N N . LYS B 1 196 ? -19.969 -13.25 -13.93 1 95.25 196 LYS B N 1
ATOM 4071 C CA . LYS B 1 196 ? -19.938 -12.203 -14.953 1 95.25 196 LYS B CA 1
ATOM 4072 C C . LYS B 1 196 ? -20.406 -12.75 -16.297 1 95.25 196 LYS B C 1
ATOM 4074 O O . LYS B 1 196 ? -20.547 -12 -17.266 1 95.25 196 LYS B O 1
ATOM 4079 N N . SER B 1 197 ? -20.641 -14.07 -16.422 1 95.44 197 SER B N 1
ATOM 4080 C CA . SER B 1 197 ? -21.219 -14.648 -17.641 1 95.44 197 SER B CA 1
ATOM 4081 C C . SER B 1 197 ? -22.719 -14.43 -17.688 1 95.44 197 SER B C 1
ATOM 4083 O O . SER B 1 197 ? -23.344 -14.57 -18.734 1 95.44 197 SER B O 1
ATOM 4085 N N . ARG B 1 198 ? -23.297 -14.102 -16.594 1 96.31 198 ARG B N 1
ATOM 4086 C CA . ARG B 1 198 ? -24.75 -14.023 -16.5 1 96.31 198 ARG B CA 1
ATOM 4087 C C . ARG B 1 198 ? -25.203 -12.609 -16.125 1 96.31 198 ARG B C 1
ATOM 4089 O O . ARG B 1 198 ? -26.344 -12.227 -16.406 1 96.31 198 ARG B O 1
ATOM 4096 N N . GLU B 1 199 ? -24.328 -11.953 -15.477 1 95.94 199 GLU B N 1
ATOM 4097 C CA . GLU B 1 199 ? -24.734 -10.648 -14.953 1 95.94 199 GLU B CA 1
ATOM 4098 C C . GLU B 1 199 ? -23.688 -9.586 -15.242 1 95.94 199 GLU B C 1
ATOM 4100 O O . GLU B 1 199 ? -22.531 -9.906 -15.539 1 95.94 199 GLU B O 1
ATOM 4105 N N . ASP B 1 200 ? -24.203 -8.352 -15.18 1 97.19 200 ASP B N 1
ATOM 4106 C CA . ASP B 1 200 ? -23.266 -7.238 -15.328 1 97.19 200 ASP B CA 1
ATOM 4107 C C . ASP B 1 200 ? -22.359 -7.109 -14.102 1 97.19 200 ASP B C 1
ATOM 4109 O O . ASP B 1 200 ? -22.828 -6.781 -13.016 1 97.19 200 ASP B O 1
ATOM 4113 N N . LEU B 1 201 ? -21.156 -7.332 -14.297 1 97.75 201 LEU B N 1
ATOM 4114 C CA . LEU B 1 201 ? -20.172 -7.398 -13.227 1 97.75 201 LEU B CA 1
ATOM 4115 C C . LEU B 1 201 ? -20.234 -6.16 -12.336 1 97.75 201 LEU B C 1
ATOM 4117 O O . LEU B 1 201 ? -20.422 -6.27 -11.125 1 97.75 201 LEU B O 1
ATOM 4121 N N . TRP B 1 202 ? -20.172 -5 -12.844 1 98.12 202 TRP B N 1
ATOM 4122 C CA . TRP B 1 202 ? -19.938 -3.791 -12.062 1 98.12 202 TRP B CA 1
ATOM 4123 C C . TRP B 1 202 ? -21.219 -3.287 -11.43 1 98.12 202 TRP B C 1
ATOM 4125 O O . TRP B 1 202 ? -21.203 -2.713 -10.336 1 98.12 202 TRP B O 1
ATOM 4135 N N . SER B 1 203 ? -22.391 -3.537 -12.047 1 97.88 203 SER B N 1
ATOM 4136 C CA . SER B 1 203 ? -23.656 -3.225 -11.398 1 97.88 203 SER B CA 1
ATOM 4137 C C . SER B 1 203 ? -23.859 -4.062 -10.141 1 97.88 203 SER B C 1
ATOM 4139 O O . SER B 1 203 ? -24.266 -3.537 -9.102 1 97.88 203 SER B O 1
ATOM 4141 N N . VAL B 1 204 ? -23.562 -5.336 -10.281 1 98.25 204 VAL B N 1
ATOM 4142 C CA . VAL B 1 204 ? -23.719 -6.234 -9.141 1 98.25 204 VAL B CA 1
ATOM 4143 C C . VAL B 1 204 ? -22.688 -5.906 -8.07 1 98.25 204 VAL B C 1
ATOM 4145 O O . VAL B 1 204 ? -22.984 -5.934 -6.875 1 98.25 204 VAL B O 1
ATOM 4148 N N . ALA B 1 205 ? -21.453 -5.609 -8.5 1 98.5 205 ALA B N 1
ATOM 4149 C CA . ALA B 1 205 ? -20.391 -5.246 -7.566 1 98.5 205 ALA B CA 1
ATOM 4150 C C . ALA B 1 205 ? -20.781 -4.023 -6.738 1 98.5 205 ALA B C 1
ATOM 4152 O O . ALA B 1 205 ? -20.562 -3.992 -5.527 1 98.5 205 ALA B O 1
ATOM 4153 N N . LYS B 1 206 ? -21.312 -3.029 -7.379 1 98.31 206 LYS B N 1
ATOM 4154 C CA . LYS B 1 206 ? -21.734 -1.811 -6.695 1 98.31 206 LYS B CA 1
ATOM 4155 C C . LYS B 1 206 ? -22.828 -2.105 -5.672 1 98.31 206 LYS B C 1
ATOM 4157 O O . LYS B 1 206 ? -22.828 -1.539 -4.574 1 98.31 206 LYS B O 1
ATOM 4162 N N . LYS B 1 207 ? -23.75 -2.967 -5.988 1 98 207 LYS B N 1
ATOM 4163 C CA . LYS B 1 207 ? -24.812 -3.344 -5.074 1 98 207 LYS B CA 1
ATOM 4164 C C . LYS B 1 207 ? -24.266 -4.074 -3.852 1 98 207 LYS B C 1
ATOM 4166 O O . LYS B 1 207 ? -24.781 -3.902 -2.74 1 98 207 LYS B O 1
ATOM 4171 N N . ALA B 1 208 ? -23.266 -4.883 -4.082 1 98.06 208 ALA B N 1
ATOM 4172 C CA . ALA B 1 208 ? -22.688 -5.68 -3.006 1 98.06 208 ALA B CA 1
ATOM 4173 C C . ALA B 1 208 ? -21.938 -4.797 -2.018 1 98.06 208 ALA B C 1
ATOM 4175 O O . ALA B 1 208 ? -21.844 -5.117 -0.829 1 98.06 208 ALA B O 1
ATOM 4176 N N . ALA B 1 209 ? -21.328 -3.756 -2.455 1 97.94 209 ALA B N 1
ATOM 4177 C CA . ALA B 1 209 ? -20.609 -2.787 -1.629 1 97.94 209 ALA B CA 1
ATOM 4178 C C . ALA B 1 209 ? -20.891 -1.36 -2.096 1 97.94 209 ALA B C 1
ATOM 4180 O O . ALA B 1 209 ? -20.047 -0.744 -2.756 1 97.94 209 ALA B O 1
ATOM 4181 N N . PRO B 1 210 ? -21.953 -0.794 -1.668 1 97.38 210 PRO B N 1
ATOM 4182 C CA . PRO B 1 210 ? -22.406 0.501 -2.18 1 97.38 210 PRO B CA 1
ATOM 4183 C C . PRO B 1 210 ? -21.422 1.632 -1.875 1 97.38 210 PRO B C 1
ATOM 4185 O O . PRO B 1 210 ? -21.375 2.623 -2.607 1 97.38 210 PRO B O 1
ATOM 4188 N N . ARG B 1 211 ? -20.656 1.562 -0.845 1 94.88 211 ARG B N 1
ATOM 4189 C CA . ARG B 1 211 ? -19.703 2.605 -0.485 1 94.88 211 ARG B CA 1
ATOM 4190 C C . ARG B 1 211 ? -18.328 2.334 -1.102 1 94.88 211 ARG B C 1
ATOM 4192 O O . ARG B 1 211 ? -17.375 3.045 -0.819 1 94.88 211 ARG B O 1
ATOM 4199 N N . GLY B 1 212 ? -18.25 1.229 -1.922 1 97.81 212 GLY B N 1
ATOM 4200 C CA . GLY B 1 212 ? -17 0.878 -2.576 1 97.81 212 GLY B CA 1
ATOM 4201 C C . GLY B 1 212 ? -16.219 -0.211 -1.85 1 97.81 212 GLY B C 1
ATOM 4202 O O . GLY B 1 212 ? -16.656 -0.686 -0.797 1 97.81 212 GLY B O 1
ATOM 4203 N N . TYR B 1 213 ? -15.195 -0.617 -2.469 1 98.56 213 TYR B N 1
ATOM 4204 C CA . TYR B 1 213 ? -14.359 -1.685 -1.923 1 98.56 213 TYR B CA 1
ATOM 4205 C C . TYR B 1 213 ? -13.102 -1.12 -1.279 1 98.56 213 TYR B C 1
ATOM 4207 O O . TYR B 1 213 ? -12.438 -0.254 -1.855 1 98.56 213 TYR B O 1
ATOM 4215 N N . ASP B 1 214 ? -12.75 -1.625 -0.066 1 97.69 214 ASP B N 1
ATOM 4216 C CA . ASP B 1 214 ? -11.5 -1.247 0.594 1 97.69 214 ASP B CA 1
ATOM 4217 C C . ASP B 1 214 ? -10.289 -1.794 -0.161 1 97.69 214 ASP B C 1
ATOM 4219 O O . ASP B 1 214 ? -9.227 -1.175 -0.168 1 97.69 214 ASP B O 1
ATOM 4223 N N . VAL B 1 215 ? -10.453 -2.973 -0.746 1 98.69 215 VAL B N 1
ATOM 4224 C CA . VAL B 1 215 ? -9.391 -3.613 -1.518 1 98.69 215 VAL B CA 1
ATOM 4225 C C . VAL B 1 215 ? -9.984 -4.281 -2.756 1 98.69 215 VAL B C 1
ATOM 4227 O O . VAL B 1 215 ? -11.016 -4.957 -2.672 1 98.69 215 VAL B O 1
ATOM 4230 N N . VAL B 1 216 ? -9.422 -4.043 -3.893 1 98.88 216 VAL B N 1
ATOM 4231 C CA . VAL B 1 216 ? -9.719 -4.801 -5.105 1 98.88 216 VAL B CA 1
ATOM 4232 C C . VAL B 1 216 ? -8.461 -5.535 -5.57 1 98.88 216 VAL B C 1
ATOM 4234 O O . VAL B 1 216 ? -7.395 -4.934 -5.699 1 98.88 216 VAL B O 1
ATOM 4237 N N . LEU B 1 217 ? -8.539 -6.82 -5.684 1 98.62 217 LEU B N 1
ATOM 4238 C CA . LEU B 1 217 ? -7.465 -7.676 -6.164 1 98.62 217 LEU B CA 1
ATOM 4239 C C . LEU B 1 217 ? -7.672 -8.039 -7.633 1 98.62 217 LEU B C 1
ATOM 4241 O O . LEU B 1 217 ? -8.602 -8.766 -7.969 1 98.62 217 LEU B O 1
ATOM 4245 N N . ASP B 1 218 ? -6.773 -7.531 -8.508 1 97.38 218 ASP B N 1
ATOM 4246 C CA . ASP B 1 218 ? -7.012 -7.586 -9.945 1 97.38 218 ASP B CA 1
ATOM 4247 C C . ASP B 1 218 ? -5.805 -8.172 -10.672 1 97.38 218 ASP B C 1
ATOM 4249 O O . ASP B 1 218 ? -4.746 -7.543 -10.742 1 97.38 218 ASP B O 1
ATOM 4253 N N . ALA B 1 219 ? -5.973 -9.344 -11.25 1 92.88 219 ALA B N 1
ATOM 4254 C CA . ALA B 1 219 ? -4.922 -9.961 -12.062 1 92.88 219 ALA B CA 1
ATOM 4255 C C . ALA B 1 219 ? -5.316 -10 -13.531 1 92.88 219 ALA B C 1
ATOM 4257 O O . ALA B 1 219 ? -4.688 -10.695 -14.328 1 92.88 219 ALA B O 1
ATOM 4258 N N . ASN B 1 220 ? -6.422 -9.328 -13.922 1 92.62 220 ASN B N 1
ATOM 4259 C CA . ASN B 1 220 ? -6.93 -9.375 -15.289 1 92.62 220 ASN B CA 1
ATOM 4260 C C . ASN B 1 220 ? -6.215 -8.375 -16.188 1 92.62 220 ASN B C 1
ATOM 4262 O O . ASN B 1 220 ? -5.91 -8.672 -17.344 1 92.62 220 ASN B O 1
ATOM 4266 N N . GLY B 1 221 ? -5.961 -7.191 -15.68 1 90.44 221 GLY B N 1
ATOM 4267 C CA . GLY B 1 221 ? -5.336 -6.156 -16.484 1 90.44 221 GLY B CA 1
ATOM 4268 C C . GLY B 1 221 ? -6.336 -5.191 -17.109 1 90.44 221 GLY B C 1
ATOM 4269 O O . GLY B 1 221 ? -7.293 -4.781 -16.438 1 90.44 221 GLY B O 1
ATOM 4270 N N . PRO B 1 222 ? -6.086 -4.852 -18.375 1 88.31 222 PRO B N 1
ATOM 4271 C CA . PRO B 1 222 ? -6.824 -3.74 -18.969 1 88.31 222 PRO B CA 1
ATOM 4272 C C . PRO B 1 222 ? -8.328 -3.988 -19.016 1 88.31 222 PRO B C 1
ATOM 4274 O O . PRO B 1 222 ? -9.117 -3.037 -19.031 1 88.31 222 PRO B O 1
ATOM 4277 N N . SER B 1 223 ? -8.75 -5.176 -19.062 1 91.38 223 SER B N 1
ATOM 4278 C CA . SER B 1 223 ? -10.172 -5.484 -19.172 1 91.38 223 SER B CA 1
ATOM 4279 C C . SER B 1 223 ? -10.93 -5.043 -17.922 1 91.38 223 SER B C 1
ATOM 4281 O O . SER B 1 223 ? -12.141 -4.84 -17.969 1 91.38 223 SER B O 1
ATOM 4283 N N . THR B 1 224 ? -10.219 -4.891 -16.781 1 95.19 224 THR B N 1
ATOM 4284 C CA . THR B 1 224 ? -10.969 -4.625 -15.555 1 95.19 224 THR B CA 1
ATOM 4285 C C . THR B 1 224 ? -10.305 -3.51 -14.75 1 95.19 224 THR B C 1
ATOM 4287 O O . THR B 1 224 ? -10.922 -2.945 -13.844 1 95.19 224 THR B O 1
ATOM 4290 N N . LEU B 1 225 ? -9.125 -3.141 -15.016 1 95.25 225 LEU B N 1
ATOM 4291 C CA . LEU B 1 225 ? -8.32 -2.299 -14.133 1 95.25 225 LEU B CA 1
ATOM 4292 C C . LEU B 1 225 ? -8.992 -0.948 -13.914 1 95.25 225 LEU B C 1
ATOM 4294 O O . LEU B 1 225 ? -9.078 -0.469 -12.781 1 95.25 225 LEU B O 1
ATOM 4298 N N . ARG B 1 226 ? -9.445 -0.318 -14.992 1 94.75 226 ARG B N 1
ATOM 4299 C CA . ARG B 1 226 ? -10.07 0.994 -14.891 1 94.75 226 ARG B CA 1
ATOM 4300 C C . ARG B 1 226 ? -11.297 0.946 -13.984 1 94.75 226 ARG B C 1
ATOM 4302 O O . ARG B 1 226 ? -11.445 1.779 -13.086 1 94.75 226 ARG B O 1
ATOM 4309 N N . ASP B 1 227 ? -12.156 -0.005 -14.25 1 96.94 227 ASP B N 1
ATOM 4310 C CA . ASP B 1 227 ? -13.383 -0.129 -13.461 1 96.94 227 ASP B CA 1
ATOM 4311 C C . ASP B 1 227 ? -13.078 -0.599 -12.047 1 96.94 227 ASP B C 1
ATOM 4313 O O . ASP B 1 227 ? -13.758 -0.21 -11.094 1 96.94 227 ASP B O 1
ATOM 4317 N N . SER B 1 228 ? -12.086 -1.496 -11.875 1 97.88 228 SER B N 1
ATOM 4318 C CA . SER B 1 228 ? -11.648 -1.881 -10.539 1 97.88 228 SER B CA 1
ATOM 4319 C C . SER B 1 228 ? -11.273 -0.659 -9.711 1 97.88 228 SER B C 1
ATOM 4321 O O . SER B 1 228 ? -11.688 -0.539 -8.555 1 97.88 228 SER B O 1
ATOM 4323 N N . TYR B 1 229 ? -10.555 0.255 -10.305 1 97.19 229 TYR B N 1
ATOM 4324 C CA . TYR B 1 229 ? -10.141 1.476 -9.625 1 97.19 229 TYR B CA 1
ATOM 4325 C C . TYR B 1 229 ? -11.344 2.34 -9.273 1 97.19 229 TYR B C 1
ATOM 4327 O O . TYR B 1 229 ? -11.445 2.854 -8.156 1 97.19 229 TYR B O 1
ATOM 4335 N N . LYS B 1 230 ? -12.273 2.469 -10.164 1 96.62 230 LYS B N 1
ATOM 4336 C CA . LYS B 1 230 ? -13.445 3.322 -10 1 96.62 230 LYS B CA 1
ATOM 4337 C C . LYS B 1 230 ? -14.336 2.82 -8.867 1 96.62 230 LYS B C 1
ATOM 4339 O O . LYS B 1 230 ? -15.125 3.582 -8.305 1 96.62 230 LYS B O 1
ATOM 4344 N N . HIS B 1 231 ? -14.25 1.589 -8.508 1 98.06 231 HIS B N 1
ATOM 4345 C CA . HIS B 1 231 ? -15.148 0.995 -7.527 1 98.06 231 HIS B CA 1
ATOM 4346 C C . HIS B 1 231 ? -14.492 0.925 -6.152 1 98.06 231 HIS B C 1
ATOM 4348 O O . HIS B 1 231 ? -15.047 0.319 -5.227 1 98.06 231 HIS B O 1
ATOM 4354 N N . LEU B 1 232 ? -13.328 1.536 -6.012 1 97.56 232 LEU B N 1
ATOM 4355 C CA . LEU B 1 232 ? -12.672 1.605 -4.711 1 97.56 232 LEU B CA 1
ATOM 4356 C C . LEU B 1 232 ? -13.414 2.551 -3.775 1 97.56 232 LEU B C 1
ATOM 4358 O O . LEU B 1 232 ? -13.992 3.545 -4.223 1 97.56 232 LEU B O 1
ATOM 4362 N N . ALA B 1 233 ? -13.398 2.188 -2.525 1 95.62 233 ALA B N 1
ATOM 4363 C CA . ALA B 1 233 ? -13.758 3.135 -1.475 1 95.62 233 ALA B CA 1
ATOM 4364 C C . ALA B 1 233 ? -12.664 4.18 -1.278 1 95.62 233 ALA B C 1
ATOM 4366 O O . ALA B 1 233 ? -11.586 4.078 -1.876 1 95.62 233 ALA B O 1
ATOM 4367 N N . SER B 1 234 ? -12.992 5.176 -0.426 1 91.06 234 SER B N 1
ATOM 4368 C CA . SER B 1 234 ? -12.031 6.172 0.026 1 91.06 234 SER B CA 1
ATOM 4369 C C . SER B 1 234 ? -11.867 6.137 1.542 1 91.06 234 SER B C 1
ATOM 4371 O O . SER B 1 234 ? -12.766 6.559 2.275 1 91.06 234 SER B O 1
ATOM 4373 N N . PRO B 1 235 ? -10.734 5.625 1.993 1 92.81 235 PRO B N 1
ATOM 4374 C CA . PRO B 1 235 ? -9.57 5.164 1.233 1 92.81 235 PRO B CA 1
ATOM 4375 C C . PRO B 1 235 ? -9.75 3.754 0.675 1 92.81 235 PRO B C 1
ATOM 4377 O O . PRO B 1 235 ? -10.586 2.992 1.173 1 92.81 235 PRO B O 1
ATOM 4380 N N . GLY B 1 236 ? -9.133 3.445 -0.38 1 96.06 236 GLY B N 1
ATOM 4381 C CA . GLY B 1 236 ? -9.156 2.131 -0.999 1 96.06 236 GLY B CA 1
ATOM 4382 C C . GLY B 1 236 ? -7.832 1.752 -1.639 1 96.06 236 GLY B C 1
ATOM 4383 O O . GLY B 1 236 ? -7.004 2.619 -1.927 1 96.06 236 GLY B O 1
ATOM 4384 N N . LYS B 1 237 ? -7.59 0.429 -1.851 1 98.06 237 LYS B N 1
ATOM 4385 C CA . LYS B 1 237 ? -6.352 -0.079 -2.432 1 98.06 237 LYS B CA 1
ATOM 4386 C C . LYS B 1 237 ? -6.637 -1.02 -3.6 1 98.06 237 LYS B C 1
ATOM 4388 O O . LYS B 1 237 ? -7.449 -1.938 -3.479 1 98.06 237 LYS B O 1
ATOM 4393 N N . LEU B 1 238 ? -6.031 -0.765 -4.742 1 98.44 238 LEU B N 1
ATOM 4394 C CA . LEU B 1 238 ? -6.027 -1.671 -5.887 1 98.44 238 LEU B CA 1
ATOM 4395 C C . LEU B 1 238 ? -4.73 -2.469 -5.941 1 98.44 238 LEU B C 1
ATOM 4397 O O . LEU B 1 238 ? -3.646 -1.893 -6.066 1 98.44 238 LEU B O 1
ATOM 4401 N N . VAL B 1 239 ? -4.816 -3.771 -5.82 1 98.44 239 VAL B N 1
ATOM 4402 C CA . VAL B 1 239 ? -3.643 -4.637 -5.871 1 98.44 239 VAL B CA 1
ATOM 4403 C C . VAL B 1 239 ? -3.586 -5.348 -7.223 1 98.44 239 VAL B C 1
ATOM 4405 O O . VAL B 1 239 ? -4.5 -6.098 -7.574 1 98.44 239 VAL B O 1
ATOM 4408 N N . ILE B 1 240 ? -2.527 -5.105 -7.93 1 97.56 240 ILE B N 1
ATOM 4409 C CA . ILE B 1 240 ? -2.334 -5.656 -9.266 1 97.56 240 ILE B CA 1
ATOM 4410 C C . ILE B 1 240 ? -1.222 -6.703 -9.242 1 97.56 240 ILE B C 1
ATOM 4412 O O . ILE B 1 240 ? -0.099 -6.414 -8.82 1 97.56 240 ILE B O 1
ATOM 4416 N N . TYR B 1 241 ? -1.501 -7.918 -9.758 1 94.62 241 TYR B N 1
ATOM 4417 C CA . TYR B 1 241 ? -0.506 -8.977 -9.641 1 94.62 241 TYR B CA 1
ATOM 4418 C C . TYR B 1 241 ? -0.507 -9.867 -10.875 1 94.62 241 TYR B C 1
ATOM 4420 O O . TYR B 1 241 ? 0.043 -10.969 -10.859 1 94.62 241 TYR B O 1
ATOM 4428 N N . GLY B 1 242 ? -1.209 -9.344 -11.938 1 91.25 242 GLY B N 1
ATOM 4429 C CA . GLY B 1 242 ? -1.23 -10.07 -13.195 1 91.25 242 GLY B CA 1
ATOM 4430 C C . GLY B 1 242 ? -1.966 -9.328 -14.297 1 91.25 242 GLY B C 1
ATOM 4431 O O . GLY B 1 242 ? -2.621 -8.312 -14.039 1 91.25 242 GLY B O 1
ATOM 4432 N N . PHE B 1 243 ? -1.857 -9.883 -15.531 1 90.19 243 PHE B N 1
ATOM 4433 C CA . PHE B 1 243 ? -2.473 -9.281 -16.703 1 90.19 243 PHE B CA 1
ATOM 4434 C C . PHE B 1 243 ? -2.975 -10.352 -17.672 1 90.19 243 PHE B C 1
ATOM 4436 O O . PHE B 1 243 ? -2.686 -10.312 -18.859 1 90.19 243 PHE B O 1
ATOM 4443 N N . HIS B 1 244 ? -3.723 -11.156 -17.156 1 85.12 244 HIS B N 1
ATOM 4444 C CA . HIS B 1 244 ? -4.078 -12.344 -17.922 1 85.12 244 HIS B CA 1
ATOM 4445 C C . HIS B 1 244 ? -4.934 -11.992 -19.141 1 85.12 244 HIS B C 1
ATOM 4447 O O . HIS B 1 244 ? -4.906 -12.695 -20.156 1 85.12 244 HIS B O 1
ATOM 4453 N N . SER B 1 245 ? -5.719 -10.891 -19.125 1 83.81 245 SER B N 1
ATOM 4454 C CA . SER B 1 245 ? -6.602 -10.531 -20.234 1 83.81 245 SER B CA 1
ATOM 4455 C C . SER B 1 245 ? -5.805 -10.086 -21.453 1 83.81 245 SER B C 1
ATOM 4457 O O . SER B 1 245 ? -6.352 -10 -22.562 1 83.81 245 SER B O 1
ATOM 4459 N N . MET B 1 246 ? -4.562 -9.828 -21.203 1 82.12 246 MET B N 1
ATOM 4460 C CA . MET B 1 246 ? -3.711 -9.398 -22.312 1 82.12 246 MET B CA 1
ATOM 4461 C C . MET B 1 246 ? -3.189 -10.594 -23.094 1 82.12 246 MET B C 1
ATOM 4463 O O . MET B 1 246 ? -2.67 -10.438 -24.203 1 82.12 246 MET B O 1
ATOM 4467 N N . LEU B 1 247 ? -3.352 -11.766 -22.578 1 82.94 247 LEU B N 1
ATOM 4468 C CA . LEU B 1 247 ? -2.732 -12.969 -23.125 1 82.94 247 LEU B CA 1
ATOM 4469 C C . LEU B 1 247 ? -3.744 -13.773 -23.938 1 82.94 247 LEU B C 1
ATOM 4471 O O . LEU B 1 247 ? -4.949 -13.688 -23.688 1 82.94 247 LEU B O 1
ATOM 4475 N N . PRO B 1 248 ? -3.205 -14.555 -24.891 1 77.5 248 PRO B N 1
ATOM 4476 C CA . PRO B 1 248 ? -4.117 -15.344 -25.734 1 77.5 248 PRO B CA 1
ATOM 4477 C C . PRO B 1 248 ? -4.785 -16.484 -24.953 1 77.5 248 PRO B C 1
ATOM 4479 O O . PRO B 1 248 ? -4.18 -17.062 -24.047 1 77.5 248 PRO B O 1
ATOM 4482 N N . ARG B 1 249 ? -6.008 -16.781 -25.469 1 82.5 249 ARG B N 1
ATOM 4483 C CA . ARG B 1 249 ? -6.75 -17.906 -24.891 1 82.5 249 ARG B CA 1
ATOM 4484 C C . ARG B 1 249 ? -6.52 -19.188 -25.672 1 82.5 249 ARG B C 1
ATOM 4486 O O . ARG B 1 249 ? -6.773 -20.281 -25.172 1 82.5 249 ARG B O 1
ATOM 4493 N N . THR B 1 250 ? -6.035 -18.891 -26.812 1 79.44 250 THR B N 1
ATOM 4494 C CA . THR B 1 250 ? -5.777 -20.031 -27.688 1 79.44 250 THR B CA 1
ATOM 4495 C C . THR B 1 250 ? -4.527 -19.797 -28.516 1 79.44 250 THR B C 1
ATOM 4497 O O . THR B 1 250 ? -4.098 -18.656 -28.703 1 79.44 250 THR B O 1
ATOM 4500 N N . GLY B 1 251 ? -3.934 -20.984 -29.016 1 80.62 251 GLY B N 1
ATOM 4501 C CA . GLY B 1 251 ? -2.854 -20.906 -29.984 1 80.62 251 GLY B CA 1
ATOM 4502 C C . GLY B 1 251 ? -1.487 -20.75 -29.344 1 80.62 251 GLY B C 1
ATOM 4503 O O . GLY B 1 251 ? -0.465 -21.031 -29.984 1 80.62 251 GLY B O 1
ATOM 4504 N N . GLY B 1 252 ? -1.465 -20.234 -28.078 1 82.38 252 GLY B N 1
ATOM 4505 C CA . GLY B 1 252 ? -0.237 -20.203 -27.297 1 82.38 252 GLY B CA 1
ATOM 4506 C C . GLY B 1 252 ? 0.738 -19.141 -27.766 1 82.38 252 GLY B C 1
ATOM 4507 O O . GLY B 1 252 ? 1.9 -19.125 -27.359 1 82.38 252 GLY B O 1
ATOM 4508 N N . ARG B 1 253 ? 0.383 -18.234 -28.797 1 84.19 253 ARG B N 1
ATOM 4509 C CA . ARG B 1 253 ? 1.234 -17.156 -29.281 1 84.19 253 ARG B CA 1
ATOM 4510 C C . ARG B 1 253 ? 0.613 -15.797 -28.984 1 84.19 253 ARG B C 1
ATOM 4512 O O . ARG B 1 253 ? -0.605 -15.633 -29.078 1 84.19 253 ARG B O 1
ATOM 4519 N N . PRO B 1 254 ? 1.509 -14.938 -28.625 1 85.06 254 PRO B N 1
ATOM 4520 C CA . PRO B 1 254 ? 0.963 -13.602 -28.359 1 85.06 254 PRO B CA 1
ATOM 4521 C C . PRO B 1 254 ? 0.482 -12.898 -29.609 1 85.06 254 PRO B C 1
ATOM 4523 O O . PRO B 1 254 ? 1.064 -13.07 -30.688 1 85.06 254 PRO B O 1
ATOM 4526 N N . ASN B 1 255 ? -0.597 -12.242 -29.5 1 86.88 255 ASN B N 1
ATOM 4527 C CA . ASN B 1 255 ? -1.026 -11.281 -30.516 1 86.88 255 ASN B CA 1
ATOM 4528 C C . ASN B 1 255 ? -0.466 -9.883 -30.234 1 86.88 255 ASN B C 1
ATOM 4530 O O . ASN B 1 255 ? -1.025 -9.133 -29.438 1 86.88 255 ASN B O 1
ATOM 4534 N N . TYR B 1 256 ? 0.531 -9.586 -30.938 1 86.12 256 TYR B N 1
ATOM 4535 C CA . TYR B 1 256 ? 1.293 -8.383 -30.625 1 86.12 256 TYR B CA 1
ATOM 4536 C C . TYR B 1 256 ? 0.461 -7.133 -30.875 1 86.12 256 TYR B C 1
ATOM 4538 O O . TYR B 1 256 ? 0.616 -6.125 -30.188 1 86.12 256 TYR B O 1
ATOM 4546 N N . ALA B 1 257 ? -0.385 -7.199 -31.906 1 85.94 257 ALA B N 1
ATOM 4547 C CA . ALA B 1 257 ? -1.279 -6.074 -32.156 1 85.94 257 ALA B CA 1
ATOM 4548 C C . ALA B 1 257 ? -2.24 -5.863 -30.984 1 85.94 257 ALA B C 1
ATOM 4550 O O . ALA B 1 257 ? -2.449 -4.734 -30.547 1 85.94 257 ALA B O 1
ATOM 4551 N N . LYS B 1 258 ? -2.715 -6.965 -30.484 1 86.12 258 LYS B N 1
ATOM 4552 C CA . LYS B 1 258 ? -3.602 -6.891 -29.312 1 86.12 258 LYS B CA 1
ATOM 4553 C C . LYS B 1 258 ? -2.85 -6.418 -28.078 1 86.12 258 LYS B C 1
ATOM 4555 O O . LYS B 1 258 ? -3.375 -5.621 -27.297 1 86.12 258 LYS B O 1
ATOM 4560 N N . LEU B 1 259 ? -1.722 -6.926 -27.938 1 87.38 259 LEU B N 1
ATOM 4561 C CA . LEU B 1 259 ? -0.897 -6.539 -26.797 1 87.38 259 LEU B CA 1
ATOM 4562 C C . LEU B 1 259 ? -0.639 -5.035 -26.797 1 87.38 259 LEU B C 1
ATOM 4564 O O . LEU B 1 259 ? -0.745 -4.383 -25.75 1 87.38 259 LEU B O 1
ATOM 4568 N N . ALA B 1 260 ? -0.329 -4.559 -27.969 1 86.94 260 ALA B N 1
ATOM 4569 C CA . ALA B 1 260 ? -0.089 -3.125 -28.109 1 86.94 260 ALA B CA 1
ATOM 4570 C C . ALA B 1 260 ? -1.349 -2.324 -27.781 1 86.94 260 ALA B C 1
ATOM 4572 O O . ALA B 1 260 ? -1.285 -1.306 -27.094 1 86.94 260 ALA B O 1
ATOM 4573 N N . TRP B 1 261 ? -2.414 -2.799 -28.266 1 87.88 261 TRP B N 1
ATOM 4574 C CA . TRP B 1 261 ? -3.689 -2.135 -28.016 1 87.88 261 TRP B CA 1
ATOM 4575 C C . TRP B 1 261 ? -4.031 -2.156 -26.531 1 87.88 261 TRP B C 1
ATOM 4577 O O . TRP B 1 261 ? -4.441 -1.139 -25.969 1 87.88 261 TRP B O 1
ATOM 4587 N N . ASP B 1 262 ? -3.885 -3.275 -25.953 1 87.56 262 ASP B N 1
ATOM 4588 C CA . ASP B 1 262 ? -4.16 -3.434 -24.531 1 87.56 262 ASP B CA 1
ATOM 4589 C C . ASP B 1 262 ? -3.236 -2.555 -23.688 1 87.56 262 ASP B C 1
ATOM 4591 O O . ASP B 1 262 ? -3.658 -1.983 -22.688 1 87.56 262 ASP B O 1
ATOM 4595 N N . TRP B 1 263 ? -2.053 -2.453 -24.125 1 85.56 263 TRP B N 1
ATOM 4596 C CA . TRP B 1 263 ? -1.103 -1.584 -23.438 1 85.56 263 TRP B CA 1
ATOM 4597 C C . TRP B 1 263 ? -1.561 -0.131 -23.484 1 85.56 263 TRP B C 1
ATOM 4599 O O . TRP B 1 263 ? -1.539 0.569 -22.469 1 85.56 263 TRP B O 1
ATOM 4609 N N . LEU B 1 264 ? -2.033 0.253 -24.641 1 83.94 264 LEU B N 1
ATOM 4610 C CA . LEU B 1 264 ? -2.512 1.619 -24.828 1 83.94 264 LEU B CA 1
ATOM 4611 C C . LEU B 1 264 ? -3.744 1.887 -23.969 1 83.94 264 LEU B C 1
ATOM 4613 O O . LEU B 1 264 ? -3.936 3.002 -23.484 1 83.94 264 LEU B O 1
ATOM 4617 N N . ARG B 1 265 ? -4.445 0.86 -23.75 1 86.69 265 ARG B N 1
ATOM 4618 C CA . ARG B 1 265 ? -5.707 1.012 -23.031 1 86.69 265 ARG B CA 1
ATOM 4619 C C . ARG B 1 265 ? -5.504 0.857 -21.531 1 86.69 265 ARG B C 1
ATOM 4621 O O . ARG B 1 265 ? -6.426 1.092 -20.734 1 86.69 265 ARG B O 1
ATOM 4628 N N . THR B 1 266 ? -4.355 0.421 -21.188 1 88.06 266 THR B N 1
ATOM 4629 C CA . THR B 1 266 ? -4.07 0.27 -19.766 1 88.06 266 THR B CA 1
ATOM 4630 C C . THR B 1 266 ? -4.055 1.628 -19.078 1 88.06 266 THR B C 1
ATOM 4632 O O . THR B 1 266 ? -3.357 2.547 -19.516 1 88.06 266 THR B O 1
ATOM 4635 N N . PRO B 1 267 ? -4.918 1.741 -18.078 1 88.88 267 PRO B N 1
ATOM 4636 C CA . PRO B 1 267 ? -4.926 3.035 -17.391 1 88.88 267 PRO B CA 1
ATOM 4637 C C . PRO B 1 267 ? -3.594 3.348 -16.719 1 88.88 267 PRO B C 1
ATOM 4639 O O . PRO B 1 267 ? -2.883 2.434 -16.297 1 88.88 267 PRO B O 1
ATOM 4642 N N . ARG B 1 268 ? -3.27 4.582 -16.641 1 92 268 ARG B N 1
ATOM 4643 C CA . ARG B 1 268 ? -2.156 5.086 -15.844 1 92 268 ARG B CA 1
ATOM 4644 C C . ARG B 1 268 ? -2.66 5.855 -14.633 1 92 268 ARG B C 1
ATOM 4646 O O . ARG B 1 268 ? -3.717 6.488 -14.68 1 92 268 ARG B O 1
ATOM 4653 N N . PHE B 1 269 ? -1.916 5.754 -13.633 1 92.62 269 PHE B N 1
ATOM 4654 C CA . PHE B 1 269 ? -2.373 6.348 -12.383 1 92.62 269 PHE B CA 1
ATOM 4655 C C . PHE B 1 269 ? -1.601 7.625 -12.078 1 92.62 269 PHE B C 1
ATOM 4657 O O . PHE B 1 269 ? -0.368 7.617 -12.039 1 92.62 269 PHE B O 1
ATOM 4664 N N . ASP B 1 270 ? -2.344 8.672 -11.867 1 92.06 270 ASP B N 1
ATOM 4665 C CA . ASP B 1 270 ? -1.81 10 -11.586 1 92.06 270 ASP B CA 1
ATOM 4666 C C . ASP B 1 270 ? -1.781 10.281 -10.086 1 92.06 270 ASP B C 1
ATOM 4668 O O . ASP B 1 270 ? -2.789 10.109 -9.398 1 92.06 270 ASP B O 1
ATOM 4672 N N . PRO B 1 271 ? -0.607 10.719 -9.617 1 92.38 271 PRO B N 1
ATOM 4673 C CA . PRO B 1 271 ? -0.461 10.93 -8.18 1 92.38 271 PRO B CA 1
ATOM 4674 C C . PRO B 1 271 ? -1.475 11.922 -7.621 1 92.38 271 PRO B C 1
ATOM 4676 O O . PRO B 1 271 ? -1.922 11.781 -6.477 1 92.38 271 PRO B O 1
ATOM 4679 N N . LEU B 1 272 ? -1.822 12.922 -8.32 1 90.38 272 LEU B N 1
ATOM 4680 C CA . LEU B 1 272 ? -2.783 13.914 -7.855 1 90.38 272 LEU B CA 1
ATOM 4681 C C . LEU B 1 272 ? -4.164 13.297 -7.668 1 90.38 272 LEU B C 1
ATOM 4683 O O . LEU B 1 272 ? -4.816 13.516 -6.648 1 90.38 272 LEU B O 1
ATOM 4687 N N . THR B 1 273 ? -4.539 12.523 -8.68 1 91 273 THR B N 1
ATOM 4688 C CA . THR B 1 273 ? -5.828 11.844 -8.602 1 91 273 THR B CA 1
ATOM 4689 C C . THR B 1 273 ? -5.836 10.836 -7.453 1 91 273 THR B C 1
ATOM 4691 O O . THR B 1 273 ? -6.809 10.758 -6.699 1 91 273 THR B O 1
ATOM 4694 N N . LEU B 1 274 ? -4.746 10.094 -7.305 1 94.25 274 LEU B N 1
ATOM 4695 C CA . LEU B 1 274 ? -4.645 9.117 -6.227 1 94.25 274 LEU B CA 1
ATOM 4696 C C . LEU B 1 274 ? -4.801 9.789 -4.863 1 94.25 274 LEU B C 1
ATOM 4698 O O . LEU B 1 274 ? -5.516 9.281 -3.996 1 94.25 274 LEU B O 1
ATOM 4702 N N . THR B 1 275 ? -4.156 10.914 -4.68 1 92 275 THR B N 1
ATOM 4703 C CA . THR B 1 275 ? -4.195 11.633 -3.412 1 92 275 THR B CA 1
ATOM 4704 C C . THR B 1 275 ? -5.59 12.195 -3.152 1 92 275 THR B C 1
ATOM 4706 O O . THR B 1 275 ? -6.125 12.062 -2.049 1 92 275 THR B O 1
ATOM 4709 N N . ASN B 1 276 ? -6.199 12.734 -4.203 1 88.44 276 ASN B N 1
ATOM 4710 C CA . ASN B 1 276 ? -7.523 13.32 -4.074 1 88.44 276 ASN B CA 1
ATOM 4711 C C . ASN B 1 276 ? -8.586 12.266 -3.773 1 88.44 276 ASN B C 1
ATOM 4713 O O . ASN B 1 276 ? -9.547 12.531 -3.053 1 88.44 276 ASN B O 1
ATOM 4717 N N . ASP B 1 277 ? -8.359 11.094 -4.352 1 88.31 277 ASP B N 1
ATOM 4718 C CA . ASP B 1 277 ? -9.312 10 -4.168 1 88.31 277 ASP B CA 1
ATOM 4719 C C . ASP B 1 277 ? -8.992 9.195 -2.91 1 88.31 277 ASP B C 1
ATOM 4721 O O . ASP B 1 277 ? -9.773 8.336 -2.504 1 88.31 277 ASP B O 1
ATOM 4725 N N . ASN B 1 278 ? -7.875 9.477 -2.324 1 92.25 278 ASN B N 1
ATOM 4726 C CA . ASN B 1 278 ? -7.391 8.664 -1.217 1 92.25 278 ASN B CA 1
ATOM 4727 C C . ASN B 1 278 ? -7.309 7.188 -1.599 1 92.25 278 ASN B C 1
ATOM 4729 O O . ASN B 1 278 ? -7.883 6.336 -0.92 1 92.25 278 ASN B O 1
ATOM 4733 N N . THR B 1 279 ? -6.594 6.953 -2.656 1 94.75 279 THR B N 1
ATOM 4734 C CA . THR B 1 279 ? -6.484 5.586 -3.156 1 94.75 279 THR B CA 1
ATOM 4735 C C . THR B 1 279 ? -5.023 5.219 -3.4 1 94.75 279 THR B C 1
ATOM 4737 O O . THR B 1 279 ? -4.168 6.098 -3.533 1 94.75 279 THR B O 1
ATOM 4740 N N . SER B 1 280 ? -4.77 3.963 -3.393 1 97.5 280 SER B N 1
ATOM 4741 C CA . SER B 1 280 ? -3.432 3.422 -3.6 1 97.5 280 SER B CA 1
ATOM 4742 C C . SER B 1 280 ? -3.443 2.295 -4.629 1 97.5 280 SER B C 1
ATOM 4744 O O . SER B 1 280 ? -4.43 1.562 -4.742 1 97.5 280 SER B O 1
ATOM 4746 N N . VAL B 1 281 ? -2.385 2.258 -5.371 1 97.75 281 VAL B N 1
ATOM 4747 C CA . VAL B 1 281 ? -2.174 1.191 -6.344 1 97.75 281 VAL B CA 1
ATOM 4748 C C . VAL B 1 281 ? -0.924 0.394 -5.977 1 97.75 281 VAL B C 1
ATOM 4750 O O . VAL B 1 281 ? 0.182 0.938 -5.949 1 97.75 281 VAL B O 1
ATOM 4753 N N . LEU B 1 282 ? -1.168 -0.846 -5.676 1 97.81 282 LEU B N 1
ATOM 4754 C CA . LEU B 1 282 ? -0.108 -1.766 -5.273 1 97.81 282 LEU B CA 1
ATOM 4755 C C . LEU B 1 282 ? 0.113 -2.836 -6.336 1 97.81 282 LEU B C 1
ATOM 4757 O O . LEU B 1 282 ? -0.84 -3.295 -6.969 1 97.81 282 LEU B O 1
ATOM 4761 N N . ALA B 1 283 ? 1.336 -3.156 -6.539 1 96.44 283 ALA B N 1
ATOM 4762 C CA . ALA B 1 283 ? 1.64 -4.176 -7.539 1 96.44 283 ALA B CA 1
ATOM 4763 C C . ALA B 1 283 ? 2.857 -5 -7.129 1 96.44 283 ALA B C 1
ATOM 4765 O O . ALA B 1 283 ? 3.719 -4.52 -6.387 1 96.44 283 ALA B O 1
ATOM 4766 N N . PHE B 1 284 ? 2.859 -6.285 -7.566 1 94.12 284 PHE B N 1
ATOM 4767 C CA . PHE B 1 284 ? 4.008 -7.125 -7.246 1 94.12 284 PHE B CA 1
ATOM 4768 C C . PHE B 1 284 ? 4.074 -8.328 -8.172 1 94.12 284 PHE B C 1
ATOM 4770 O O . PHE B 1 284 ? 3.1 -8.648 -8.859 1 94.12 284 PHE B O 1
ATOM 4777 N N . ASN B 1 285 ? 5.227 -8.844 -8.242 1 90.94 285 ASN B N 1
ATOM 4778 C CA . ASN B 1 285 ? 5.539 -10.133 -8.852 1 90.94 285 ASN B CA 1
ATOM 4779 C C . ASN B 1 285 ? 6.188 -11.086 -7.852 1 90.94 285 ASN B C 1
ATOM 4781 O O . ASN B 1 285 ? 7.285 -10.82 -7.355 1 90.94 285 ASN B O 1
ATOM 4785 N N . LEU B 1 286 ? 5.555 -12.18 -7.629 1 88.44 286 LEU B N 1
ATOM 4786 C CA . LEU B 1 286 ? 5.949 -13.109 -6.574 1 88.44 286 LEU B CA 1
ATOM 4787 C C . LEU B 1 286 ? 7.355 -13.648 -6.824 1 88.44 286 LEU B C 1
ATOM 4789 O O . LEU B 1 286 ? 8.078 -13.969 -5.879 1 88.44 286 LEU B O 1
ATOM 4793 N N . SER B 1 287 ? 7.738 -13.758 -8.062 1 83.56 287 SER B N 1
ATOM 4794 C CA . SER B 1 287 ? 9.008 -14.398 -8.383 1 83.56 287 SER B CA 1
ATOM 4795 C C . SER B 1 287 ? 10.18 -13.688 -7.715 1 83.56 287 SER B C 1
ATOM 4797 O O . SER B 1 287 ? 11.195 -14.312 -7.406 1 83.56 287 SER B O 1
ATOM 4799 N N . TYR B 1 288 ? 10 -12.453 -7.355 1 81.12 288 TYR B N 1
ATOM 4800 C CA . TYR B 1 288 ? 11.062 -11.664 -6.742 1 81.12 288 TYR B CA 1
ATOM 4801 C C . TYR B 1 288 ? 11.141 -11.922 -5.242 1 81.12 288 TYR B C 1
ATOM 4803 O O . TYR B 1 288 ? 12.117 -11.547 -4.59 1 81.12 288 TYR B O 1
ATOM 4811 N N . LEU B 1 289 ? 10.203 -12.672 -4.781 1 84.69 289 LEU B N 1
ATOM 4812 C CA . LEU B 1 289 ? 10.094 -12.766 -3.33 1 84.69 289 LEU B CA 1
ATOM 4813 C C . LEU B 1 289 ? 10.633 -14.102 -2.83 1 84.69 289 LEU B C 1
ATOM 4815 O O . LEU B 1 289 ? 10.883 -14.266 -1.634 1 84.69 289 LEU B O 1
ATOM 4819 N N . PHE B 1 290 ? 10.945 -15 -3.717 1 84.69 290 PHE B N 1
ATOM 4820 C CA . PHE B 1 290 ? 11.422 -16.312 -3.307 1 84.69 290 PHE B CA 1
ATOM 4821 C C . PHE B 1 290 ? 12.82 -16.219 -2.701 1 84.69 290 PHE B C 1
ATOM 4823 O O . PHE B 1 290 ? 13.219 -17.078 -1.912 1 84.69 290 PHE B O 1
ATOM 4830 N N . GLU B 1 291 ? 13.484 -15.102 -3.029 1 83 291 GLU B N 1
ATOM 4831 C CA . GLU B 1 291 ? 14.844 -14.938 -2.523 1 83 291 GLU B CA 1
ATOM 4832 C C . GLU B 1 291 ? 14.859 -14.156 -1.21 1 83 291 GLU B C 1
ATOM 4834 O O . GLU B 1 291 ? 15.891 -14.07 -0.541 1 83 291 GLU B O 1
ATOM 4839 N N . GLN B 1 292 ? 13.719 -13.633 -0.905 1 86.5 292 GLN B N 1
ATOM 4840 C CA . GLN B 1 292 ? 13.594 -12.938 0.369 1 86.5 292 GLN B CA 1
ATOM 4841 C C . GLN B 1 292 ? 13.281 -13.906 1.504 1 86.5 292 GLN B C 1
ATOM 4843 O O . GLN B 1 292 ? 12.117 -14.125 1.846 1 86.5 292 GLN B O 1
ATOM 4848 N N . ARG B 1 293 ? 14.336 -14.398 2.146 1 90.12 293 ARG B N 1
ATOM 4849 C CA . ARG B 1 293 ? 14.258 -15.516 3.082 1 90.12 293 ARG B CA 1
ATOM 4850 C C . ARG B 1 293 ? 13.258 -15.227 4.199 1 90.12 293 ARG B C 1
ATOM 4852 O O . ARG B 1 293 ? 12.398 -16.062 4.492 1 90.12 293 ARG B O 1
ATOM 4859 N N . ALA B 1 294 ? 13.336 -14.008 4.805 1 89 294 ALA B N 1
ATOM 4860 C CA . ALA B 1 294 ? 12.469 -13.68 5.938 1 89 294 ALA B CA 1
ATOM 4861 C C . ALA B 1 294 ? 11 -13.672 5.527 1 89 294 ALA B C 1
ATOM 4863 O O . ALA B 1 294 ? 10.148 -14.211 6.238 1 89 294 ALA B O 1
ATOM 4864 N N . VAL B 1 295 ? 10.75 -13.102 4.363 1 89.56 295 VAL B N 1
ATOM 4865 C CA . VAL B 1 295 ? 9.383 -13.016 3.865 1 89.56 295 VAL B CA 1
ATOM 4866 C C . VAL B 1 295 ? 8.852 -14.414 3.555 1 89.56 295 VAL B C 1
ATOM 4868 O O . VAL B 1 295 ? 7.734 -14.758 3.943 1 89.56 295 VAL B O 1
ATOM 4871 N N . LEU B 1 296 ? 9.664 -15.211 2.885 1 94.5 296 LEU B N 1
ATOM 4872 C CA . LEU B 1 296 ? 9.25 -16.562 2.498 1 94.5 296 LEU B CA 1
ATOM 4873 C C . LEU B 1 296 ? 9.008 -17.422 3.729 1 94.5 296 LEU B C 1
ATOM 4875 O O . LEU B 1 296 ? 7.969 -18.078 3.836 1 94.5 296 LEU B O 1
ATOM 4879 N N . GLU B 1 297 ? 9.914 -17.391 4.668 1 94.44 297 GLU B N 1
ATOM 4880 C CA . GLU B 1 297 ? 9.82 -18.219 5.859 1 94.44 297 GLU B CA 1
ATOM 4881 C C . GLU B 1 297 ? 8.617 -17.844 6.711 1 94.44 297 GLU B C 1
ATOM 4883 O O . GLU B 1 297 ? 7.863 -18.703 7.156 1 94.44 297 GLU B O 1
ATOM 4888 N N . GLU B 1 298 ? 8.383 -16.594 6.926 1 94.69 298 GLU B N 1
ATOM 4889 C CA . GLU B 1 298 ? 7.27 -16.125 7.746 1 94.69 298 GLU B CA 1
ATOM 4890 C C . GLU B 1 298 ? 5.93 -16.453 7.086 1 94.69 298 GLU B C 1
ATOM 4892 O O . GLU B 1 298 ? 4.996 -16.906 7.754 1 94.69 298 GLU B O 1
ATOM 4897 N N . SER B 1 299 ? 5.848 -16.172 5.812 1 96.19 299 SER B N 1
ATOM 4898 C CA . SER B 1 299 ? 4.609 -16.438 5.09 1 96.19 299 SER B CA 1
ATOM 4899 C C . SER B 1 299 ? 4.27 -17.922 5.086 1 96.19 299 SER B C 1
ATOM 4901 O O . SER B 1 299 ? 3.131 -18.297 5.363 1 96.19 299 SER B O 1
ATOM 4903 N N . MET B 1 300 ? 5.277 -18.75 4.809 1 97.06 300 MET B N 1
ATOM 4904 C CA . MET B 1 300 ? 5.039 -20.188 4.742 1 97.06 300 MET B CA 1
ATOM 4905 C C . MET B 1 300 ? 4.703 -20.75 6.117 1 97.06 300 MET B C 1
ATOM 4907 O O . MET B 1 300 ? 3.867 -21.641 6.238 1 97.06 300 MET B O 1
ATOM 4911 N N . ALA B 1 301 ? 5.367 -20.219 7.156 1 97.19 301 ALA B N 1
ATOM 4912 C CA . ALA B 1 301 ? 5.055 -20.672 8.508 1 97.19 301 ALA B CA 1
ATOM 4913 C C . ALA B 1 301 ? 3.59 -20.406 8.852 1 97.19 301 ALA B C 1
ATOM 4915 O O . ALA B 1 301 ? 2.91 -21.281 9.398 1 97.19 301 ALA B O 1
ATOM 4916 N N . GLN B 1 302 ? 3.104 -19.281 8.508 1 97.5 302 GLN B N 1
ATOM 4917 C CA . GLN B 1 302 ? 1.714 -18.922 8.781 1 97.5 302 GLN B CA 1
ATOM 4918 C C . GLN B 1 302 ? 0.759 -19.766 7.945 1 97.5 302 GLN B C 1
ATOM 4920 O O . GLN B 1 302 ? -0.231 -20.297 8.461 1 97.5 302 GLN B O 1
ATOM 4925 N N . LEU B 1 303 ? 1.04 -19.875 6.699 1 97.81 303 LEU B N 1
ATOM 4926 C CA . LEU B 1 303 ? 0.188 -20.641 5.793 1 97.81 303 LEU B CA 1
ATOM 4927 C C . LEU B 1 303 ? 0.095 -22.109 6.238 1 97.81 303 LEU B C 1
ATOM 4929 O O . LEU B 1 303 ? -0.998 -22.672 6.301 1 97.81 303 LEU B O 1
ATOM 4933 N N . LEU B 1 304 ? 1.201 -22.672 6.574 1 96.94 304 LEU B N 1
ATOM 4934 C CA . LEU B 1 304 ? 1.229 -24.062 6.996 1 96.94 304 LEU B CA 1
ATOM 4935 C C . LEU B 1 304 ? 0.544 -24.234 8.344 1 96.94 304 LEU B C 1
ATOM 4937 O O . LEU B 1 304 ? -0.086 -25.266 8.602 1 96.94 304 LEU B O 1
ATOM 4941 N N . GLY B 1 305 ? 0.728 -23.219 9.227 1 96.94 305 GLY B N 1
ATOM 4942 C CA . GLY B 1 305 ? -0.019 -23.234 10.477 1 96.94 305 GLY B CA 1
ATOM 4943 C C . GLY B 1 305 ? -1.521 -23.281 10.273 1 96.94 305 GLY B C 1
ATOM 4944 O O . GLY B 1 305 ? -2.209 -24.125 10.867 1 96.94 305 GLY B O 1
ATOM 4945 N N . TRP B 1 306 ? -2.039 -22.453 9.43 1 97.31 306 TRP B N 1
ATOM 4946 C CA . TRP B 1 306 ? -3.469 -22.422 9.148 1 97.31 306 TRP B CA 1
ATOM 4947 C C . TRP B 1 306 ? -3.93 -23.703 8.477 1 97.31 306 TRP B C 1
ATOM 4949 O O . TRP B 1 306 ? -5.059 -24.156 8.695 1 97.31 306 TRP B O 1
ATOM 4959 N N . LEU B 1 307 ? -3.088 -24.234 7.629 1 95.94 307 LEU B N 1
ATOM 4960 C CA . LEU B 1 307 ? -3.402 -25.516 7.004 1 95.94 307 LEU B CA 1
ATOM 4961 C C . LEU B 1 307 ? -3.541 -26.609 8.055 1 95.94 307 LEU B C 1
ATOM 4963 O O . LEU B 1 307 ? -4.492 -27.391 8.023 1 95.94 307 LEU B O 1
ATOM 4967 N N . GLU B 1 308 ? -2.615 -26.656 8.953 1 94.88 308 GLU B N 1
ATOM 4968 C CA . GLU B 1 308 ? -2.635 -27.641 10.023 1 94.88 308 GLU B CA 1
ATOM 4969 C C . GLU B 1 308 ? -3.863 -27.484 10.914 1 94.88 308 GLU B C 1
ATOM 4971 O O . GLU B 1 308 ? -4.426 -28.469 11.398 1 94.88 308 GLU B O 1
ATOM 4976 N N . GLU B 1 309 ? -4.316 -26.281 11.109 1 95.62 309 GLU B N 1
ATOM 4977 C CA . GLU B 1 309 ? -5.477 -25.969 11.938 1 95.62 309 GLU B CA 1
ATOM 4978 C C . GLU B 1 309 ? -6.777 -26.25 11.195 1 95.62 309 GLU B C 1
ATOM 4980 O O . GLU B 1 309 ? -7.863 -26.156 11.773 1 95.62 309 GLU B O 1
ATOM 4985 N N . GLY B 1 310 ? -6.66 -26.5 9.906 1 93.88 310 GLY B N 1
ATOM 4986 C CA . GLY B 1 310 ? -7.836 -26.781 9.102 1 93.88 310 GLY B CA 1
ATOM 4987 C C . GLY B 1 310 ? -8.539 -25.531 8.609 1 93.88 310 GLY B C 1
ATOM 4988 O O . GLY B 1 310 ? -9.648 -25.609 8.078 1 93.88 310 GLY B O 1
ATOM 4989 N N . LYS B 1 311 ? -7.848 -24.438 8.703 1 95.25 311 LYS B N 1
ATOM 4990 C CA . LYS B 1 311 ? -8.438 -23.172 8.281 1 95.25 311 LYS B CA 1
ATOM 4991 C C . LYS B 1 311 ? -8.25 -22.938 6.789 1 95.25 311 LYS B C 1
ATOM 4993 O O . LYS B 1 311 ? -8.914 -22.094 6.195 1 95.25 311 LYS B O 1
ATOM 4998 N N . LEU B 1 312 ? -7.297 -23.672 6.184 1 95.5 312 LEU B N 1
ATOM 4999 C CA . LEU B 1 312 ? -7.02 -23.594 4.754 1 95.5 312 LEU B CA 1
ATOM 5000 C C . LEU B 1 312 ? -7.207 -24.953 4.094 1 95.5 312 LEU B C 1
ATOM 5002 O O . LEU B 1 312 ? -6.836 -25.984 4.664 1 95.5 312 LEU B O 1
ATOM 5006 N N . VAL B 1 313 ? -7.758 -24.859 2.977 1 92.69 313 VAL B N 1
ATOM 5007 C CA . VAL B 1 313 ? -7.891 -26.062 2.16 1 92.69 313 VAL B CA 1
ATOM 5008 C C . VAL B 1 313 ? -7.094 -25.906 0.868 1 92.69 313 VAL B C 1
ATOM 5010 O O . VAL B 1 313 ? -7.164 -24.859 0.215 1 92.69 313 VAL B O 1
ATOM 5013 N N . PRO B 1 314 ? -6.312 -26.891 0.562 1 92.44 314 PRO B N 1
ATOM 5014 C CA . PRO B 1 314 ? -5.59 -26.812 -0.709 1 92.44 314 PRO B CA 1
ATOM 5015 C C . PRO B 1 314 ? -6.52 -26.781 -1.918 1 92.44 314 PRO B C 1
ATOM 5017 O O . PRO B 1 314 ? -7.65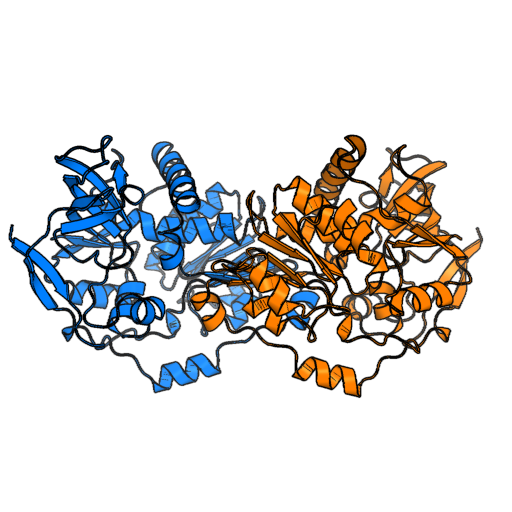2 -27.266 -1.839 1 92.44 314 PRO B O 1
ATOM 5020 N N . PRO B 1 315 ? -6.051 -26.203 -2.953 1 88.75 315 PRO B N 1
ATOM 5021 C CA . PRO B 1 315 ? -6.887 -26.203 -4.156 1 88.75 315 PRO B CA 1
ATOM 5022 C C . PRO B 1 315 ? -7.031 -27.594 -4.777 1 88.75 315 PRO B C 1
ATOM 5024 O O . PRO B 1 315 ? -6.152 -28.453 -4.605 1 88.75 315 PRO B O 1
ATOM 5027 N N . PRO B 1 316 ? -8.211 -27.766 -5.426 1 90.88 316 PRO B N 1
ATOM 5028 C CA . PRO B 1 316 ? -8.25 -28.969 -6.262 1 90.88 316 PRO B CA 1
ATOM 5029 C C . PRO B 1 316 ? -7.176 -28.969 -7.344 1 90.88 316 PRO B C 1
ATOM 5031 O O . PRO B 1 316 ? -6.828 -27.906 -7.879 1 90.88 316 PRO B O 1
ATOM 5034 N N . VAL B 1 317 ? -6.688 -30.172 -7.633 1 95.56 317 VAL B N 1
ATOM 5035 C CA . VAL B 1 317 ? -5.594 -30.25 -8.594 1 95.56 317 VAL B CA 1
ATOM 5036 C C . VAL B 1 317 ? -5.977 -31.188 -9.734 1 95.56 317 VAL B C 1
ATOM 5038 O O . VAL B 1 317 ? -6.656 -32.188 -9.516 1 95.56 317 VAL B O 1
ATOM 5041 N N . LYS B 1 318 ? -5.641 -30.828 -10.891 1 95.81 318 LYS B N 1
ATOM 5042 C CA . LYS B 1 318 ? -5.672 -31.688 -12.07 1 95.81 318 LYS B CA 1
ATOM 5043 C C . LYS B 1 318 ? -4.262 -32 -12.555 1 95.81 318 LYS B C 1
ATOM 5045 O O . LYS B 1 318 ? -3.436 -31.109 -12.719 1 95.81 318 LYS B O 1
ATOM 5050 N N . SER B 1 319 ? -4.023 -33.281 -12.805 1 97.81 319 SER B N 1
ATOM 5051 C CA . SER B 1 319 ? -2.664 -33.719 -13.125 1 97.81 319 SER B CA 1
ATOM 5052 C C . SER B 1 319 ? -2.512 -34 -14.617 1 97.81 319 SER B C 1
ATOM 5054 O O . SER B 1 319 ? -3.453 -34.438 -15.266 1 97.81 319 SER B O 1
ATOM 5056 N N . PHE B 1 320 ? -1.396 -33.656 -15.172 1 98.19 320 PHE B N 1
ATOM 5057 C CA . PHE B 1 320 ? -0.92 -34 -16.5 1 98.19 320 PHE B CA 1
ATOM 5058 C C . PHE B 1 320 ? 0.447 -34.688 -16.438 1 98.19 320 PHE B C 1
ATOM 5060 O O . PHE B 1 320 ? 1.266 -34.344 -15.578 1 98.19 320 PHE B O 1
ATOM 5067 N N . PRO B 1 321 ? 0.695 -35.688 -17.344 1 98 321 PRO B N 1
ATOM 5068 C CA . PRO B 1 321 ? 2.076 -36.156 -17.422 1 98 321 PRO B CA 1
ATOM 5069 C C . PRO B 1 321 ? 3.053 -35.062 -17.859 1 98 321 PRO B C 1
ATOM 5071 O O . PRO B 1 321 ? 2.695 -34.188 -18.656 1 98 321 PRO B O 1
ATOM 5074 N N . LEU B 1 322 ? 4.262 -35.125 -17.344 1 97.75 322 LEU B N 1
ATOM 5075 C CA . LEU B 1 322 ? 5.281 -34.156 -17.688 1 97.75 322 LEU B CA 1
ATOM 5076 C C . LEU B 1 322 ? 5.445 -34.031 -19.203 1 97.75 322 LEU B C 1
ATOM 5078 O O . LEU B 1 322 ? 5.625 -32.938 -19.734 1 97.75 322 LEU B O 1
ATOM 5082 N N . ASP B 1 323 ? 5.324 -35.125 -19.922 1 96.31 323 ASP B N 1
ATOM 5083 C CA . ASP B 1 323 ? 5.488 -35.156 -21.359 1 96.31 323 ASP B CA 1
ATOM 5084 C C . ASP B 1 323 ? 4.312 -34.469 -22.062 1 96.31 323 ASP B C 1
ATOM 5086 O O . ASP B 1 323 ? 4.379 -34.188 -23.266 1 96.31 323 ASP B O 1
ATOM 5090 N N . ALA B 1 324 ? 3.246 -34.219 -21.328 1 97.5 324 ALA B N 1
ATOM 5091 C CA . ALA B 1 324 ? 2.076 -33.531 -21.875 1 97.5 324 ALA B CA 1
ATOM 5092 C C . ALA B 1 324 ? 1.999 -32.094 -21.391 1 97.5 324 ALA B C 1
ATOM 5094 O O . ALA B 1 324 ? 0.907 -31.562 -21.188 1 97.5 324 ALA B O 1
ATOM 5095 N N . VAL B 1 325 ? 3.121 -31.516 -21.125 1 98.06 325 VAL B N 1
ATOM 5096 C CA . VAL B 1 325 ? 3.199 -30.156 -20.5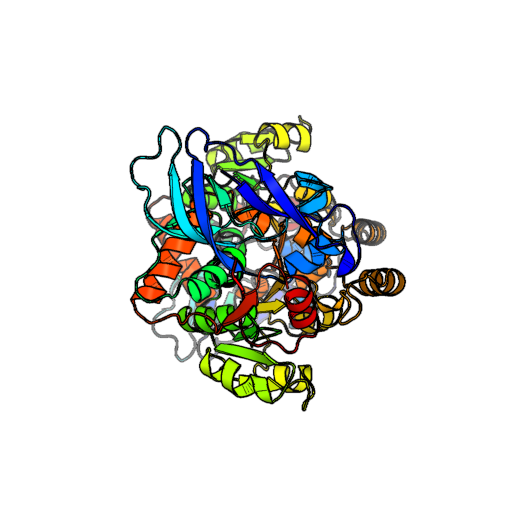94 1 98.06 325 VAL B CA 1
ATOM 5097 C C . VAL B 1 325 ? 2.459 -29.188 -21.516 1 98.06 325 VAL B C 1
ATOM 5099 O O . VAL B 1 325 ? 1.84 -28.234 -21.047 1 98.06 325 VAL B O 1
ATOM 5102 N N . ALA B 1 326 ? 2.467 -29.406 -22.781 1 97.56 326 ALA B N 1
ATOM 5103 C CA . ALA B 1 326 ? 1.753 -28.562 -23.734 1 97.56 326 ALA B CA 1
ATOM 5104 C C . ALA B 1 326 ? 0.25 -28.578 -23.469 1 97.56 326 ALA B C 1
ATOM 5106 O O . ALA B 1 326 ? -0.419 -27.547 -23.547 1 97.56 326 ALA B O 1
ATOM 5107 N N . ASP B 1 327 ? -0.235 -29.734 -23.172 1 97.19 327 ASP B N 1
ATOM 5108 C CA . ASP B 1 327 ? -1.655 -29.875 -22.859 1 97.19 327 ASP B CA 1
ATOM 5109 C C . ASP B 1 327 ? -2.023 -29.109 -21.594 1 97.19 327 ASP B C 1
ATOM 5111 O O . ASP B 1 327 ? -3.105 -28.531 -21.5 1 97.19 327 ASP B O 1
ATOM 5115 N N . ALA B 1 328 ? -1.146 -29.172 -20.625 1 97.19 328 ALA B N 1
ATOM 5116 C CA . ALA B 1 328 ? -1.379 -28.422 -19.391 1 97.19 328 ALA B CA 1
ATOM 5117 C C . ALA B 1 328 ? -1.455 -26.922 -19.656 1 97.19 328 ALA B C 1
ATOM 5119 O O . ALA B 1 328 ? -2.338 -26.234 -19.141 1 97.19 328 ALA B O 1
ATOM 5120 N N . HIS B 1 329 ? -0.515 -26.406 -20.484 1 97.06 329 HIS B N 1
ATOM 5121 C CA . HIS B 1 329 ? -0.539 -25 -20.844 1 97.06 329 HIS B CA 1
ATOM 5122 C C . HIS B 1 329 ? -1.828 -24.641 -21.562 1 97.06 329 HIS B C 1
ATOM 5124 O O . HIS B 1 329 ? -2.443 -23.609 -21.281 1 97.06 329 HIS B O 1
ATOM 5130 N N . ARG B 1 330 ? -2.268 -25.484 -22.516 1 95.94 330 ARG B N 1
ATOM 5131 C CA . ARG B 1 330 ? -3.506 -25.25 -23.25 1 95.94 330 ARG B CA 1
ATOM 5132 C C . ARG B 1 330 ? -4.699 -25.172 -22.297 1 95.94 330 ARG B C 1
ATOM 5134 O O . ARG B 1 330 ? -5.547 -24.297 -22.422 1 95.94 330 ARG B O 1
ATOM 5141 N N . ALA B 1 331 ? -4.668 -26.109 -21.438 1 94.25 331 ALA B N 1
ATOM 5142 C CA . ALA B 1 331 ? -5.773 -26.156 -20.484 1 94.25 331 ALA B CA 1
ATOM 5143 C C . ALA B 1 331 ? -5.812 -24.891 -19.625 1 94.25 331 ALA B C 1
ATOM 5145 O O . ALA B 1 331 ? -6.883 -24.312 -19.422 1 94.25 331 ALA B O 1
ATOM 5146 N N . LEU B 1 332 ? -4.715 -24.469 -19.141 1 93.12 332 LEU B N 1
ATOM 5147 C CA . LEU B 1 332 ? -4.633 -23.281 -18.297 1 93.12 332 LEU B CA 1
ATOM 5148 C C . LEU B 1 332 ? -5.051 -22.031 -19.062 1 93.12 332 LEU B C 1
ATOM 5150 O O . LEU B 1 332 ? -5.832 -21.219 -18.562 1 93.12 332 LEU B O 1
ATOM 5154 N N . GLU B 1 333 ? -4.582 -21.891 -20.25 1 91.81 333 GLU B N 1
ATOM 5155 C CA . GLU B 1 333 ? -4.832 -20.703 -21.078 1 91.81 333 GLU B CA 1
ATOM 5156 C C . GLU B 1 333 ? -6.301 -20.625 -21.484 1 91.81 333 GLU B C 1
ATOM 5158 O O . GLU B 1 333 ? -6.82 -19.531 -21.734 1 91.81 333 GLU B O 1
ATOM 5163 N N . SER B 1 334 ? -6.969 -21.766 -21.5 1 87.81 334 SER B N 1
ATOM 5164 C CA . SER B 1 334 ? -8.367 -21.781 -21.922 1 87.81 334 SER B CA 1
ATOM 5165 C C . SER B 1 334 ? -9.258 -21.047 -20.922 1 87.81 334 SER B C 1
ATOM 5167 O O . SER B 1 334 ? -10.391 -20.688 -21.25 1 87.81 334 SER B O 1
ATOM 5169 N N . GLY B 1 335 ? -8.773 -20.891 -19.656 1 83.38 335 GLY B N 1
ATOM 5170 C CA . GLY B 1 335 ? -9.539 -20.219 -18.625 1 83.38 335 GLY B CA 1
ATOM 5171 C C . GLY B 1 335 ? -10.641 -21.094 -18.047 1 83.38 335 GLY B C 1
ATOM 5172 O O . GLY B 1 335 ? -11.414 -20.641 -17.203 1 83.38 335 GLY B O 1
ATOM 5173 N N . GLY B 1 336 ? -10.711 -22.297 -18.391 1 81.81 336 GLY B N 1
ATOM 5174 C CA . GLY B 1 336 ? -11.781 -23.188 -17.953 1 81.81 336 GLY B CA 1
ATOM 5175 C C . GLY B 1 336 ? -11.422 -23.984 -16.719 1 81.81 336 GLY B C 1
ATOM 5176 O O . GLY B 1 336 ? -12.281 -24.672 -16.141 1 81.81 336 GLY B O 1
ATOM 5177 N N . THR B 1 337 ? -10.289 -23.859 -16.266 1 85.75 337 THR B N 1
ATOM 5178 C CA . THR B 1 337 ? -9.82 -24.734 -15.195 1 85.75 337 THR B CA 1
ATOM 5179 C C . THR B 1 337 ? -10.234 -24.172 -13.836 1 85.75 337 THR B C 1
ATOM 5181 O O . THR B 1 337 ? -10.492 -22.969 -13.703 1 85.75 337 THR B O 1
ATOM 5184 N N . VAL B 1 338 ? -10.461 -25.062 -12.914 1 89.19 338 VAL B N 1
ATOM 5185 C CA . VAL B 1 338 ? -10.703 -24.734 -11.516 1 89.19 338 VAL B CA 1
ATOM 5186 C C . VAL B 1 338 ? -9.516 -25.203 -10.672 1 89.19 338 VAL B C 1
ATOM 5188 O O . VAL B 1 338 ? -9 -26.297 -10.859 1 89.19 338 VAL B O 1
ATOM 5191 N N . GLY B 1 339 ? -9.094 -24.328 -9.797 1 92.81 339 GLY B N 1
ATOM 5192 C CA . GLY B 1 339 ? -7.996 -24.688 -8.914 1 92.81 339 GLY B CA 1
ATOM 5193 C C . GLY B 1 339 ? -6.645 -24.641 -9.602 1 92.81 339 GLY B C 1
ATOM 5194 O O . GLY B 1 339 ? -6.297 -23.641 -10.227 1 92.81 339 GLY B O 1
ATOM 5195 N N . LYS B 1 340 ? -5.863 -25.766 -9.43 1 95.94 340 LYS B N 1
ATOM 5196 C CA . LYS B 1 340 ? -4.469 -25.781 -9.867 1 95.94 340 LYS B CA 1
ATOM 5197 C C . LYS B 1 340 ? -4.188 -26.953 -10.789 1 95.94 340 LYS B C 1
ATOM 5199 O O . LYS B 1 340 ? -4.844 -28 -10.695 1 95.94 340 LYS B O 1
ATOM 5204 N N . LEU B 1 341 ? -3.254 -26.766 -11.719 1 97.5 341 LEU B N 1
ATOM 5205 C CA . LEU B 1 341 ? -2.742 -27.844 -12.555 1 97.5 341 LEU B CA 1
ATOM 5206 C C . LEU B 1 341 ? -1.35 -28.266 -12.102 1 97.5 341 LEU B C 1
ATOM 5208 O O . LEU B 1 341 ? -0.554 -27.438 -11.664 1 97.5 341 LEU B O 1
ATOM 5212 N N . VAL B 1 342 ? -1.057 -29.531 -12.211 1 98.38 342 VAL B N 1
ATOM 5213 C CA . VAL B 1 342 ? 0.262 -30.047 -11.844 1 98.38 342 VAL B CA 1
ATOM 5214 C C . VAL B 1 342 ? 0.762 -31.016 -12.914 1 98.38 342 VAL B C 1
ATOM 5216 O O . VAL B 1 342 ? -0.036 -31.641 -13.617 1 98.38 342 VAL B O 1
ATOM 5219 N N . LEU B 1 343 ? 2.033 -31.016 -13.086 1 98.62 343 LEU B N 1
ATOM 5220 C CA . LEU B 1 343 ? 2.705 -32 -13.914 1 98.62 343 LEU B CA 1
ATOM 5221 C C . LEU B 1 343 ? 3.256 -33.156 -13.055 1 98.62 343 LEU B C 1
ATOM 5223 O O . LEU B 1 343 ? 3.793 -32.906 -11.969 1 98.62 343 LEU B O 1
ATOM 5227 N N . VAL B 1 344 ? 3.117 -34.312 -13.539 1 98.12 344 VAL B N 1
ATOM 5228 C CA . VAL B 1 344 ? 3.654 -35.5 -12.859 1 98.12 344 VAL B CA 1
ATOM 5229 C C . VAL B 1 344 ? 4.73 -36.156 -13.719 1 98.12 344 VAL B C 1
ATOM 5231 O O . VAL B 1 344 ? 4.441 -36.656 -14.805 1 98.12 344 VAL B O 1
ATOM 5234 N N . PRO B 1 345 ? 5.945 -36.094 -13.203 1 95.81 345 PRO B N 1
ATOM 5235 C CA . PRO B 1 345 ? 7.039 -36.688 -13.992 1 95.81 345 PRO B CA 1
ATOM 5236 C C . PRO B 1 345 ? 6.898 -38.188 -14.18 1 95.81 345 PRO B C 1
ATOM 5238 O O . PRO B 1 345 ? 6.32 -38.875 -13.328 1 95.81 345 PRO B O 1
#

Solvent-accessible surface area (backbone atoms only — not comparable to full-atom values): 34401 Å² total; per-residue (Å²): 105,89,35,42,31,37,38,30,64,52,62,33,35,53,84,33,67,35,80,41,82,40,80,59,76,80,48,49,78,39,16,31,23,29,37,36,54,13,21,21,58,52,71,67,40,52,35,45,42,42,61,70,35,63,66,51,56,73,75,69,34,71,60,38,33,47,24,44,18,23,7,29,27,30,62,42,64,9,59,86,49,77,92,64,53,66,65,41,55,29,24,37,51,39,87,41,43,24,42,28,40,54,38,73,39,55,50,89,38,52,41,76,54,54,89,91,48,52,51,57,39,42,8,44,36,57,68,27,43,51,48,27,43,44,50,43,65,65,55,59,51,68,54,69,66,33,36,34,39,31,48,56,12,37,28,41,40,22,29,35,36,28,36,52,38,44,75,51,42,32,43,32,33,25,30,28,79,35,75,89,38,46,65,57,26,43,73,31,41,25,77,40,72,41,39,50,69,81,41,62,54,65,64,52,50,40,69,76,33,77,76,30,20,41,31,33,41,40,39,39,28,54,86,42,47,62,61,52,56,70,44,38,16,74,61,17,35,38,37,35,63,45,47,55,67,64,50,50,54,56,81,50,41,75,50,64,70,56,36,53,50,42,56,72,60,36,63,63,46,44,61,67,58,26,21,75,49,18,24,26,45,36,27,37,45,64,75,70,42,70,78,37,57,70,62,44,50,54,51,48,53,52,52,50,49,36,37,74,72,63,73,46,75,76,59,55,68,46,81,34,50,46,94,39,48,50,57,51,48,50,47,57,42,55,66,75,61,64,28,29,39,25,29,31,101,107,88,34,42,31,36,40,30,64,53,62,32,36,54,84,33,66,35,79,41,81,42,82,62,76,81,49,50,76,40,16,30,23,30,38,37,53,12,20,21,59,53,72,67,41,53,34,45,41,44,62,68,33,64,66,52,56,72,75,69,34,70,62,37,33,48,25,45,17,24,7,28,27,29,62,43,63,8,60,86,50,77,91,63,53,67,66,41,53,29,24,37,50,40,87,41,43,26,42,27,39,52,38,73,39,54,49,90,37,52,42,76,55,56,90,90,47,51,52,55,40,42,7,43,36,56,68,27,44,50,46,26,44,42,50,42,66,64,54,58,52,68,54,69,65,33,36,33,39,31,48,54,12,35,29,42,42,24,28,35,35,29,36,51,36,43,74,51,42,32,43,32,33,24,30,27,79,36,76,89,38,46,64,56,26,42,74,32,41,24,75,41,72,41,40,49,69,78,40,64,54,66,64,52,50,39,68,76,32,75,77,29,21,39,31,34,42,40,41,39,29,55,85,43,46,61,62,52,58,71,43,39,15,76,60,18,34,38,37,34,66,45,47,56,66,62,49,51,55,57,82,50,42,75,52,64,70,55,38,53,49,42,55,69,59,37,64,63,47,43,61,67,58,27,22,75,51,18,24,27,45,35,28,36,46,66,73,70,41,71,76,36,58,69,62,44,50,53,50,50,53,51,52,52,49,37,38,73,72,61,72,45,76,76,58,55,68,47,80,35,50,48,92,39,48,49,57,51,48,50,46,57,41,55,67,73,61,62,29,29,39,26,30,31,102

Sequence (690 aa):
MRARKVVIRKAGGYEQLHLEEVNQDSPGIGEVRVATEAIGVNYADCVIRMGLYASAKEYVGWPITPGFEFAGHVDAVGPGVEDLAPGARVFGVTRFGGYATHVTVPRHQVFTLPARLSMEQAAGFPTVFLTAYYALFELAHPRPGANVLVHSAAGGVGGALLQLGRIAGCRMVGVVGGTHKVETARAQGAEVVIDKSREDLWSVAKKAAPRGYDVVLDANGPSTLRDSYKHLASPGKLVIYGFHSMLPRTGGRPNYAKLAWDWLRTPRFDPLTLTNDNTSVLAFNLSYLFEQRAVLEESMAQLLGWLEEGKLVPPPVKSFPLDAVADAHRALESGGTVGKLVLVPMRARKVVIRKAGGYEQLHLEEVNQDSPGIGEVRVATEAIGVNYADCVIRMGLYASAKEYVGWPITPGFEFAGHVDAVGPGVEDLAPGARVFGVTRFGGYATHVTVPRHQVFTLPARLSMEQAAGFPTVFLTAYYALFELAHPRPGANVLVHSAAGGVGGALLQLGRIAGCRMVGVVGGTHKVETARAQGAEVVIDKSREDLWSVAKKAAPRGYDVVLDANGPSTLRDSYKHLASPGKLVIYGFHSMLPRTGGRPNYAKLAWDWLRTPRFDPLTLTNDNTSVLAFNLSYLFEQRAVLEESMAQLLGWLEEGKLVPPPVKSFPLDAVADAHRALESGGTVGKLVLVP

Nearest PDB structures (foldseek):
  6lii-assembly1_B  TM=9.352E-01  e=5.033E-38  Homo sapiens
  6k9y-assembly2_D  TM=9.455E-01  e=4.515E-37  Homo sapiens
  6lhr-assembly2_D  TM=9.211E-01  e=5.100E-37  Homo sapiens
  4dup-assembly1_A  TM=9.091E-01  e=2.588E-33  Rhizobium etli CFN 42
  5dp1-assembly1_A  TM=8.976E-01  e=6.953E-32  Moorena producens 3L

Foldseek 3Di:
DKKWFWKQADAFALVRTDIDIDDDDAAEAQKWKFQFFKFFDDLLQLCVNNVNNVVCCVPPNPGFTAGFKTWGFTCHDYPPDDPHDGGFTKMFTDLGPRRMSMDMDGPLGIGGDDPVDDRHLRNQFQPLLLVLCCQDVVPLNDAAAFEEEEEQLQEANNLNNQLVCVVRNYAYEYEHQDPVSQVSSVVSHHPHYHHVVVDPRLVVVCVVPVQAGQEYEDAQFLVCQVVNQVRHHAEHEYEYEHHLVQAALDRSYHDVVSNVVSVVSGDDDDPVVCVVSNYYYHYDYCSVCSPVSVSSNVSVVVVVVCVVVVSDDGWDEDEDESNVVSVVNNVVSNSPDGHIYMYGD/DKKWFWKQADAFALVSTDIDIDDDDAAEAQKWKFQFFKFFDDLLQLCVNQVNNVVCCVPPNPGFTAGFKTWGFTCHDYPPDDPHDGGFTKMFTDLGPRRMSMDMDGPLGIGGDDPVDDRHLRNQFQPLLLVLCCQDVVPLNDAAAFEEEEEQLQEANNLNNQLVCVVRNYAYEYEHQAPVSQVSSVVSHHPHYHHVVVDPDLVVVCVVPVQAGQEYEDAQFLVCQVVNQVRHHQEHEYEYEHHLVQAALDRSYHDVVSNVVSVVSGDDDDPVVCVVSNYYYHYDYCSVCSPVSVSSNVSVVVVVVCVVVVSDDGWDEDEDESNVVSVVNNVVSNSPDGHIYMYGD

Secondary structure (DSSP, 8-state):
-EEEEEEB-SS-SGGG-EEEEEEPPPP-TTEEEEEEEEEEE-HHHHHHHTT--HHHHHHT-SSB---SEEEEEEEEE-TT--S--TT-EEEEE-SS--SBSEEEEEGGGEEEPPTT--HHHHHTSHHHHHHHHIIIIIII-PPTT-EEEESSTTBHHHHHHHHHHHHTT-EEEEEESSGGGHHHHHHTT-SEEEETTTS-HHHHHHHH-TT-EEEEEE-S-TTTHHHHHHTEEEEEEEEE---GGGS-SSSSS--HHHHHHHHHHS--B-HHHHHHHTEEEEE--GGGGTT-HHHHHHHHHHHHHHHHTTS--PPPEEEEEGGGHHHHHHHHHTT---BEEEEE-/-EEEEEEB-SS-SGGG-EEEEEEPPPP-TTEEEEEEEEEEE-HHHHHHHTT--HHHHHHT-SSB---SEEEEEEEEE-TT--S--TT-EEEEE-SS--SBSEEEEEGGGEEEPPTT--HHHHHTSHHHHHHHHIIIIIII-PPTT-EEEESSTTBHHHHHHHHHHHHTT-EEEEEESSGGGHHHHHHTT-SEEEETTTS-HHHHHHHH-TT-EEEEEE-S-TTTHHHHHHTEEEEEEEEE---GGGS-SSTTS--HHHHHHHHHHS--B-HHHHHHHTEEEEE--GGGGTT-HHHHHHHHHHHHHHHHTTS--PPPEEEEEGGGHHHHHHHHHTT---BEEEEE-

InterPro domains:
  IPR011032 GroES-like superfamily [SSF50129] (4-144)
  IPR013154 Alcohol dehydrogenase-like, N-terminal [PF08240] (29-114)
  IPR020843 Enoylreductase domain [SM00829] (12-343)
  IPR036291 NAD(P)-binding domain superfamily [SSF51735] (117-311)
  IPR051397 Zinc-containing alcohol dehydrogenase-like protein [PTHR43677] (4-343)

Radius of gyration: 27.86 Å; Cα contacts (8 Å, |Δi|>4): 1667; chains: 2; bounding box: 54×79×64 Å

pLDDT: mean 94.18, std 5.4, range [60.12, 98.88]